Protein AF-A0AAC9K7U0-F1 (afdb_monomer_lite)

Structure (mmCIF, N/CA/C/O backbone):
data_AF-A0AAC9K7U0-F1
#
_entry.id   AF-A0AAC9K7U0-F1
#
loop_
_atom_site.group_PDB
_atom_site.id
_atom_site.type_symbol
_atom_site.label_atom_id
_atom_site.label_alt_id
_atom_site.label_comp_id
_atom_site.label_asym_id
_atom_site.label_entity_id
_atom_site.label_seq_id
_atom_site.pdbx_PDB_ins_code
_atom_site.Cartn_x
_atom_site.Cartn_y
_atom_site.Cartn_z
_atom_site.occupancy
_atom_site.B_iso_or_equiv
_atom_site.auth_seq_id
_atom_site.auth_comp_id
_atom_site.auth_asym_id
_atom_site.auth_atom_id
_atom_site.pdbx_PDB_model_num
ATOM 1 N N . MET A 1 1 ? -19.085 -3.786 73.026 1.00 33.22 1 MET A N 1
ATOM 2 C CA . MET A 1 1 ? -17.624 -3.689 72.835 1.00 33.22 1 MET A CA 1
ATOM 3 C C . MET A 1 1 ? -17.273 -4.403 71.539 1.00 33.22 1 MET A C 1
ATOM 5 O O . MET A 1 1 ? -17.618 -5.567 71.424 1.00 33.22 1 MET A O 1
ATOM 9 N N . SER A 1 2 ? -16.666 -3.655 70.609 1.00 29.92 2 SER A N 1
ATOM 10 C CA . SER A 1 2 ? -15.971 -4.060 69.366 1.00 29.92 2 SER A CA 1
ATOM 11 C C . SER A 1 2 ? -16.785 -4.863 68.333 1.00 29.92 2 SER A C 1
ATOM 13 O O . SER A 1 2 ? -17.073 -6.030 68.540 1.00 29.92 2 SER A O 1
ATOM 15 N N . SER A 1 3 ? -17.323 -4.262 67.263 1.00 26.23 3 SER A N 1
ATOM 16 C CA . SER A 1 3 ? -16.655 -3.610 66.114 1.00 26.23 3 SER A CA 1
ATOM 17 C C . SER A 1 3 ? -15.861 -4.600 65.257 1.00 26.23 3 SER A C 1
ATOM 19 O O . SER A 1 3 ? -14.802 -5.037 65.681 1.00 26.23 3 SER A O 1
ATOM 21 N N . HIS A 1 4 ? -16.376 -4.930 64.067 1.00 29.44 4 HIS A N 1
ATOM 22 C CA . HIS A 1 4 ? -15.619 -4.910 62.811 1.00 29.44 4 HIS A CA 1
ATOM 23 C C . HIS A 1 4 ? -16.588 -4.935 61.621 1.00 29.44 4 HIS A C 1
ATOM 25 O O . HIS A 1 4 ? -17.377 -5.859 61.439 1.00 29.44 4 HIS A O 1
ATOM 31 N N . ALA A 1 5 ? -16.532 -3.854 60.848 1.00 28.81 5 ALA A N 1
ATOM 32 C CA . ALA A 1 5 ? -17.256 -3.630 59.612 1.00 28.81 5 ALA A CA 1
ATOM 33 C C . ALA A 1 5 ? -16.715 -4.523 58.482 1.00 28.81 5 ALA A C 1
ATOM 35 O O . ALA A 1 5 ? -15.503 -4.599 58.281 1.00 28.81 5 ALA A O 1
ATOM 36 N N . LEU A 1 6 ? -17.614 -5.135 57.711 1.00 27.19 6 LEU A N 1
ATOM 37 C CA . LEU A 1 6 ? -17.321 -5.678 56.387 1.00 27.19 6 LEU A CA 1
ATOM 38 C C . LEU A 1 6 ? -18.051 -4.809 55.361 1.00 27.19 6 LEU A C 1
ATOM 40 O O . LEU A 1 6 ? -19.279 -4.773 55.311 1.00 27.19 6 LEU A O 1
ATOM 44 N N . PHE A 1 7 ? -17.260 -4.060 54.596 1.00 25.77 7 PHE A N 1
ATOM 45 C CA . PHE A 1 7 ? -17.689 -3.285 53.437 1.00 25.77 7 PHE A CA 1
ATOM 46 C C . PHE A 1 7 ? -18.339 -4.200 52.383 1.00 25.77 7 PHE A C 1
ATOM 48 O O . PHE A 1 7 ? -17.809 -5.285 52.124 1.00 25.77 7 PHE A O 1
ATOM 55 N N . PRO A 1 8 ? -19.428 -3.780 51.717 1.00 27.27 8 PRO A N 1
ATOM 56 C CA . PRO A 1 8 ? -19.894 -4.456 50.518 1.00 27.27 8 PRO A CA 1
ATOM 57 C C . PRO A 1 8 ? -18.935 -4.159 49.358 1.00 27.27 8 PRO A C 1
ATOM 59 O O . PRO A 1 8 ? -18.597 -3.010 49.080 1.00 27.27 8 PRO A O 1
ATOM 62 N N . ILE A 1 9 ? -18.493 -5.225 48.692 1.00 26.44 9 ILE A N 1
ATOM 63 C CA . ILE A 1 9 ? -17.696 -5.189 47.466 1.00 26.44 9 ILE A CA 1
ATOM 64 C C . ILE A 1 9 ? -18.550 -4.543 46.367 1.00 26.44 9 ILE A C 1
ATOM 66 O O . ILE A 1 9 ? -19.491 -5.148 45.853 1.00 26.44 9 ILE A O 1
ATOM 70 N N . GLU A 1 10 ? -18.221 -3.298 46.027 1.00 24.09 10 GLU A N 1
ATOM 71 C CA . GLU A 1 10 ? -18.661 -2.629 44.804 1.00 24.09 10 GLU A CA 1
ATOM 72 C C . GLU A 1 10 ? -18.349 -3.505 43.585 1.00 24.09 10 GLU A C 1
ATOM 74 O O . GLU A 1 10 ? -17.216 -3.957 43.388 1.00 24.09 10 GLU A O 1
ATOM 79 N N . ARG A 1 11 ? -19.357 -3.704 42.726 1.00 25.91 11 ARG A N 1
ATOM 80 C CA . ARG A 1 11 ? -19.152 -4.168 41.352 1.00 25.91 11 ARG A CA 1
ATOM 81 C C . ARG A 1 11 ? -18.286 -3.129 40.646 1.00 25.91 11 ARG A C 1
ATOM 83 O O . ARG A 1 11 ? -18.778 -2.077 40.251 1.00 25.91 11 ARG A O 1
ATOM 90 N N . ARG A 1 12 ? -16.994 -3.412 40.503 1.00 23.50 12 ARG A N 1
ATOM 91 C CA . ARG A 1 12 ? -16.106 -2.583 39.692 1.00 23.50 12 ARG A CA 1
ATOM 92 C C . ARG A 1 12 ? -16.508 -2.703 38.226 1.00 23.50 12 ARG A C 1
ATOM 94 O O . ARG A 1 12 ? -16.555 -3.797 37.671 1.00 23.50 12 ARG A O 1
ATOM 101 N N . HIS A 1 13 ? -16.808 -1.545 37.651 1.00 24.98 13 HIS A N 1
ATOM 102 C CA . HIS A 1 13 ? -16.994 -1.289 36.234 1.00 24.98 13 HIS A CA 1
ATOM 103 C C . HIS A 1 13 ? -15.913 -1.984 35.394 1.00 24.98 13 HIS A C 1
ATOM 105 O O . HIS A 1 13 ? -14.719 -1.773 35.609 1.00 24.98 13 HIS A O 1
ATOM 111 N N . GLY A 1 14 ? -16.346 -2.807 34.438 1.00 23.02 14 GLY A N 1
ATOM 112 C CA . GLY A 1 14 ? -15.494 -3.337 33.381 1.00 23.02 14 GLY A CA 1
ATOM 113 C C . GLY A 1 14 ? -15.160 -2.222 32.399 1.00 23.02 14 GLY A C 1
ATOM 114 O O . GLY A 1 14 ? -15.896 -1.995 31.449 1.00 23.02 14 GLY A O 1
ATOM 115 N N . PHE A 1 15 ? -14.074 -1.504 32.672 1.00 25.38 15 PHE A N 1
ATOM 116 C CA . PHE A 1 15 ? -13.408 -0.645 31.702 1.00 25.38 15 PHE A CA 1
ATOM 117 C C . PHE A 1 15 ? -12.390 -1.491 30.942 1.00 25.38 15 PHE A C 1
ATOM 119 O O . PHE A 1 15 ? -11.438 -2.001 31.529 1.00 25.38 15 PHE A O 1
ATOM 126 N N . GLY A 1 16 ? -12.608 -1.648 29.645 1.00 30.33 16 GLY A N 1
ATOM 127 C CA . GLY A 1 16 ? -11.689 -2.303 28.728 1.00 30.33 16 GLY A CA 1
ATOM 128 C C . GLY A 1 16 ? -12.268 -2.254 27.321 1.00 30.33 16 GLY A C 1
ATOM 129 O O . GLY A 1 16 ? -13.481 -2.341 27.158 1.00 30.33 16 GLY A O 1
ATOM 130 N N . LEU A 1 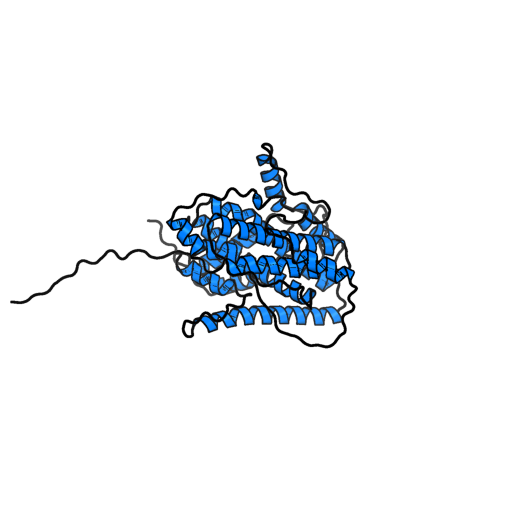17 ? -11.386 -2.153 26.331 1.00 35.19 17 LEU A N 1
ATOM 131 C CA . LEU A 1 17 ? -11.639 -2.090 24.889 1.00 35.19 17 LEU A CA 1
ATOM 132 C C . LEU A 1 17 ? -11.920 -0.681 24.300 1.00 35.19 17 LEU A C 1
ATOM 134 O O . LEU A 1 17 ? -13.065 -0.266 24.137 1.00 35.19 17 LEU A O 1
ATOM 138 N N . PRO A 1 18 ? -10.843 0.015 23.879 1.00 32.38 18 PRO A N 1
ATOM 139 C CA . PRO A 1 18 ? -10.821 1.030 22.804 1.00 32.38 18 PRO A CA 1
ATOM 140 C C . PRO A 1 18 ? -10.150 0.529 21.491 1.00 32.38 18 PRO A C 1
ATOM 142 O O . PRO A 1 18 ? -9.853 1.298 20.585 1.00 32.38 18 PRO A O 1
ATOM 145 N N . ALA A 1 19 ? -9.828 -0.761 21.375 1.00 32.47 19 ALA A N 1
ATOM 146 C CA . ALA A 1 19 ? -8.715 -1.247 20.553 1.00 32.47 19 ALA A CA 1
ATOM 147 C C . ALA A 1 19 ? -8.867 -1.252 19.020 1.00 32.47 19 ALA A C 1
ATOM 149 O O . ALA A 1 19 ? -7.905 -0.957 18.315 1.00 32.47 19 ALA A O 1
ATOM 150 N N . ALA A 1 20 ? -10.008 -1.699 18.481 1.00 31.70 20 ALA A N 1
ATOM 151 C CA . ALA A 1 20 ? -9.997 -2.382 17.179 1.00 31.70 20 ALA A CA 1
ATOM 152 C C . ALA A 1 20 ? -10.057 -1.462 15.934 1.00 31.70 20 ALA A C 1
ATOM 154 O O . ALA A 1 20 ? -9.483 -1.813 14.906 1.00 31.70 20 ALA A O 1
ATOM 155 N N . LEU A 1 21 ? -10.641 -0.255 16.023 1.00 35.34 21 LEU A N 1
ATOM 156 C CA . LEU A 1 21 ? -10.531 0.779 14.965 1.00 35.34 21 LEU A CA 1
ATOM 157 C C . LEU A 1 21 ? -9.219 1.532 15.051 1.00 35.34 21 LEU A C 1
ATOM 159 O O . LEU A 1 21 ? -8.786 2.070 14.034 1.00 35.34 21 LEU A O 1
ATOM 163 N N . LEU A 1 22 ? -8.563 1.527 16.222 1.00 34.84 22 LEU A N 1
ATOM 164 C CA . LEU A 1 22 ? -7.266 2.174 16.439 1.00 34.84 22 LEU A CA 1
ATOM 165 C C . LEU A 1 22 ? -6.175 1.612 15.511 1.00 34.84 22 LEU A C 1
ATOM 167 O O . LEU A 1 22 ? -5.019 1.975 15.648 1.00 34.84 22 LEU A O 1
ATOM 171 N N . LEU A 1 23 ? -6.505 0.651 14.651 1.00 35.81 23 LEU A N 1
ATOM 172 C CA . LEU A 1 23 ? -5.609 -0.277 13.984 1.00 35.81 23 LEU A CA 1
ATOM 173 C C . LEU A 1 23 ? -5.930 -0.433 12.503 1.00 35.81 23 LEU A C 1
ATOM 175 O O . LEU A 1 23 ? -5.016 -0.579 11.706 1.00 35.81 23 LEU A O 1
ATOM 179 N N . ILE A 1 24 ? -7.211 -0.358 12.140 1.00 33.88 24 ILE A N 1
ATOM 180 C CA . ILE A 1 24 ? -7.661 -0.337 10.744 1.00 33.88 24 ILE A CA 1
ATOM 181 C C . ILE A 1 24 ? -7.224 0.966 10.073 1.00 33.88 24 ILE A C 1
ATOM 183 O O . ILE A 1 24 ? -6.709 0.947 8.966 1.00 33.88 24 ILE A O 1
ATOM 187 N N . VAL A 1 25 ? -7.372 2.085 10.785 1.00 35.25 25 VAL A N 1
ATOM 188 C CA . VAL A 1 25 ? -7.035 3.432 10.296 1.00 35.25 25 VAL A CA 1
ATOM 189 C C . VAL A 1 25 ? -5.563 3.784 10.528 1.00 35.25 25 VAL A C 1
ATOM 191 O O . VAL A 1 25 ? -5.006 4.691 9.928 1.00 35.25 25 VAL A O 1
ATOM 194 N N . ARG A 1 26 ? -4.897 3.060 11.423 1.00 41.88 26 ARG A N 1
ATOM 195 C CA . ARG A 1 26 ? -3.534 3.377 11.850 1.00 41.88 26 ARG A CA 1
ATOM 196 C C . ARG A 1 26 ? -2.479 2.705 10.943 1.00 41.88 26 ARG A C 1
ATOM 198 O O . ARG A 1 26 ? -1.315 3.079 11.015 1.00 41.88 26 ARG A O 1
ATOM 205 N N . ALA A 1 27 ? -2.908 1.804 10.049 1.00 32.06 27 ALA A N 1
ATOM 206 C CA . ALA A 1 27 ? -2.120 1.161 8.991 1.00 32.06 27 ALA A CA 1
ATOM 207 C C . ALA A 1 27 ? -1.572 2.095 7.913 1.00 32.06 27 ALA A C 1
ATOM 209 O O . ALA A 1 27 ? -0.714 1.704 7.128 1.00 32.06 27 ALA A O 1
ATOM 210 N N . SER A 1 28 ? -2.015 3.336 7.934 1.00 31.00 28 SER A N 1
ATOM 211 C CA . SER A 1 28 ? -1.538 4.375 7.057 1.00 31.00 28 SER A CA 1
ATOM 212 C C . SER A 1 28 ? -0.663 5.309 7.894 1.00 31.00 28 SER A C 1
ATOM 214 O O . SER A 1 28 ? -1.153 6.293 8.430 1.00 31.00 28 SER A O 1
ATOM 216 N N . GLY A 1 29 ? 0.633 4.997 8.092 1.00 28.22 29 GLY A N 1
ATOM 217 C CA . GLY A 1 29 ? 1.593 5.737 8.951 1.00 28.22 29 GLY A CA 1
ATOM 218 C C . GLY A 1 29 ? 2.423 6.901 8.345 1.00 28.22 29 GLY A C 1
ATOM 219 O O . GLY A 1 29 ? 2.765 6.902 7.171 1.00 28.22 29 GLY A O 1
ATOM 220 N N . ALA A 1 30 ? 2.809 7.910 9.137 1.00 33.34 30 ALA A N 1
ATOM 221 C CA . ALA A 1 30 ? 3.430 9.152 8.634 1.00 33.34 30 ALA A CA 1
ATOM 222 C C . ALA A 1 30 ? 4.994 9.173 8.781 1.00 33.34 30 ALA A C 1
ATOM 224 O O . ALA A 1 30 ? 5.587 8.137 9.042 1.00 33.34 30 ALA A O 1
ATOM 225 N N . SER A 1 31 ? 5.723 10.308 8.573 1.00 29.30 31 SER A N 1
ATOM 226 C CA . SER A 1 31 ? 7.029 10.746 9.239 1.00 29.30 31 SER A CA 1
ATOM 227 C C . SER A 1 31 ? 7.825 11.816 8.525 1.00 29.30 31 SER A C 1
ATOM 229 O O . SER A 1 31 ? 8.031 11.739 7.311 1.00 29.30 31 SER A O 1
ATOM 231 N N . TYR A 1 32 ? 8.261 12.835 9.282 1.00 23.08 32 TYR A N 1
ATOM 232 C CA . TYR A 1 32 ? 8.867 14.105 8.860 1.00 23.08 32 TYR A CA 1
ATOM 233 C C . TYR A 1 32 ? 10.405 14.182 8.976 1.00 23.08 32 TYR A C 1
ATOM 235 O O . TYR A 1 32 ? 11.020 13.590 9.853 1.00 23.08 32 TYR A O 1
ATOM 243 N N . ALA A 1 33 ? 10.944 14.979 8.044 1.00 27.06 33 ALA A N 1
ATOM 244 C CA . ALA A 1 33 ? 12.295 15.475 7.748 1.00 27.06 33 ALA A CA 1
ATOM 245 C C . ALA A 1 33 ? 13.498 15.142 8.660 1.00 27.06 33 ALA A C 1
ATOM 247 O O . ALA A 1 33 ? 13.566 15.562 9.811 1.00 27.06 33 ALA A O 1
ATOM 248 N N . SER A 1 34 ? 14.559 14.619 8.034 1.00 24.89 34 SER A N 1
ATOM 249 C CA . SER A 1 34 ? 15.943 14.930 8.404 1.00 24.89 34 SER A CA 1
ATOM 250 C C . SER A 1 34 ? 16.730 15.371 7.164 1.00 24.89 34 SER A C 1
ATOM 252 O O . SER A 1 34 ? 16.615 14.806 6.075 1.00 24.89 34 SER A O 1
ATOM 254 N N . ASP A 1 35 ? 17.442 16.482 7.322 1.00 28.25 35 ASP A N 1
ATOM 255 C CA . ASP A 1 35 ? 18.221 17.170 6.301 1.00 28.25 35 ASP A CA 1
ATOM 256 C C . ASP A 1 35 ? 19.482 16.357 5.968 1.00 28.25 35 ASP A C 1
ATOM 258 O O . ASP A 1 35 ? 20.311 16.093 6.836 1.00 28.25 35 ASP A O 1
ATOM 262 N N . GLY A 1 36 ? 19.598 15.917 4.716 1.00 25.09 36 GLY A N 1
ATOM 263 C CA . GLY A 1 36 ? 20.748 15.187 4.187 1.00 25.09 36 GLY A CA 1
ATOM 264 C C . GLY A 1 36 ? 21.420 16.016 3.103 1.00 25.09 36 GLY A C 1
ATOM 265 O O . GLY A 1 36 ? 21.173 15.823 1.914 1.00 25.09 36 GLY A O 1
ATOM 266 N N . SER A 1 37 ? 22.232 16.983 3.510 1.00 24.42 37 SER A N 1
ATOM 267 C CA . SER A 1 37 ? 23.050 17.792 2.615 1.00 24.42 37 SER A CA 1
ATOM 268 C C . SER A 1 37 ? 24.175 16.949 2.007 1.00 24.42 37 SER A C 1
ATOM 270 O O . SER A 1 37 ? 25.256 16.818 2.570 1.00 24.42 37 SER A O 1
ATOM 272 N N . LEU A 1 38 ? 23.945 16.404 0.810 1.00 23.39 38 LEU A N 1
ATOM 273 C CA . LEU A 1 38 ? 25.021 15.978 -0.088 1.00 23.39 38 LEU A CA 1
ATOM 274 C C . LEU A 1 38 ? 24.800 16.559 -1.493 1.00 23.39 38 LEU A C 1
ATOM 276 O O . LEU A 1 38 ? 23.994 16.084 -2.286 1.00 23.39 38 LEU A O 1
ATOM 280 N N . LEU A 1 39 ? 25.526 17.661 -1.708 1.00 25.53 39 LEU A N 1
ATOM 281 C CA . LEU A 1 39 ? 25.985 18.303 -2.945 1.00 25.53 39 LEU A CA 1
ATOM 282 C C . LEU A 1 39 ? 25.578 17.632 -4.270 1.00 25.53 39 LEU A C 1
ATOM 284 O O . LEU A 1 39 ? 26.280 16.728 -4.688 1.00 25.53 39 LEU A O 1
ATOM 288 N N . PHE A 1 40 ? 24.560 18.150 -4.974 1.00 27.23 40 PHE A N 1
ATOM 289 C CA . PHE A 1 40 ? 24.500 18.290 -6.447 1.00 27.23 40 PHE A CA 1
ATOM 290 C C . PHE A 1 40 ? 23.376 19.286 -6.826 1.00 27.23 40 PHE A C 1
ATOM 292 O O . PHE A 1 40 ? 22.384 19.380 -6.101 1.00 27.23 40 PHE A O 1
ATOM 299 N N . PRO A 1 41 ? 23.516 20.071 -7.913 1.00 26.38 41 PRO A N 1
ATOM 300 C CA . PRO A 1 41 ? 22.627 21.200 -8.191 1.00 26.38 41 PRO A CA 1
ATOM 301 C C . PRO A 1 41 ? 21.274 20.751 -8.780 1.00 26.38 41 PRO A C 1
ATOM 303 O O . PRO A 1 41 ? 21.245 19.839 -9.609 1.00 26.38 41 PRO A O 1
ATOM 306 N N . PRO A 1 42 ? 20.150 21.398 -8.416 1.00 31.00 42 PRO A N 1
ATOM 307 C CA . PRO A 1 42 ? 18.853 21.113 -9.016 1.00 31.00 42 PRO A CA 1
ATOM 308 C C . PRO A 1 42 ? 18.704 21.830 -10.365 1.00 31.00 42 PRO A C 1
ATOM 310 O O . PRO A 1 42 ? 18.873 23.044 -10.460 1.00 31.00 42 PRO A O 1
ATOM 313 N N . SER A 1 43 ? 18.322 21.093 -11.410 1.00 34.06 43 SER A N 1
ATOM 314 C CA . SER A 1 43 ? 17.700 21.677 -12.603 1.00 34.06 43 SER A CA 1
ATOM 315 C C . SER A 1 43 ? 16.179 21.607 -12.445 1.00 34.06 43 SER A C 1
ATOM 317 O O . SER A 1 43 ? 15.616 20.511 -12.460 1.00 34.06 43 SER A O 1
ATOM 319 N N . SER A 1 44 ? 15.497 22.743 -12.315 1.00 39.56 44 SER A N 1
ATOM 320 C CA . SER A 1 44 ? 14.030 22.798 -12.328 1.00 39.56 44 SER A CA 1
ATOM 321 C C . SER A 1 44 ? 13.549 23.868 -13.303 1.00 39.56 44 SER A C 1
ATOM 323 O O . SER A 1 44 ? 13.896 25.039 -13.157 1.00 39.56 44 SER A O 1
ATOM 325 N N . SER A 1 45 ? 12.729 23.479 -14.278 1.00 43.34 45 SER A N 1
ATOM 326 C CA . SER A 1 45 ? 11.941 24.414 -15.081 1.00 43.34 45 SER A CA 1
ATOM 327 C C . SER A 1 45 ? 10.678 24.828 -14.311 1.00 43.34 45 SER A C 1
ATOM 329 O O . SER A 1 45 ? 10.118 24.044 -13.542 1.00 43.34 45 SER A O 1
ATOM 331 N N . ALA A 1 46 ? 10.220 26.065 -14.516 1.00 37.75 46 ALA A N 1
ATOM 332 C CA . ALA A 1 46 ? 9.093 26.671 -13.798 1.00 37.75 46 ALA A CA 1
ATOM 333 C C . ALA A 1 46 ? 7.751 25.915 -13.948 1.00 37.75 46 ALA A C 1
ATOM 335 O O . ALA A 1 46 ? 6.891 26.009 -13.072 1.00 37.75 46 ALA A O 1
ATOM 336 N N . ASP A 1 47 ? 7.584 25.127 -15.014 1.00 36.88 47 ASP A N 1
ATOM 337 C CA . ASP A 1 47 ? 6.383 24.309 -15.240 1.00 36.88 47 ASP A CA 1
ATOM 338 C C . ASP A 1 47 ? 6.267 23.134 -14.264 1.00 36.88 47 ASP A C 1
ATOM 340 O O . ASP A 1 47 ? 5.158 22.741 -13.893 1.00 36.88 47 ASP A O 1
ATOM 344 N N . ASN A 1 48 ? 7.402 22.598 -13.806 1.00 39.97 48 ASN A N 1
ATOM 345 C CA . ASN A 1 48 ? 7.413 21.489 -12.855 1.00 39.97 48 ASN A CA 1
ATOM 346 C C . ASN A 1 48 ? 6.955 21.963 -11.470 1.00 39.97 48 ASN A C 1
ATOM 348 O O . ASN A 1 48 ? 6.138 21.319 -10.823 1.00 39.97 48 ASN A O 1
ATOM 352 N N . VAL A 1 49 ? 7.395 23.161 -11.073 1.00 39.34 49 VAL A N 1
ATOM 353 C CA . VAL A 1 49 ? 7.012 23.799 -9.805 1.00 39.34 49 VAL A CA 1
ATOM 354 C C . VAL A 1 49 ? 5.504 24.070 -9.760 1.00 39.34 49 VAL A C 1
ATOM 356 O O . VAL A 1 49 ? 4.845 23.758 -8.772 1.00 39.34 49 VAL A O 1
ATOM 359 N N . ARG A 1 50 ? 4.922 24.571 -10.858 1.00 37.50 50 ARG A N 1
ATOM 360 C CA . ARG A 1 50 ? 3.493 24.922 -10.916 1.00 37.50 50 ARG A CA 1
ATOM 361 C C . ARG A 1 50 ? 2.568 23.694 -10.898 1.00 37.50 50 ARG A C 1
ATOM 363 O O . ARG A 1 50 ? 1.498 23.745 -10.294 1.00 37.50 50 ARG A O 1
ATOM 370 N N . ARG A 1 51 ? 2.976 22.571 -11.510 1.00 45.06 51 ARG A N 1
ATOM 371 C CA . ARG A 1 51 ? 2.258 21.283 -11.385 1.00 45.06 51 ARG A CA 1
ATOM 372 C C . ARG A 1 51 ? 2.362 20.701 -9.977 1.00 45.06 51 ARG A C 1
ATOM 374 O O . ARG A 1 51 ? 1.358 20.237 -9.442 1.00 45.06 51 ARG A O 1
ATOM 381 N N . GLN A 1 52 ? 3.535 20.789 -9.358 1.00 39.22 52 GLN A N 1
ATOM 382 C CA . GLN A 1 52 ? 3.778 20.272 -8.010 1.00 39.22 52 GLN A CA 1
ATOM 383 C C . GLN A 1 52 ? 2.991 21.036 -6.935 1.00 39.22 52 GLN A C 1
ATOM 385 O O . GLN A 1 52 ? 2.432 20.421 -6.026 1.00 39.22 52 GLN A O 1
ATOM 390 N N . GLU A 1 53 ? 2.845 22.356 -7.072 1.00 39.06 53 GLU A N 1
ATOM 391 C CA . GLU A 1 53 ? 1.977 23.160 -6.198 1.00 39.06 53 GLU A CA 1
ATOM 392 C C . GLU A 1 53 ? 0.484 22.829 -6.368 1.00 39.06 53 GLU A C 1
ATOM 394 O O . GLU A 1 53 ? -0.263 22.827 -5.387 1.00 39.06 53 GLU A O 1
ATOM 399 N N . SER A 1 54 ? 0.042 22.498 -7.588 1.00 41.88 54 SER A N 1
ATOM 400 C CA . SER A 1 54 ? -1.339 22.075 -7.860 1.00 41.88 54 SER A CA 1
ATOM 401 C C . SER A 1 54 ? -1.672 20.727 -7.217 1.00 41.88 54 SER A C 1
ATOM 403 O O . SER A 1 54 ? -2.781 20.552 -6.718 1.00 41.88 54 SER A O 1
ATOM 405 N N . LEU A 1 55 ? -0.726 19.782 -7.198 1.00 42.97 55 LEU A N 1
ATOM 406 C CA . LEU A 1 55 ? -0.914 18.489 -6.539 1.00 42.97 55 LEU A CA 1
ATOM 407 C C . LEU A 1 55 ? -1.051 18.657 -5.021 1.00 42.97 55 LEU A C 1
ATOM 409 O O . LEU A 1 55 ? -1.874 17.987 -4.404 1.00 42.97 55 LEU A O 1
ATOM 413 N N . ALA A 1 56 ? -0.322 19.589 -4.406 1.00 42.19 56 ALA A N 1
ATOM 414 C CA . ALA A 1 56 ? -0.393 19.831 -2.965 1.00 42.19 56 ALA A CA 1
ATOM 415 C C . ALA A 1 56 ? -1.717 20.471 -2.487 1.00 42.19 56 ALA A C 1
ATOM 417 O O . ALA A 1 56 ? -2.085 20.266 -1.334 1.00 42.19 56 ALA A O 1
ATOM 418 N N . ARG A 1 57 ? -2.445 21.208 -3.344 1.00 40.84 57 ARG A N 1
ATOM 419 C CA . ARG A 1 57 ? -3.568 22.093 -2.948 1.00 40.84 57 ARG A CA 1
ATOM 420 C C . ARG A 1 57 ? -4.994 21.577 -3.210 1.00 40.84 57 ARG A C 1
ATOM 422 O O . ARG A 1 57 ? -5.934 22.361 -3.118 1.00 40.84 57 ARG A O 1
ATOM 429 N N . MET A 1 58 ? -5.201 20.302 -3.537 1.00 45.75 58 MET A N 1
ATOM 430 C CA . MET A 1 58 ? -6.565 19.803 -3.780 1.00 45.75 58 MET A CA 1
ATOM 431 C C . MET A 1 58 ? -7.370 19.672 -2.474 1.00 45.75 58 MET A C 1
ATOM 433 O O . MET A 1 58 ? -6.956 18.980 -1.546 1.00 45.75 58 MET A O 1
ATOM 437 N N . SER A 1 59 ? -8.504 20.381 -2.429 1.00 38.38 59 SER A N 1
ATOM 438 C CA . SER A 1 59 ? -9.515 20.378 -1.361 1.00 38.38 59 SER A CA 1
ATOM 439 C C . SER A 1 59 ? -10.106 18.982 -1.132 1.00 38.38 59 SER A C 1
ATOM 441 O O . SER A 1 59 ? -10.283 18.222 -2.083 1.00 38.38 59 SER A O 1
ATOM 443 N N . LEU A 1 60 ? -10.499 18.698 0.116 1.00 40.91 60 LEU A N 1
ATOM 444 C CA . LEU A 1 60 ? -11.219 17.492 0.557 1.00 40.91 60 LEU A CA 1
ATOM 445 C C . LEU A 1 60 ? -12.498 17.196 -0.253 1.00 40.91 60 LEU A C 1
ATOM 447 O O . LEU A 1 60 ? -12.967 16.062 -0.269 1.00 40.91 60 LEU A O 1
ATOM 451 N N . SER A 1 61 ? -13.059 18.202 -0.930 1.00 40.78 61 SER A N 1
ATOM 452 C CA . SER A 1 61 ? -14.353 18.116 -1.612 1.00 40.78 61 SER A CA 1
ATOM 453 C C . SER A 1 61 ? -14.310 17.578 -3.045 1.00 40.78 61 SER A C 1
ATOM 455 O O . SER A 1 61 ? -15.343 17.136 -3.537 1.00 40.78 61 SER A O 1
ATOM 457 N N . GLU A 1 62 ? -13.165 17.588 -3.734 1.00 53.78 62 GLU A N 1
ATOM 458 C CA . GLU A 1 62 ? -13.089 17.127 -5.129 1.00 53.78 62 GLU A CA 1
ATOM 459 C C . GLU A 1 62 ? -11.748 16.445 -5.391 1.00 53.78 62 GLU A C 1
ATOM 461 O O . GLU A 1 62 ? -10.787 17.058 -5.854 1.00 53.78 62 GLU A O 1
ATOM 466 N N . LEU A 1 63 ? -11.678 15.147 -5.089 1.00 63.50 63 LEU A N 1
ATOM 467 C CA . LEU A 1 63 ? -10.624 14.282 -5.609 1.00 63.50 63 LEU A CA 1
ATOM 468 C C . LEU A 1 63 ? -10.592 14.441 -7.143 1.00 63.50 63 LEU A C 1
ATOM 470 O O . LEU A 1 63 ? -11.631 14.321 -7.796 1.00 63.50 63 LEU A O 1
ATOM 474 N N . SER A 1 64 ? -9.423 14.728 -7.724 1.00 68.12 64 SER A N 1
ATOM 475 C CA . SER A 1 64 ? -9.270 14.800 -9.186 1.00 68.12 64 SER A CA 1
ATOM 476 C C . SER A 1 64 ? -9.731 13.489 -9.827 1.00 68.12 64 SER A C 1
ATOM 478 O O . SER A 1 64 ? -9.716 12.452 -9.164 1.00 68.12 64 SER A O 1
ATOM 480 N N . PRO A 1 65 ? -10.122 13.473 -11.112 1.00 74.38 65 PRO A N 1
ATOM 481 C CA . PRO A 1 65 ? -10.323 12.203 -11.797 1.00 74.38 65 PRO A CA 1
ATOM 482 C C . PRO A 1 65 ? -9.028 11.371 -11.746 1.00 74.38 65 PRO A C 1
ATOM 484 O O . PRO A 1 65 ? -7.935 11.949 -11.819 1.00 74.38 65 PRO A O 1
ATOM 487 N N . PRO A 1 66 ? -9.127 10.035 -11.619 1.00 77.44 66 PRO A N 1
ATOM 488 C CA . PRO A 1 66 ? -7.949 9.179 -11.620 1.00 77.44 66 PRO A CA 1
ATOM 489 C C . PRO A 1 66 ? -7.192 9.299 -12.959 1.00 77.44 66 PRO A C 1
ATOM 491 O O . PRO A 1 66 ? -7.787 9.668 -13.982 1.00 77.44 66 PRO A O 1
ATOM 494 N N . PRO A 1 67 ? -5.879 8.999 -12.985 1.00 73.00 67 PRO A N 1
ATOM 495 C CA . PRO A 1 67 ? -5.081 9.058 -14.206 1.00 73.00 67 PRO A CA 1
ATOM 496 C C . PRO A 1 67 ? -5.681 8.244 -15.370 1.00 73.00 67 PRO A C 1
ATOM 498 O O . PRO A 1 67 ? -6.342 7.225 -15.174 1.00 73.00 67 PRO A O 1
ATOM 501 N N . SER A 1 68 ? -5.413 8.695 -16.600 1.00 57.81 68 SER A N 1
ATOM 502 C CA . SER A 1 68 ? -5.603 7.923 -17.844 1.00 57.81 68 SER A CA 1
ATOM 503 C C . SER A 1 68 ? -7.027 7.519 -18.242 1.00 57.81 68 SER A C 1
ATOM 505 O O . SER A 1 68 ? -7.218 6.604 -19.040 1.00 57.81 68 SER A O 1
ATOM 507 N N . GLY A 1 69 ? -8.042 8.238 -17.763 1.00 61.34 69 GLY A N 1
ATOM 508 C CA . GLY A 1 69 ? -9.421 8.051 -18.228 1.00 61.34 69 GLY A CA 1
ATOM 509 C C . GLY A 1 69 ? -10.187 6.934 -17.518 1.00 61.34 69 GLY A C 1
ATOM 510 O O . GLY A 1 69 ? -11.304 6.617 -17.936 1.00 61.34 69 GLY A O 1
ATOM 511 N N . LEU A 1 70 ? -9.631 6.384 -16.429 1.00 73.81 70 LEU A N 1
ATOM 512 C CA . LEU A 1 70 ? -10.409 5.636 -15.443 1.00 73.81 70 LEU A CA 1
ATOM 513 C C . LEU A 1 70 ? -11.538 6.531 -14.906 1.00 73.81 70 LEU A C 1
ATOM 515 O O . LEU A 1 70 ? -11.399 7.751 -14.791 1.00 73.81 70 LEU A O 1
ATOM 519 N N . LYS A 1 71 ? -12.692 5.931 -14.619 1.00 70.38 71 LYS A N 1
ATOM 520 C CA . LYS A 1 71 ? -13.886 6.662 -14.185 1.00 70.38 71 LYS A CA 1
ATOM 521 C C . LYS A 1 71 ? -14.327 6.164 -12.823 1.00 70.38 71 LYS A C 1
ATOM 523 O O . LYS A 1 71 ? -14.388 4.963 -12.594 1.00 70.38 71 LYS A O 1
ATOM 528 N N . LEU A 1 72 ? -14.673 7.102 -11.950 1.00 67.88 72 LEU A N 1
ATOM 529 C CA . LEU A 1 72 ? -15.425 6.816 -10.734 1.00 67.88 72 LEU A CA 1
ATOM 530 C C . LEU A 1 72 ? -16.880 6.466 -11.090 1.00 67.88 72 LEU A C 1
ATOM 532 O O . LEU A 1 72 ? -17.415 7.001 -12.065 1.00 67.88 72 LEU A O 1
ATOM 536 N N . ALA A 1 73 ? -17.535 5.624 -10.289 1.00 63.12 73 ALA A N 1
ATOM 537 C CA . ALA A 1 73 ? -18.928 5.225 -10.516 1.00 63.12 73 ALA A CA 1
ATOM 538 C C . ALA A 1 73 ? -19.898 6.432 -10.501 1.00 63.12 73 ALA A C 1
ATOM 540 O O . ALA A 1 73 ? -19.745 7.356 -9.698 1.00 63.12 73 ALA A O 1
ATOM 541 N N . SER A 1 74 ? -20.898 6.467 -11.388 1.00 57.75 74 SER A N 1
ATOM 542 C CA . SER A 1 74 ? -22.030 7.414 -11.312 1.00 57.75 74 SER A CA 1
ATOM 543 C C . SER A 1 74 ? -23.057 6.930 -10.285 1.00 57.75 74 SER A C 1
ATOM 545 O O . SER A 1 74 ? -23.196 5.731 -10.127 1.00 57.75 74 SER A O 1
ATOM 547 N N . SER A 1 75 ? -23.795 7.817 -9.614 1.00 53.59 75 SER A N 1
ATOM 548 C CA . SER A 1 75 ? -24.870 7.413 -8.687 1.00 53.59 75 SER A CA 1
ATOM 549 C C . SER A 1 75 ? -26.120 6.913 -9.441 1.00 53.59 75 SER A C 1
ATOM 551 O O . SER A 1 75 ? -26.668 7.706 -10.214 1.00 53.59 75 SER A O 1
ATOM 553 N N . GLY A 1 76 ? -26.611 5.678 -9.215 1.00 53.25 76 GLY A N 1
ATOM 554 C CA . GLY A 1 76 ? -27.903 5.205 -9.764 1.00 53.25 76 GLY A CA 1
ATOM 555 C C . GLY A 1 76 ? -28.271 3.719 -9.528 1.00 53.25 76 GLY A C 1
ATOM 556 O O . GLY A 1 76 ? -27.441 2.840 -9.546 1.00 53.25 76 GLY A O 1
ATOM 557 N N . ALA A 1 77 ? -29.556 3.376 -9.392 1.00 44.56 77 ALA A N 1
ATOM 558 C CA . ALA A 1 77 ? -30.053 2.074 -8.891 1.00 44.56 77 ALA A CA 1
ATOM 559 C C . ALA A 1 77 ? -29.644 0.745 -9.609 1.00 44.56 77 ALA A C 1
ATOM 561 O O . ALA A 1 77 ? -29.959 -0.318 -9.076 1.00 44.56 77 ALA A O 1
ATOM 562 N N . ASP A 1 78 ? -28.913 0.760 -10.734 1.00 54.38 78 ASP A N 1
ATOM 563 C CA . ASP A 1 78 ? -28.252 -0.432 -11.334 1.00 54.38 78 ASP A CA 1
ATOM 564 C C . ASP A 1 78 ? -26.929 -0.815 -10.613 1.00 54.38 78 ASP A C 1
ATOM 566 O O . ASP A 1 78 ? -26.200 -1.728 -11.015 1.00 54.38 78 ASP A O 1
ATOM 570 N N . ASP A 1 79 ? -26.624 -0.120 -9.517 1.00 62.81 79 ASP A N 1
ATOM 571 C CA . ASP A 1 79 ? -25.333 -0.112 -8.835 1.00 62.81 79 ASP A CA 1
ATOM 572 C C . ASP A 1 79 ? -24.944 -1.442 -8.166 1.00 62.81 79 ASP A C 1
ATOM 574 O O . ASP A 1 79 ? -23.765 -1.773 -8.151 1.00 62.81 79 ASP A O 1
ATOM 578 N N . ALA A 1 80 ? -25.868 -2.257 -7.643 1.00 67.56 80 ALA A N 1
ATOM 579 C CA . ALA A 1 80 ? -25.483 -3.396 -6.791 1.00 67.56 80 ALA A CA 1
ATOM 580 C C . ALA A 1 80 ? -24.670 -4.481 -7.529 1.00 67.56 80 ALA A C 1
ATOM 582 O O . ALA A 1 80 ? -23.657 -4.960 -7.019 1.00 67.56 80 ALA A O 1
ATOM 583 N N . GLY A 1 81 ? -25.085 -4.853 -8.746 1.00 72.56 81 GLY A N 1
ATOM 584 C CA . GLY A 1 81 ? -24.365 -5.834 -9.566 1.00 72.56 81 GLY A CA 1
ATOM 585 C C . GLY A 1 81 ? -23.034 -5.296 -10.100 1.00 72.56 81 GLY A C 1
ATOM 586 O O . GLY A 1 81 ? -22.051 -6.032 -10.165 1.00 72.56 81 GLY A O 1
ATOM 587 N N . ILE A 1 82 ? -22.984 -4.001 -10.428 1.00 74.94 82 ILE A N 1
ATOM 588 C CA . ILE A 1 82 ? -21.769 -3.312 -10.885 1.00 74.94 82 ILE A CA 1
ATOM 589 C C . ILE A 1 82 ? -20.765 -3.181 -9.736 1.00 74.94 82 ILE A C 1
ATOM 591 O O . ILE A 1 82 ? -19.587 -3.480 -9.925 1.00 74.94 82 ILE A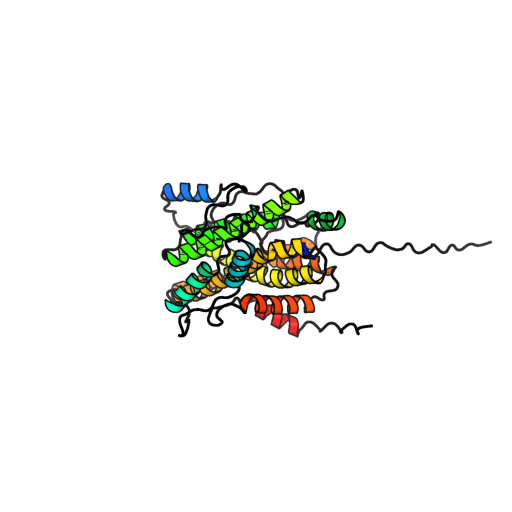 O 1
ATOM 595 N N . ILE A 1 83 ? -21.227 -2.794 -8.545 1.00 76.69 83 ILE A N 1
ATOM 596 C CA . ILE A 1 83 ? -20.424 -2.722 -7.322 1.00 76.69 83 ILE A CA 1
ATOM 597 C C . ILE A 1 83 ? -19.869 -4.104 -6.999 1.00 76.69 83 ILE A C 1
ATOM 599 O O . ILE A 1 83 ? -18.662 -4.231 -6.838 1.00 76.69 83 ILE A O 1
ATOM 603 N N . ALA A 1 84 ? -20.704 -5.148 -6.983 1.00 80.12 84 ALA A N 1
ATOM 604 C CA . ALA A 1 84 ? -20.251 -6.511 -6.711 1.00 80.12 84 ALA A CA 1
ATOM 605 C C . ALA A 1 84 ? -19.227 -7.009 -7.747 1.00 80.12 84 ALA A C 1
ATOM 607 O O . ALA A 1 84 ? -18.245 -7.653 -7.386 1.00 80.12 84 ALA A O 1
ATOM 608 N N . ALA A 1 85 ? -19.411 -6.688 -9.032 1.00 83.25 85 ALA A N 1
ATOM 609 C CA . ALA A 1 85 ? -18.455 -7.042 -10.079 1.00 83.25 85 ALA A CA 1
ATOM 610 C C . ALA A 1 85 ? -17.128 -6.277 -9.941 1.00 83.25 85 ALA A C 1
ATOM 612 O O . ALA A 1 85 ? -16.060 -6.874 -10.086 1.00 83.25 85 ALA A O 1
ATOM 613 N N . ALA A 1 86 ? -17.176 -4.978 -9.634 1.00 84.38 86 ALA A N 1
ATOM 614 C CA . ALA A 1 86 ? -15.988 -4.161 -9.391 1.00 84.38 86 ALA A CA 1
ATOM 615 C C . ALA A 1 86 ? -15.226 -4.629 -8.143 1.00 84.38 86 ALA A C 1
ATOM 617 O O . ALA A 1 86 ? -14.004 -4.753 -8.158 1.00 84.38 86 ALA A O 1
ATOM 618 N N . ASP A 1 87 ? -15.959 -4.962 -7.090 1.00 86.31 87 ASP A N 1
ATOM 619 C CA . ASP A 1 87 ? -15.461 -5.513 -5.838 1.00 86.31 87 ASP A CA 1
ATOM 620 C C . ASP A 1 87 ? -14.845 -6.915 -6.031 1.00 86.31 87 ASP A C 1
ATOM 622 O O . ASP A 1 87 ? -13.773 -7.222 -5.500 1.00 86.31 87 ASP A O 1
ATOM 626 N N . GLN A 1 88 ? -15.447 -7.759 -6.876 1.00 90.19 88 GLN A N 1
ATOM 627 C CA . GLN A 1 88 ? -14.868 -9.042 -7.277 1.00 90.19 88 GLN A CA 1
ATOM 628 C C . GLN A 1 88 ? -13.580 -8.852 -8.090 1.00 90.19 88 GLN A C 1
ATOM 630 O O . GLN A 1 88 ? -12.581 -9.522 -7.804 1.00 90.19 88 GLN A O 1
ATOM 635 N N . ALA A 1 89 ? -13.595 -7.954 -9.080 1.00 90.56 89 ALA A N 1
ATOM 636 C CA . ALA A 1 89 ? -12.449 -7.648 -9.934 1.00 90.56 89 ALA A CA 1
ATOM 637 C C . ALA A 1 89 ? -11.283 -7.062 -9.126 1.00 90.56 89 ALA A C 1
ATOM 639 O O . ALA A 1 89 ? -10.139 -7.450 -9.336 1.00 90.56 89 ALA A O 1
ATOM 640 N N . ALA A 1 90 ? -11.567 -6.220 -8.130 1.00 92.12 90 ALA A N 1
ATOM 641 C CA . ALA A 1 90 ? -10.568 -5.670 -7.217 1.00 92.12 90 ALA A CA 1
ATOM 642 C C . ALA A 1 90 ? -9.846 -6.736 -6.373 1.00 92.12 90 ALA A C 1
ATOM 644 O O . ALA A 1 90 ? -8.761 -6.485 -5.847 1.00 92.12 90 ALA A O 1
ATOM 645 N N . ARG A 1 91 ? -10.428 -7.937 -6.231 1.00 94.81 91 ARG A N 1
ATOM 646 C CA . ARG A 1 91 ? -9.852 -9.047 -5.453 1.00 94.81 91 ARG A CA 1
ATOM 647 C C . ARG A 1 91 ? -9.241 -10.157 -6.290 1.00 94.81 91 ARG A C 1
ATOM 649 O O . ARG A 1 91 ? -8.434 -10.919 -5.763 1.00 94.81 91 ARG A O 1
ATOM 656 N N . HIS A 1 92 ? -9.616 -10.273 -7.561 1.00 96.62 92 HIS A N 1
ATOM 657 C CA . HIS A 1 92 ? -9.251 -11.420 -8.384 1.00 96.62 92 HIS A CA 1
ATOM 658 C C . HIS A 1 92 ? -8.649 -10.992 -9.708 1.00 96.62 92 HIS A C 1
ATOM 660 O O . HIS A 1 92 ? -9.306 -10.369 -10.538 1.00 96.62 92 HIS A O 1
ATOM 666 N N . TRP A 1 93 ? -7.409 -11.411 -9.942 1.00 97.81 93 TRP A N 1
ATOM 667 C CA . TRP A 1 93 ? -6.740 -11.148 -11.203 1.00 97.81 93 TRP A CA 1
ATOM 668 C C . TRP A 1 93 ? -5.682 -12.192 -11.523 1.00 97.81 93 TRP A C 1
ATOM 670 O O . TRP A 1 93 ? -4.820 -12.511 -10.703 1.00 97.81 93 TRP A O 1
ATOM 680 N N . VAL A 1 94 ? -5.703 -12.690 -12.758 1.00 97.56 94 VAL A N 1
ATOM 681 C CA . VAL A 1 94 ? -4.721 -13.648 -13.271 1.00 97.56 94 VAL A CA 1
ATOM 682 C C . VAL A 1 94 ? -4.215 -13.172 -14.622 1.00 97.56 94 VAL A C 1
ATOM 684 O O . VAL A 1 94 ? -5.001 -12.808 -15.497 1.00 97.56 94 VAL A O 1
ATOM 687 N N . SER A 1 95 ? -2.897 -13.220 -14.828 1.00 97.19 95 SER A N 1
ATOM 688 C CA . SER A 1 95 ? -2.316 -12.773 -16.088 1.00 97.19 95 SER A CA 1
ATOM 689 C C . SER A 1 95 ? -2.745 -13.695 -17.235 1.00 97.19 95 SER A C 1
ATOM 691 O O . SER A 1 95 ? -2.583 -14.920 -17.134 1.00 97.19 95 SER A O 1
ATOM 693 N N . PRO A 1 96 ? -3.203 -13.145 -18.376 1.00 95.19 96 PRO A N 1
ATOM 694 C CA . PRO A 1 96 ? -3.504 -13.959 -19.550 1.00 95.19 96 PRO A CA 1
ATOM 695 C C . PRO A 1 96 ? -2.240 -14.587 -20.156 1.00 95.19 96 PRO A C 1
ATOM 697 O O . PRO A 1 96 ? -2.323 -15.617 -20.827 1.00 95.19 96 PRO A O 1
ATOM 700 N N . PHE A 1 97 ? -1.057 -14.020 -19.888 1.00 96.19 97 PHE A N 1
ATOM 701 C CA . PHE A 1 97 ? 0.215 -14.604 -20.295 1.00 96.19 97 PHE A CA 1
ATOM 702 C C . PHE A 1 97 ? 0.449 -15.932 -19.564 1.00 96.19 97 PHE A C 1
ATOM 704 O O . PHE A 1 97 ? 0.411 -15.988 -18.336 1.00 96.19 97 PHE A O 1
ATOM 711 N N . LYS A 1 98 ? 0.724 -17.018 -20.297 1.00 94.75 98 LYS A N 1
ATOM 712 C CA . LYS A 1 98 ? 0.872 -18.375 -19.728 1.00 94.75 98 LYS A CA 1
ATOM 713 C C . LYS A 1 98 ? 2.305 -18.748 -19.324 1.00 94.75 98 LYS A C 1
ATOM 715 O O . LYS A 1 98 ? 2.499 -19.729 -18.616 1.00 94.75 98 LYS A O 1
ATOM 720 N N . GLY A 1 99 ? 3.307 -17.970 -19.737 1.00 95.31 99 GLY A N 1
ATOM 721 C CA . GLY A 1 99 ? 4.715 -18.246 -19.441 1.00 95.31 99 GLY A CA 1
ATOM 722 C C . GLY A 1 99 ? 5.165 -17.830 -18.034 1.00 95.31 99 GLY A C 1
ATOM 723 O O . GLY A 1 99 ? 4.377 -17.419 -17.180 1.00 95.31 99 GLY A O 1
ATOM 724 N N . LYS A 1 100 ? 6.476 -17.909 -17.787 1.00 96.62 100 LYS A N 1
ATOM 725 C CA . LYS A 1 100 ? 7.081 -17.451 -16.526 1.00 96.62 100 LYS A CA 1
ATOM 726 C C . LYS A 1 100 ? 7.109 -15.922 -16.461 1.00 96.62 100 LYS A C 1
ATOM 728 O O . LYS A 1 100 ? 7.586 -15.276 -17.390 1.00 96.62 100 LYS A O 1
ATOM 733 N N . LEU A 1 101 ? 6.679 -15.355 -15.335 1.00 97.69 101 LEU A N 1
ATOM 734 C CA . LEU A 1 101 ? 6.809 -13.925 -15.043 1.00 97.69 101 LEU A CA 1
ATOM 735 C C . LEU A 1 101 ? 8.146 -13.654 -14.341 1.00 97.69 101 LEU A C 1
ATOM 737 O O . LEU A 1 101 ? 8.215 -13.446 -13.131 1.00 97.69 101 LEU A O 1
ATOM 741 N N . THR A 1 102 ? 9.242 -13.713 -15.096 1.00 97.88 102 THR A N 1
ATOM 742 C CA . THR A 1 102 ? 10.580 -13.429 -14.556 1.00 97.88 102 THR A CA 1
ATOM 743 C C . THR A 1 102 ? 10.698 -11.938 -14.225 1.00 97.88 102 THR A C 1
ATOM 745 O O . THR A 1 102 ? 10.478 -11.129 -15.129 1.00 97.88 102 THR A O 1
ATOM 748 N N . PRO A 1 103 ? 11.070 -11.539 -12.990 1.00 97.44 103 PRO A N 1
ATOM 749 C CA . PRO A 1 103 ? 11.238 -10.131 -12.639 1.00 97.44 103 PRO A CA 1
ATOM 750 C C . PRO A 1 103 ? 12.105 -9.373 -13.640 1.00 97.44 103 PRO A C 1
ATOM 752 O O . PRO A 1 103 ? 13.116 -9.906 -14.090 1.00 97.44 103 PRO A O 1
ATOM 755 N N . GLY A 1 104 ? 11.696 -8.158 -13.998 1.00 94.88 104 GLY A N 1
ATOM 756 C CA . GLY A 1 104 ? 12.407 -7.307 -14.960 1.00 94.88 104 GLY A CA 1
ATOM 757 C C . GLY A 1 104 ? 12.149 -7.637 -16.435 1.00 94.88 104 GLY A C 1
ATOM 758 O O . GLY A 1 104 ? 12.480 -6.826 -17.294 1.00 94.88 104 GLY A O 1
ATOM 759 N N . SER A 1 105 ? 11.524 -8.779 -16.751 1.00 97.69 105 SER A N 1
ATOM 760 C CA . SER A 1 105 ? 11.062 -9.064 -18.117 1.00 97.69 105 SER A CA 1
ATOM 761 C C . SER A 1 105 ? 9.837 -8.226 -18.488 1.00 97.69 105 SER A C 1
ATOM 763 O O . SER A 1 105 ? 9.048 -7.851 -17.618 1.00 97.69 105 SER A O 1
ATOM 765 N N . GLU A 1 106 ? 9.625 -8.009 -19.788 1.00 97.62 106 GLU A N 1
ATOM 766 C CA . GLU A 1 106 ? 8.449 -7.279 -20.275 1.00 97.62 106 GLU A CA 1
ATOM 767 C C . GLU A 1 106 ? 7.140 -7.980 -19.884 1.00 97.62 106 GLU A C 1
ATOM 769 O O . GLU A 1 106 ? 6.198 -7.329 -19.450 1.00 97.62 106 GLU A O 1
ATOM 774 N N . ALA A 1 107 ? 7.094 -9.316 -19.924 1.00 97.94 107 ALA A N 1
ATOM 775 C CA . ALA A 1 107 ? 5.916 -10.072 -19.497 1.00 97.94 107 ALA A CA 1
ATOM 776 C C . ALA A 1 107 ? 5.575 -9.840 -18.013 1.00 97.94 107 ALA A C 1
ATOM 778 O O . ALA A 1 107 ? 4.407 -9.683 -17.664 1.00 97.94 107 ALA A O 1
ATOM 779 N N . HIS A 1 108 ? 6.585 -9.789 -17.134 1.00 98.56 108 HIS A N 1
ATOM 780 C CA . HIS A 1 108 ? 6.394 -9.488 -15.710 1.00 98.56 108 HIS A CA 1
ATOM 781 C C . HIS A 1 108 ? 5.944 -8.043 -15.481 1.00 98.56 108 HIS A C 1
ATOM 783 O O . HIS A 1 108 ? 5.008 -7.818 -14.710 1.00 98.56 108 HIS A O 1
ATOM 789 N N . LYS A 1 109 ? 6.555 -7.084 -16.187 1.00 98.25 109 LYS A N 1
ATOM 790 C CA . LYS A 1 109 ? 6.143 -5.677 -16.162 1.00 98.25 109 LYS A CA 1
ATOM 791 C C . LYS A 1 109 ? 4.680 -5.535 -16.589 1.00 98.25 109 LYS A C 1
ATOM 793 O O . LYS A 1 109 ? 3.878 -5.028 -15.815 1.00 98.25 109 LYS A O 1
ATOM 798 N N . GLN A 1 110 ? 4.318 -6.039 -17.767 1.00 98.19 110 GLN A N 1
ATOM 799 C CA . GLN A 1 110 ? 2.955 -5.949 -18.298 1.00 98.19 110 GLN A CA 1
ATOM 800 C C . GLN A 1 110 ? 1.936 -6.623 -17.381 1.00 98.19 110 GLN A C 1
ATOM 802 O O . GLN A 1 110 ? 0.876 -6.060 -17.133 1.00 98.19 110 GLN A O 1
ATOM 807 N N . ALA A 1 111 ? 2.260 -7.793 -16.821 1.00 98.38 111 ALA A N 1
ATOM 808 C CA . ALA A 1 111 ? 1.384 -8.447 -15.857 1.00 98.38 111 ALA A CA 1
ATOM 809 C C . ALA A 1 111 ? 1.177 -7.597 -14.593 1.00 98.38 111 ALA A C 1
ATOM 811 O O . ALA A 1 111 ? 0.053 -7.478 -14.125 1.00 98.38 111 ALA A O 1
ATOM 812 N N . THR A 1 112 ? 2.234 -6.977 -14.067 1.00 98.50 112 THR A N 1
ATOM 813 C CA . THR A 1 112 ? 2.140 -6.115 -12.879 1.00 98.50 112 THR A CA 1
ATOM 814 C C . THR A 1 112 ? 1.287 -4.876 -13.148 1.00 98.50 112 THR A C 1
ATOM 816 O O . THR A 1 112 ? 0.395 -4.563 -12.367 1.00 98.50 112 THR A O 1
ATOM 819 N N . LEU A 1 113 ? 1.544 -4.186 -14.261 1.00 97.94 113 LEU A N 1
ATOM 820 C CA . LEU A 1 113 ? 0.839 -2.954 -14.614 1.00 97.94 113 LEU A CA 1
ATOM 821 C C . LEU A 1 113 ? -0.637 -3.218 -14.910 1.00 97.94 113 LEU A C 1
ATOM 823 O O . LEU A 1 113 ? -1.499 -2.515 -14.395 1.00 97.94 113 LEU A O 1
ATOM 827 N N . ARG A 1 114 ? -0.937 -4.272 -15.677 1.00 97.06 114 ARG A N 1
ATOM 828 C CA . ARG A 1 114 ? -2.320 -4.669 -15.958 1.00 97.06 114 ARG A CA 1
ATOM 829 C C . ARG A 1 114 ? -3.054 -5.114 -14.706 1.00 97.06 114 ARG A C 1
ATOM 831 O O . ARG A 1 114 ? -4.186 -4.700 -14.533 1.00 97.06 114 ARG A O 1
ATOM 838 N N . MET A 1 115 ? -2.414 -5.884 -13.823 1.00 97.50 115 MET A N 1
ATOM 839 C CA . MET A 1 115 ? -3.001 -6.231 -12.527 1.00 97.50 115 MET A CA 1
ATOM 840 C C . MET A 1 115 ? -3.436 -4.972 -11.786 1.00 97.50 115 MET A C 1
ATOM 842 O O . MET A 1 115 ? -4.586 -4.871 -11.375 1.00 97.50 115 MET A O 1
ATOM 846 N N . PHE A 1 116 ? -2.546 -3.988 -11.675 1.00 97.50 116 PHE A N 1
ATOM 847 C CA . PHE A 1 116 ? -2.838 -2.780 -10.918 1.00 97.50 116 PHE A CA 1
ATOM 848 C C . PHE A 1 116 ? -3.936 -1.919 -11.563 1.00 97.50 116 PHE A C 1
ATOM 850 O O . PHE A 1 116 ? -4.814 -1.413 -10.869 1.00 97.50 116 PHE A O 1
ATOM 857 N N . LEU A 1 117 ? -3.939 -1.788 -12.890 1.00 94.25 117 LEU A N 1
ATOM 858 C CA . LEU A 1 117 ? -4.940 -0.989 -13.604 1.00 94.25 117 LEU A CA 1
ATOM 859 C C . LEU A 1 117 ? -6.309 -1.684 -13.689 1.00 94.25 117 LEU A C 1
ATOM 861 O O . LEU A 1 117 ? -7.334 -1.050 -13.469 1.00 94.25 117 LEU A O 1
ATOM 865 N N . GLU A 1 118 ? -6.344 -2.982 -13.993 1.00 93.81 118 GLU A N 1
ATOM 866 C CA . GLU A 1 118 ? -7.590 -3.733 -14.220 1.00 93.81 118 GLU A CA 1
ATOM 867 C C . GLU A 1 118 ? -8.329 -4.067 -12.922 1.00 93.81 118 GLU A C 1
ATOM 869 O O . GLU A 1 118 ? -9.531 -4.309 -12.958 1.00 93.81 118 GLU A O 1
ATOM 874 N N . THR A 1 119 ? -7.636 -4.068 -11.780 1.00 94.56 119 THR A N 1
ATOM 875 C CA . THR A 1 119 ? -8.264 -4.300 -10.468 1.00 94.56 119 THR A CA 1
ATOM 876 C C . THR A 1 119 ? -8.661 -2.999 -9.755 1.00 94.56 119 THR A C 1
ATOM 878 O O . THR A 1 119 ? -8.951 -3.020 -8.562 1.00 94.56 119 THR A O 1
ATOM 881 N N . PHE A 1 120 ? -8.635 -1.857 -10.457 1.00 91.44 120 PHE A N 1
ATOM 882 C CA . PHE A 1 120 ? -9.045 -0.561 -9.911 1.00 91.44 120 PHE A CA 1
ATOM 883 C C . PHE A 1 120 ? -10.521 -0.591 -9.500 1.00 91.44 120 PHE A C 1
ATOM 885 O O . PHE A 1 120 ? -11.387 -0.904 -10.319 1.00 91.44 120 PHE A O 1
ATOM 892 N N . ASN A 1 121 ? -10.811 -0.234 -8.246 1.00 87.31 121 ASN A N 1
ATOM 893 C CA . ASN A 1 121 ? -12.178 -0.159 -7.743 1.00 87.31 121 ASN A CA 1
ATOM 894 C C . ASN A 1 121 ? -12.696 1.293 -7.825 1.00 87.31 121 ASN A C 1
ATOM 896 O O . ASN A 1 121 ? -12.187 2.160 -7.112 1.00 87.31 121 ASN A O 1
ATOM 900 N N . PRO A 1 122 ? -13.722 1.589 -8.648 1.00 82.06 122 PRO A N 1
ATOM 901 C CA . PRO A 1 122 ? -14.192 2.948 -8.905 1.00 82.06 122 PRO A CA 1
ATOM 902 C C . PRO A 1 122 ? -15.115 3.515 -7.807 1.00 82.06 122 PRO A C 1
ATOM 904 O O . PRO A 1 122 ? -15.910 4.421 -8.093 1.00 82.06 122 PRO A O 1
ATOM 907 N N . TYR A 1 123 ? -15.052 2.999 -6.572 1.00 79.50 123 TYR A N 1
ATOM 908 C CA . TYR A 1 123 ? -15.883 3.484 -5.468 1.00 79.50 123 TYR A CA 1
ATOM 909 C C . TYR A 1 123 ? -15.570 4.943 -5.107 1.00 79.50 123 TYR A C 1
ATOM 911 O O . TYR A 1 123 ? -14.426 5.408 -5.186 1.00 79.50 123 TYR A O 1
ATOM 919 N N . LYS A 1 124 ? -16.607 5.673 -4.678 1.00 70.62 124 LYS A N 1
ATOM 920 C CA . LYS A 1 124 ? -16.528 7.093 -4.313 1.00 70.62 124 LYS A CA 1
ATOM 921 C C . LYS A 1 124 ? -16.582 7.282 -2.792 1.00 70.62 124 LYS A C 1
ATOM 923 O O . LYS A 1 124 ? -17.612 6.972 -2.200 1.00 70.62 124 LYS A O 1
ATOM 928 N N . PRO A 1 125 ? -15.553 7.885 -2.168 1.00 65.38 125 PRO A N 1
ATOM 929 C CA . PRO A 1 125 ? -15.552 8.180 -0.730 1.00 65.38 125 PRO A CA 1
ATOM 930 C C . PRO A 1 125 ? -16.701 9.067 -0.254 1.00 65.38 125 PRO A C 1
ATOM 932 O O . PRO A 1 125 ? -17.086 9.017 0.907 1.00 65.38 125 PRO A O 1
ATOM 935 N N . THR A 1 126 ? -17.212 9.934 -1.129 1.00 59.53 126 THR A N 1
ATOM 936 C CA . THR A 1 126 ? -18.243 10.927 -0.798 1.00 59.53 126 THR A CA 1
ATOM 937 C C . THR A 1 126 ? -19.657 10.353 -0.762 1.00 59.53 126 THR A C 1
ATOM 939 O O . THR A 1 126 ? -20.576 11.060 -0.366 1.00 59.53 126 THR A O 1
ATOM 942 N N . ILE A 1 127 ? -19.840 9.095 -1.175 1.00 66.06 127 ILE A N 1
ATOM 943 C CA . ILE A 1 127 ? -21.144 8.407 -1.211 1.00 66.06 127 ILE A CA 1
ATOM 944 C C . ILE A 1 127 ? -21.219 7.334 -0.107 1.00 66.06 127 ILE A C 1
ATOM 946 O O . ILE A 1 127 ? -22.174 6.571 -0.040 1.00 66.06 127 ILE A O 1
ATOM 950 N N . ILE A 1 128 ? -20.217 7.258 0.774 1.00 73.00 128 ILE A N 1
ATOM 951 C CA . ILE A 1 128 ? -20.254 6.347 1.919 1.00 73.00 128 ILE A CA 1
ATOM 952 C C . ILE A 1 128 ? -21.399 6.774 2.848 1.00 73.00 128 ILE A C 1
ATOM 954 O O . ILE A 1 128 ? -21.390 7.887 3.378 1.00 73.00 128 ILE A O 1
ATOM 958 N N . ASP A 1 129 ? -22.371 5.882 3.039 1.00 79.19 129 ASP A N 1
ATOM 959 C CA . ASP A 1 129 ? -23.440 6.047 4.022 1.00 79.19 129 ASP A CA 1
ATOM 960 C C . ASP A 1 129 ? -22.903 5.660 5.403 1.00 79.19 129 ASP A C 1
ATOM 962 O O . ASP A 1 129 ? -22.845 4.485 5.768 1.00 79.19 129 ASP A O 1
ATOM 966 N N . TRP A 1 130 ? -22.407 6.654 6.141 1.00 86.00 130 TRP A N 1
ATOM 967 C CA . TRP A 1 130 ? -21.806 6.437 7.453 1.00 86.00 130 TRP A CA 1
ATOM 968 C C . TRP A 1 130 ? -22.862 5.932 8.449 1.00 86.00 130 TRP A C 1
ATOM 970 O O . TRP A 1 130 ? -23.843 6.640 8.705 1.00 86.00 130 TRP A O 1
ATOM 980 N N . PRO A 1 131 ? -22.678 4.747 9.061 1.00 86.31 131 PRO A N 1
ATOM 981 C CA . PRO A 1 131 ? -23.670 4.196 9.972 1.00 86.31 131 PRO A CA 1
ATOM 982 C C . PRO A 1 131 ? -23.811 5.068 11.220 1.00 86.31 131 PRO A C 1
ATOM 984 O O . PRO A 1 131 ? -22.839 5.636 11.731 1.00 86.31 131 PRO A O 1
ATOM 987 N N . LYS A 1 132 ? -25.034 5.139 11.747 1.00 87.44 132 LYS A N 1
ATOM 988 C CA . LYS A 1 132 ? -25.292 5.761 13.048 1.00 87.44 132 LYS A CA 1
ATOM 989 C C . LYS A 1 132 ? -24.701 4.881 14.143 1.00 87.44 132 LYS A C 1
ATOM 991 O O . LYS A 1 132 ? -25.042 3.707 14.228 1.00 87.44 132 LYS A O 1
ATOM 996 N N . LEU A 1 133 ? -23.854 5.472 14.976 1.00 87.31 133 LEU A N 1
ATOM 997 C CA . LEU A 1 133 ? -23.217 4.797 16.104 1.00 87.31 133 LEU A CA 1
ATOM 998 C C . LEU A 1 133 ? -23.998 5.057 17.393 1.00 87.31 133 LEU A C 1
ATOM 1000 O O . LEU A 1 133 ? -24.564 6.143 17.558 1.00 87.31 133 LEU A O 1
ATOM 1004 N N . SER A 1 134 ? -24.000 4.087 18.312 1.00 87.31 134 SER A N 1
ATOM 1005 C CA . SER A 1 134 ? -24.392 4.337 19.704 1.00 87.31 134 SER A CA 1
ATOM 1006 C C . SER A 1 134 ? -23.444 5.355 20.350 1.00 87.31 134 SER A C 1
ATOM 1008 O O . SER A 1 134 ? -22.337 5.589 19.854 1.00 87.31 134 SER A O 1
ATOM 1010 N N . ASP A 1 135 ? -23.844 5.958 21.472 1.00 87.38 135 ASP A N 1
ATOM 1011 C CA . ASP A 1 135 ? -22.959 6.877 22.195 1.00 87.38 135 ASP A CA 1
ATOM 1012 C C . ASP A 1 135 ? -21.665 6.166 22.631 1.00 87.38 135 ASP A C 1
ATOM 1014 O O . ASP A 1 135 ? -20.579 6.707 22.446 1.00 87.38 135 ASP A O 1
ATOM 1018 N N . GLU A 1 136 ? -21.742 4.910 23.081 1.00 83.94 136 GLU A N 1
ATOM 1019 C CA . GLU A 1 136 ? -20.569 4.113 23.459 1.00 83.94 136 GLU A CA 1
ATOM 1020 C C . GLU A 1 136 ? -19.676 3.751 22.261 1.00 83.94 136 GLU A C 1
ATOM 1022 O O . GLU A 1 136 ? -18.454 3.690 22.382 1.00 83.94 136 GLU A O 1
ATOM 1027 N N . GLU A 1 137 ? -20.251 3.459 21.095 1.00 81.94 137 GLU A N 1
ATOM 1028 C CA . GLU A 1 137 ? -19.495 3.222 19.856 1.00 81.94 137 GLU A CA 1
ATOM 1029 C C . GLU A 1 137 ? -18.803 4.492 19.368 1.00 81.94 137 GLU A C 1
ATOM 1031 O O . GLU A 1 137 ? -17.623 4.452 19.007 1.00 81.94 137 GLU A O 1
ATOM 1036 N N . ARG A 1 138 ? -19.508 5.627 19.406 1.00 84.62 138 ARG A N 1
ATOM 1037 C CA . ARG A 1 138 ? -18.949 6.930 19.049 1.00 84.62 138 ARG A CA 1
ATOM 1038 C C . ARG A 1 138 ? -17.837 7.326 20.013 1.00 84.62 138 ARG A C 1
ATOM 1040 O O . ARG A 1 138 ? -16.783 7.738 19.553 1.00 84.62 138 ARG A O 1
ATOM 1047 N N . ASP A 1 139 ? -18.019 7.170 21.319 1.00 81.88 139 ASP A N 1
ATOM 1048 C CA . ASP A 1 139 ? -16.995 7.515 22.311 1.00 81.88 139 ASP A CA 1
ATOM 1049 C C . ASP A 1 139 ? -15.750 6.629 22.160 1.00 81.88 139 ASP A C 1
ATOM 1051 O O . ASP A 1 139 ? -14.612 7.104 22.244 1.00 81.88 139 ASP A O 1
ATOM 1055 N N . ARG A 1 140 ? -15.941 5.342 21.841 1.00 76.62 140 ARG A N 1
ATOM 1056 C CA . ARG A 1 140 ? -14.836 4.448 21.472 1.00 76.62 140 ARG A CA 1
ATOM 1057 C C . ARG A 1 140 ? -14.121 4.912 20.210 1.00 76.62 140 ARG A C 1
ATOM 1059 O O . ARG A 1 140 ? -12.904 4.838 20.182 1.00 76.62 140 ARG A O 1
ATOM 1066 N N . LEU A 1 141 ? -14.841 5.387 19.195 1.00 79.56 141 LEU A N 1
ATOM 1067 C CA . LEU A 1 141 ? -14.282 5.896 17.941 1.00 79.56 141 LEU A CA 1
ATOM 1068 C C . LEU A 1 141 ? -13.534 7.233 18.117 1.00 79.56 141 LEU A C 1
ATOM 1070 O O . LEU A 1 141 ? -12.445 7.416 17.572 1.00 79.56 141 LEU A O 1
ATOM 1074 N N . THR A 1 142 ? -14.102 8.185 18.853 1.00 80.62 142 THR A N 1
ATOM 1075 C CA . THR A 1 142 ? -13.558 9.546 18.983 1.00 80.62 142 THR A CA 1
ATOM 1076 C C . THR A 1 142 ? -12.375 9.619 19.944 1.00 80.62 142 THR A C 1
ATOM 1078 O O . THR A 1 142 ? -11.487 10.445 19.756 1.00 80.62 142 THR A O 1
ATOM 1081 N N . SER A 1 143 ? -12.307 8.722 20.934 1.00 73.50 143 SER A N 1
ATOM 1082 C CA . SER A 1 143 ? -11.207 8.654 21.911 1.00 73.50 143 SER A CA 1
ATOM 1083 C C . SER A 1 143 ? -9.893 8.094 21.355 1.00 73.50 143 SER A C 1
ATOM 1085 O O . SER A 1 143 ? -8.887 8.046 22.062 1.00 73.50 143 SER A O 1
ATOM 1087 N N . LEU A 1 144 ? -9.883 7.672 20.093 1.00 70.88 144 LEU A N 1
ATOM 1088 C CA . LEU A 1 144 ? -8.745 7.068 19.417 1.00 70.88 144 LEU A CA 1
ATOM 1089 C C . LEU A 1 144 ? -7.667 8.115 19.052 1.00 70.88 144 LEU A C 1
ATOM 1091 O O . LEU A 1 144 ? -7.890 8.915 18.144 1.00 70.88 144 LEU A O 1
ATOM 1095 N N . PRO A 1 145 ? -6.461 8.108 19.669 1.00 66.06 145 PRO A N 1
ATOM 1096 C CA . PRO A 1 145 ? -5.421 9.114 19.408 1.00 66.06 145 PRO A CA 1
ATOM 1097 C C . PRO A 1 145 ? -4.625 8.811 18.125 1.00 66.06 145 PRO A C 1
ATOM 1099 O O . PRO A 1 145 ? -3.420 8.550 18.173 1.00 66.06 145 PRO A O 1
ATOM 1102 N N . ILE A 1 146 ? -5.307 8.735 16.980 1.00 68.31 146 ILE A N 1
ATOM 1103 C CA . ILE A 1 146 ? -4.696 8.350 15.693 1.00 68.31 146 ILE A CA 1
ATOM 1104 C C . ILE A 1 146 ? -5.145 9.178 14.500 1.00 68.31 146 ILE A C 1
ATOM 1106 O O . ILE A 1 146 ? -4.478 9.125 13.473 1.00 68.31 146 ILE A O 1
ATOM 1110 N N . TRP A 1 147 ? -6.263 9.894 14.607 1.00 73.44 147 TRP A N 1
ATOM 1111 C CA . TRP A 1 147 ? -6.934 10.464 13.442 1.00 73.44 147 TRP A CA 1
ATOM 1112 C C . TRP A 1 147 ? -6.073 11.486 12.706 1.00 73.44 147 TRP A C 1
ATOM 1114 O O . TRP A 1 147 ? -5.993 11.438 11.480 1.00 73.44 147 TRP A O 1
ATOM 1124 N N . ASP A 1 148 ? -5.347 12.320 13.453 1.00 70.00 148 ASP A N 1
ATOM 1125 C CA . ASP A 1 148 ? -4.385 13.266 12.887 1.00 70.00 148 ASP A CA 1
ATOM 1126 C C . ASP A 1 148 ? -3.292 12.546 12.108 1.00 70.00 148 ASP A C 1
ATOM 1128 O O . ASP A 1 148 ? -3.030 12.860 10.952 1.00 70.00 148 ASP A O 1
ATOM 1132 N N . ILE A 1 149 ? -2.679 11.542 12.735 1.00 67.62 149 ILE A N 1
ATOM 1133 C CA . ILE A 1 149 ? -1.566 10.790 12.155 1.00 67.62 149 ILE A CA 1
ATOM 1134 C C . ILE A 1 149 ? -2.031 10.084 10.881 1.00 67.62 149 ILE A C 1
ATOM 1136 O O . ILE A 1 149 ? -1.369 10.197 9.857 1.00 67.62 149 ILE A O 1
ATOM 1140 N N . ALA A 1 150 ? -3.190 9.426 10.921 1.00 70.81 150 ALA A N 1
ATOM 1141 C CA . ALA A 1 150 ? -3.732 8.684 9.791 1.00 70.81 150 ALA A CA 1
ATOM 1142 C C . ALA A 1 150 ? -4.008 9.593 8.585 1.00 70.81 150 ALA A C 1
ATOM 1144 O O . ALA A 1 150 ? -3.468 9.364 7.508 1.00 70.81 150 ALA A O 1
ATOM 1145 N N . VAL A 1 151 ? -4.759 10.687 8.765 1.00 75.62 151 VAL A N 1
ATOM 1146 C CA . VAL A 1 151 ? -5.042 11.639 7.672 1.00 75.62 151 VAL A CA 1
ATOM 1147 C C . VAL A 1 151 ? -3.752 12.250 7.118 1.00 75.62 151 VAL A C 1
ATOM 1149 O O . VAL A 1 151 ? -3.602 12.414 5.901 1.00 75.62 151 VAL A O 1
ATOM 1152 N N . GLN A 1 152 ? -2.799 12.574 7.996 1.00 78.38 152 GLN A N 1
ATOM 1153 C CA . GLN A 1 152 ? -1.539 13.178 7.578 1.00 78.38 152 GLN A CA 1
ATOM 1154 C C . GLN A 1 152 ? -0.640 12.216 6.804 1.00 78.38 152 GLN A C 1
ATOM 1156 O O . GLN A 1 152 ? 0.077 12.652 5.894 1.00 78.38 152 GLN A O 1
ATOM 1161 N N . THR A 1 153 ? -0.686 10.925 7.120 1.00 73.62 153 THR A N 1
ATOM 1162 C CA . THR A 1 153 ? -0.012 9.907 6.323 1.00 73.62 153 THR A CA 1
ATOM 1163 C C . THR A 1 153 ? -0.511 9.888 4.908 1.00 73.62 153 THR A C 1
ATOM 1165 O O . THR A 1 153 ? 0.314 9.993 4.005 1.00 73.62 153 THR A O 1
ATOM 1168 N N . GLU A 1 154 ? -1.819 9.744 4.712 1.00 81.00 154 GLU A N 1
ATOM 1169 C CA . GLU A 1 154 ? -2.371 9.534 3.375 1.00 81.00 154 GLU A CA 1
ATOM 1170 C C . GLU A 1 154 ? -2.026 10.729 2.484 1.00 81.00 154 GLU A C 1
ATOM 1172 O O . GLU A 1 154 ? -1.585 10.603 1.337 1.00 81.00 154 GLU A O 1
ATOM 1177 N N . GLY A 1 155 ? -2.093 11.935 3.066 1.00 81.50 155 GLY A N 1
ATOM 1178 C CA . GLY A 1 155 ? -1.620 13.158 2.428 1.00 81.50 155 GLY A CA 1
ATOM 1179 C C . GLY A 1 155 ? -0.153 13.085 1.990 1.00 81.50 155 GLY A C 1
ATOM 1180 O O . GLY A 1 155 ? 0.193 13.548 0.897 1.00 81.50 155 GLY A O 1
ATOM 1181 N N . LYS A 1 156 ? 0.712 12.477 2.803 1.00 82.19 156 LYS A N 1
ATOM 1182 C CA . LYS A 1 156 ? 2.140 12.308 2.527 1.00 82.19 156 LYS A CA 1
ATOM 1183 C C . LYS A 1 156 ? 2.442 11.179 1.544 1.00 82.19 156 LYS A C 1
ATOM 1185 O O . LYS A 1 156 ? 3.278 11.390 0.661 1.00 82.19 156 LYS A O 1
ATOM 1190 N N . ALA A 1 157 ? 1.822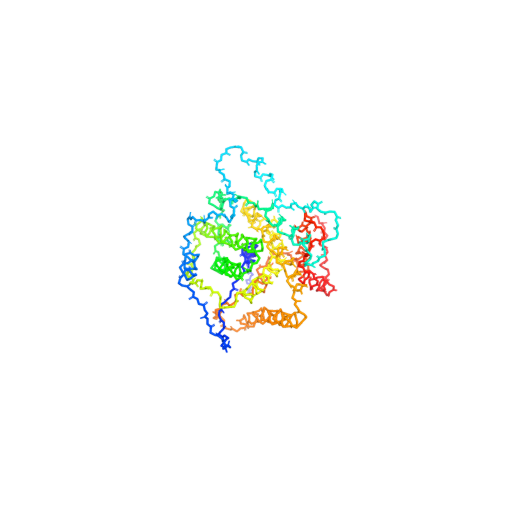 10.012 1.700 1.00 85.62 157 ALA A N 1
ATOM 1191 C CA . ALA A 1 157 ? 1.977 8.856 0.823 1.00 85.62 157 ALA A CA 1
ATOM 1192 C C . ALA A 1 157 ? 1.639 9.260 -0.614 1.00 85.62 157 ALA A C 1
ATOM 1194 O O . ALA A 1 157 ? 2.504 9.185 -1.494 1.00 85.62 157 ALA A O 1
ATOM 1195 N N . ARG A 1 158 ? 0.483 9.913 -0.796 1.00 88.75 158 ARG A N 1
ATOM 1196 C CA . ARG A 1 158 ? 0.071 10.565 -2.045 1.00 88.75 158 ARG A CA 1
ATOM 1197 C C . ARG A 1 158 ? 1.172 11.417 -2.670 1.00 88.75 158 ARG A C 1
ATOM 1199 O O . ARG A 1 158 ? 1.531 11.216 -3.830 1.00 88.75 158 ARG A O 1
ATOM 1206 N N . ILE A 1 159 ? 1.731 12.375 -1.922 1.00 90.19 159 ILE A N 1
ATOM 1207 C CA . ILE A 1 159 ? 2.760 13.286 -2.452 1.00 90.19 159 ILE A CA 1
ATOM 1208 C C . ILE A 1 159 ? 4.053 12.542 -2.791 1.00 90.19 159 ILE A C 1
ATOM 1210 O O . ILE A 1 159 ? 4.669 12.832 -3.819 1.00 90.19 159 ILE A O 1
ATOM 1214 N N . ARG A 1 160 ? 4.476 11.578 -1.968 1.00 91.88 160 ARG A N 1
ATOM 1215 C CA . ARG A 1 160 ? 5.693 10.793 -2.216 1.00 91.88 160 ARG A CA 1
ATOM 1216 C C . ARG A 1 160 ? 5.560 9.923 -3.462 1.00 91.88 160 ARG A C 1
ATOM 1218 O O . ARG A 1 160 ? 6.470 9.930 -4.291 1.00 91.88 160 ARG A O 1
ATOM 1225 N N . MET A 1 161 ? 4.433 9.235 -3.623 1.00 92.50 161 MET A N 1
ATOM 1226 C CA . MET A 1 161 ? 4.156 8.413 -4.799 1.00 92.50 161 MET A CA 1
ATOM 1227 C C . MET A 1 161 ? 4.021 9.255 -6.063 1.00 92.50 161 MET A C 1
ATOM 1229 O O . MET A 1 161 ? 4.673 8.950 -7.059 1.00 92.50 161 MET A O 1
ATOM 1233 N N . ALA A 1 162 ? 3.265 10.357 -6.013 1.00 92.38 162 ALA A N 1
ATOM 1234 C CA . ALA A 1 162 ? 3.129 11.269 -7.146 1.00 92.38 162 ALA A CA 1
ATOM 1235 C C . ALA A 1 162 ? 4.492 11.841 -7.573 1.00 92.38 162 ALA A C 1
ATOM 1237 O O . ALA A 1 162 ? 4.852 11.791 -8.749 1.00 92.38 162 ALA A O 1
ATOM 1238 N N . SER A 1 163 ? 5.304 12.289 -6.610 1.00 94.06 163 SER A N 1
ATOM 1239 C CA . SER A 1 163 ? 6.642 12.828 -6.890 1.00 94.06 163 SER A CA 1
ATOM 1240 C C . SER A 1 163 ? 7.586 11.764 -7.461 1.00 94.06 163 SER A C 1
ATOM 1242 O O . SER A 1 163 ? 8.407 12.052 -8.335 1.00 94.06 163 SER A O 1
ATOM 1244 N N . TYR A 1 164 ? 7.484 10.513 -7.000 1.00 97.12 164 TYR A N 1
ATOM 1245 C CA . TYR A 1 164 ? 8.254 9.420 -7.587 1.00 97.12 164 TYR A CA 1
ATOM 1246 C C . TYR A 1 164 ? 7.784 9.076 -8.999 1.00 97.12 164 TYR A C 1
ATOM 1248 O O . TYR A 1 164 ? 8.627 8.958 -9.890 1.00 97.12 164 TYR A O 1
ATOM 1256 N N . ALA A 1 165 ? 6.473 9.012 -9.235 1.00 96.06 165 ALA A N 1
ATOM 1257 C CA . ALA A 1 165 ? 5.900 8.796 -10.557 1.00 96.06 165 ALA A CA 1
ATOM 1258 C C . ALA A 1 165 ? 6.421 9.825 -11.573 1.00 96.06 165 ALA A C 1
ATOM 1260 O O . ALA A 1 165 ? 6.904 9.445 -12.641 1.00 96.06 165 ALA A O 1
ATOM 1261 N N . GLU A 1 166 ? 6.415 11.114 -11.222 1.00 95.25 166 GLU A N 1
ATOM 1262 C CA . GLU A 1 166 ? 6.950 12.193 -12.068 1.00 95.25 166 GLU A CA 1
ATOM 1263 C C . GLU A 1 166 ? 8.421 11.977 -12.458 1.00 95.25 166 GLU A C 1
ATOM 1265 O O . GLU A 1 166 ? 8.819 12.296 -13.580 1.00 95.25 166 GLU A O 1
ATOM 1270 N N . SER A 1 167 ? 9.225 11.390 -11.566 1.00 95.19 167 SER A N 1
ATOM 1271 C CA . SER A 1 167 ? 10.646 11.115 -11.815 1.00 95.19 167 SER A CA 1
ATOM 1272 C C . SER A 1 167 ? 10.906 9.914 -12.737 1.00 95.19 167 SER A C 1
ATOM 1274 O O . SER A 1 167 ? 12.006 9.767 -13.282 1.00 95.19 167 SER A O 1
ATOM 1276 N N . LEU A 1 168 ? 9.911 9.045 -12.944 1.00 95.44 168 LEU A N 1
ATOM 1277 C CA . LEU A 1 168 ? 10.057 7.855 -13.779 1.00 95.44 168 LEU A CA 1
ATOM 1278 C C . LEU A 1 168 ? 10.102 8.231 -15.253 1.00 95.44 168 LEU A C 1
ATOM 1280 O O . LEU A 1 168 ? 9.366 9.099 -15.707 1.00 95.44 168 LEU A O 1
ATOM 1284 N N . ARG A 1 169 ? 10.941 7.539 -16.030 1.00 94.19 169 ARG A N 1
ATOM 1285 C CA . ARG A 1 169 ? 11.021 7.708 -17.494 1.00 94.19 169 ARG A CA 1
ATOM 1286 C C . ARG A 1 169 ? 9.989 6.866 -18.236 1.00 94.19 169 ARG A C 1
ATOM 1288 O O . ARG A 1 169 ? 9.427 7.325 -19.225 1.00 94.19 169 ARG A O 1
ATOM 1295 N N . ASP A 1 170 ? 9.759 5.651 -17.749 1.00 95.75 170 ASP A N 1
ATOM 1296 C CA . ASP A 1 170 ? 8.828 4.692 -18.332 1.00 95.75 170 ASP A CA 1
ATOM 1297 C C . ASP A 1 170 ? 7.382 5.150 -18.082 1.00 95.75 170 ASP A C 1
ATOM 1299 O O . ASP A 1 170 ? 6.964 5.207 -16.920 1.00 95.75 170 ASP A O 1
ATOM 1303 N N . PRO A 1 171 ? 6.619 5.503 -19.132 1.00 95.12 171 PRO A N 1
ATOM 1304 C CA . PRO A 1 171 ? 5.287 6.072 -18.965 1.00 95.12 171 PRO A CA 1
ATOM 1305 C C . PRO A 1 171 ? 4.311 5.102 -18.300 1.00 95.12 171 PRO A C 1
ATOM 1307 O O . PRO A 1 171 ? 3.450 5.548 -17.552 1.00 95.12 171 PRO A O 1
ATOM 1310 N N . ALA A 1 172 ? 4.482 3.794 -18.501 1.00 95.25 172 ALA A N 1
ATOM 1311 C CA . ALA A 1 172 ? 3.559 2.801 -17.971 1.00 95.25 172 ALA A CA 1
ATOM 1312 C C . ALA A 1 172 ? 3.761 2.599 -16.455 1.00 95.25 172 ALA A C 1
ATOM 1314 O O . ALA A 1 172 ? 2.800 2.488 -15.700 1.00 95.25 172 ALA A O 1
ATOM 1315 N N . TRP A 1 173 ? 5.014 2.638 -15.977 1.00 97.12 173 TRP A N 1
ATOM 1316 C CA . TRP A 1 173 ? 5.288 2.674 -14.533 1.00 97.12 173 TRP A CA 1
ATOM 1317 C C . TRP A 1 173 ? 4.869 3.997 -13.892 1.00 97.12 173 TRP A C 1
ATOM 1319 O O . TRP A 1 173 ? 4.343 3.985 -12.781 1.00 97.12 173 TRP A O 1
ATOM 1329 N N . ARG A 1 174 ? 5.088 5.123 -14.586 1.00 96.69 174 ARG A N 1
ATOM 1330 C CA . ARG A 1 174 ? 4.627 6.443 -14.138 1.00 96.69 174 ARG A CA 1
ATOM 1331 C C . ARG A 1 174 ? 3.124 6.440 -13.898 1.00 96.69 174 ARG A C 1
ATOM 1333 O O . ARG A 1 174 ? 2.685 6.893 -12.854 1.00 96.69 174 ARG A O 1
ATOM 1340 N N . GLU A 1 175 ? 2.358 5.917 -14.844 1.00 95.12 175 GLU A N 1
ATOM 1341 C CA . GLU A 1 175 ? 0.904 5.833 -14.757 1.00 95.12 175 GLU A CA 1
ATOM 1342 C C . GLU A 1 175 ? 0.433 4.988 -13.568 1.00 95.12 175 GLU A C 1
ATOM 1344 O O . GLU A 1 175 ? -0.349 5.475 -12.756 1.00 95.12 175 GLU A O 1
ATOM 1349 N N . ALA A 1 176 ? 0.949 3.765 -13.411 1.00 96.44 176 ALA A N 1
ATOM 1350 C CA . ALA A 1 176 ? 0.544 2.895 -12.307 1.00 96.44 176 ALA A CA 1
ATOM 1351 C C . ALA A 1 176 ? 0.901 3.482 -10.930 1.00 96.44 176 ALA A C 1
ATOM 1353 O O . ALA A 1 176 ? 0.091 3.434 -10.013 1.00 96.44 176 ALA A O 1
ATOM 1354 N N . ILE A 1 177 ? 2.087 4.078 -10.777 1.00 97.38 177 ILE A N 1
ATOM 1355 C CA . ILE A 1 177 ? 2.506 4.672 -9.496 1.00 97.38 177 ILE A CA 1
ATOM 1356 C C . ILE A 1 177 ? 1.782 6.002 -9.232 1.00 97.38 177 ILE A C 1
ATOM 1358 O O . ILE A 1 177 ? 1.494 6.321 -8.081 1.00 97.38 177 ILE A O 1
ATOM 1362 N N . ALA A 1 178 ? 1.431 6.761 -10.273 1.00 95.44 178 ALA A N 1
ATOM 1363 C CA . ALA A 1 178 ? 0.573 7.934 -10.127 1.00 95.44 178 ALA A CA 1
ATOM 1364 C C . ALA A 1 178 ? -0.851 7.545 -9.708 1.00 95.44 178 ALA A C 1
ATOM 1366 O O . ALA A 1 178 ? -1.436 8.235 -8.879 1.00 95.44 178 ALA A O 1
ATOM 1367 N N . LEU A 1 179 ? -1.392 6.442 -10.245 1.00 95.00 179 LEU A N 1
ATOM 1368 C CA . LEU A 1 179 ? -2.669 5.894 -9.792 1.00 95.00 179 LEU A CA 1
ATOM 1369 C C . LEU A 1 179 ? -2.577 5.450 -8.331 1.00 95.00 179 LEU A C 1
ATOM 1371 O O . LEU A 1 179 ? -3.473 5.781 -7.569 1.00 95.00 179 LEU A O 1
ATOM 1375 N N . ASN A 1 180 ? -1.481 4.800 -7.930 1.00 95.56 180 ASN A N 1
ATOM 1376 C CA . ASN A 1 180 ? -1.254 4.443 -6.531 1.00 95.56 180 ASN A CA 1
ATOM 1377 C C . ASN A 1 180 ? -1.334 5.687 -5.626 1.00 95.56 180 ASN A C 1
ATOM 1379 O O . ASN A 1 180 ? -2.196 5.779 -4.764 1.00 95.56 180 ASN A O 1
ATOM 1383 N N . GLY A 1 181 ? -0.563 6.735 -5.941 1.00 93.19 181 GLY A N 1
ATOM 1384 C CA . GLY A 1 181 ? -0.628 7.991 -5.188 1.00 93.19 181 GLY A CA 1
ATOM 1385 C C . GLY A 1 181 ? -2.004 8.667 -5.217 1.00 93.19 181 GLY A C 1
ATOM 1386 O O . GLY A 1 181 ? -2.363 9.380 -4.286 1.00 93.19 181 GLY A O 1
ATOM 1387 N N . TRP A 1 182 ? -2.795 8.464 -6.269 1.00 93.25 182 TRP A N 1
ATOM 1388 C CA . TRP A 1 182 ? -4.173 8.943 -6.315 1.00 93.25 182 TRP A CA 1
ATOM 1389 C C . TRP A 1 182 ? -5.090 8.157 -5.364 1.00 93.25 182 TRP A C 1
ATOM 1391 O O . TRP A 1 182 ? -5.915 8.773 -4.689 1.00 93.25 182 TRP A O 1
ATOM 1401 N N . GLU A 1 183 ? -4.927 6.834 -5.274 1.00 92.06 183 GLU A N 1
ATOM 1402 C CA . GLU A 1 183 ? -5.658 5.974 -4.334 1.00 92.06 183 GLU A CA 1
ATOM 1403 C C . GLU A 1 183 ? -5.324 6.341 -2.878 1.00 92.06 183 GLU A C 1
ATOM 1405 O O . GLU A 1 183 ? -6.250 6.545 -2.101 1.00 92.06 183 GLU A O 1
ATOM 1410 N N . GLU A 1 184 ? -4.057 6.618 -2.554 1.00 89.00 184 GLU A N 1
ATOM 1411 C CA . GLU A 1 184 ? -3.649 7.195 -1.255 1.00 89.00 184 GLU A CA 1
ATOM 1412 C C . GLU A 1 184 ? -4.386 8.510 -0.950 1.00 89.00 184 GLU A C 1
ATOM 1414 O O . GLU A 1 184 ? -4.943 8.747 0.122 1.00 89.00 184 GLU A O 1
ATOM 1419 N N . GLY A 1 185 ? -4.466 9.402 -1.945 1.00 87.50 185 GLY A N 1
ATOM 1420 C CA . GLY A 1 185 ? -5.222 10.645 -1.804 1.00 87.50 185 GLY A CA 1
ATOM 1421 C C . GLY A 1 185 ? -6.708 10.416 -1.558 1.00 87.50 185 GLY A C 1
ATOM 1422 O O . GLY A 1 185 ? -7.353 11.215 -0.879 1.00 87.50 185 GLY A O 1
ATOM 1423 N N . ARG A 1 186 ? -7.250 9.318 -2.076 1.00 87.62 186 ARG A N 1
ATOM 1424 C CA . ARG A 1 186 ? -8.626 8.915 -1.832 1.00 87.62 186 ARG A CA 1
ATOM 1425 C C . ARG A 1 186 ? -8.816 8.368 -0.422 1.00 87.62 186 ARG A C 1
ATOM 1427 O O . ARG A 1 186 ? -9.836 8.688 0.185 1.00 87.62 186 ARG A O 1
ATOM 1434 N N . HIS A 1 187 ? -7.861 7.610 0.111 1.00 88.56 187 HIS A N 1
ATOM 1435 C CA . HIS A 1 187 ? -7.892 7.139 1.500 1.00 88.56 187 HIS A CA 1
ATOM 1436 C C . HIS A 1 187 ? -7.926 8.314 2.469 1.00 88.56 187 HIS A C 1
ATOM 1438 O O . HIS A 1 187 ? -8.772 8.345 3.362 1.00 88.56 187 HIS A O 1
ATOM 1444 N N . LYS A 1 188 ? -7.144 9.366 2.187 1.00 85.94 188 LYS A N 1
ATOM 1445 C CA . LYS A 1 188 ? -7.230 10.631 2.925 1.00 85.94 188 LYS A CA 1
ATOM 1446 C C . LYS A 1 188 ? -8.661 11.167 2.970 1.00 85.94 188 LYS A C 1
ATOM 1448 O O . LYS A 1 188 ? -9.156 11.495 4.041 1.00 85.94 188 LYS A O 1
ATOM 1453 N N . VAL A 1 189 ? -9.330 11.251 1.817 1.00 84.75 189 VAL A N 1
ATOM 1454 C CA . VAL A 1 189 ? -10.710 11.759 1.731 1.00 84.75 189 VAL A CA 1
ATOM 1455 C C . VAL A 1 189 ? -11.679 10.862 2.505 1.00 84.75 189 VAL A C 1
ATOM 1457 O O . VAL A 1 189 ? -12.539 11.384 3.207 1.00 84.75 189 VAL A O 1
ATOM 1460 N N . VAL A 1 190 ? -11.534 9.532 2.431 1.00 85.00 190 VAL A N 1
ATOM 1461 C CA . VAL A 1 190 ? -12.342 8.593 3.234 1.00 85.00 190 VAL A CA 1
ATOM 1462 C C . VAL A 1 190 ? -12.180 8.889 4.727 1.00 85.00 190 VAL A C 1
ATOM 1464 O O . VAL A 1 190 ? -13.179 9.040 5.430 1.00 85.00 190 VAL A O 1
ATOM 1467 N N . LEU A 1 191 ? -10.942 9.031 5.206 1.00 84.25 191 LEU A N 1
ATOM 1468 C CA . LEU A 1 191 ? -10.657 9.321 6.611 1.00 84.25 191 LEU A CA 1
ATOM 1469 C C . LEU A 1 191 ? -11.158 10.703 7.035 1.00 84.25 191 LEU A C 1
ATOM 1471 O O . LEU A 1 191 ? -11.768 10.829 8.093 1.00 84.25 191 LEU A O 1
ATOM 1475 N N . SER A 1 192 ? -10.963 11.729 6.205 1.00 82.69 192 SER A N 1
ATOM 1476 C CA . SER A 1 192 ? -11.480 13.078 6.453 1.00 82.69 192 SER A CA 1
ATOM 1477 C C . SER A 1 192 ? -13.013 13.110 6.526 1.00 82.69 192 SER A C 1
ATOM 1479 O O . SER A 1 192 ? -13.575 13.805 7.371 1.00 82.69 192 SER A O 1
ATOM 1481 N N . ASN A 1 193 ? -13.698 12.322 5.694 1.00 84.62 193 ASN A N 1
ATOM 1482 C CA . ASN A 1 193 ? -15.152 12.189 5.752 1.00 84.62 193 ASN A CA 1
ATOM 1483 C C . ASN A 1 193 ? -15.603 11.462 7.026 1.00 84.62 193 ASN A C 1
ATOM 1485 O O . ASN A 1 193 ? -16.584 11.885 7.633 1.00 84.62 193 ASN A O 1
ATOM 1489 N N . LEU A 1 194 ? -14.880 10.424 7.464 1.00 86.12 194 LEU A N 1
ATOM 1490 C CA . LEU A 1 194 ? -15.169 9.729 8.722 1.00 86.12 194 LEU A CA 1
ATOM 1491 C C . LEU A 1 194 ? -15.087 10.690 9.910 1.00 86.12 194 LEU A C 1
ATOM 1493 O O . LEU A 1 194 ? -16.017 10.776 10.713 1.00 86.12 194 LEU A O 1
ATOM 1497 N N . VAL A 1 195 ? -13.976 11.422 10.034 1.00 85.50 195 VAL A N 1
ATOM 1498 C CA . VAL A 1 195 ? -13.764 12.316 11.184 1.00 85.50 195 VAL A CA 1
ATOM 1499 C C . VAL A 1 195 ? -14.799 13.434 11.206 1.00 85.50 195 VAL A C 1
ATOM 1501 O O . VAL A 1 195 ? -15.307 13.775 12.272 1.00 85.50 195 VAL A O 1
ATOM 1504 N N . GLN A 1 196 ? -15.199 13.933 10.033 1.00 86.12 196 GLN A N 1
ATOM 1505 C CA . GLN A 1 196 ? -16.279 14.902 9.910 1.00 86.12 196 GLN A CA 1
ATOM 1506 C C . GLN A 1 196 ? -17.633 14.300 10.309 1.00 86.12 196 GLN A C 1
ATOM 1508 O O . GLN A 1 196 ? -18.372 14.929 11.066 1.00 86.12 196 GLN A O 1
ATOM 1513 N N . ALA A 1 197 ? -17.954 13.093 9.832 1.00 86.19 197 ALA A N 1
ATOM 1514 C CA . ALA A 1 197 ? -19.224 12.420 10.105 1.00 86.19 197 ALA A CA 1
ATOM 1515 C C . ALA A 1 197 ? -19.443 12.167 11.604 1.00 86.19 197 ALA A C 1
ATOM 1517 O O . ALA A 1 197 ? -20.570 12.271 12.089 1.00 86.19 197 ALA A O 1
ATOM 1518 N N . TYR A 1 198 ? -18.369 11.890 12.346 1.00 87.00 198 TYR A N 1
ATOM 1519 C CA . TYR A 1 198 ? -18.435 11.564 13.772 1.00 87.00 198 TYR A CA 1
ATOM 1520 C C . TYR A 1 198 ? -17.955 12.679 14.710 1.00 87.00 198 TYR A C 1
ATOM 1522 O O . TYR A 1 198 ? -17.889 12.466 15.921 1.00 87.00 198 TYR A O 1
ATOM 1530 N N . GLY A 1 199 ? -17.668 13.874 14.184 1.00 84.12 199 GLY A N 1
ATOM 1531 C CA . GLY A 1 199 ? -17.315 15.050 14.988 1.00 84.12 199 GLY A CA 1
ATOM 1532 C C . GLY A 1 199 ? -15.948 14.962 15.671 1.00 84.12 199 GLY A C 1
ATOM 1533 O O . GLY A 1 199 ? -15.753 15.544 16.738 1.00 84.12 199 GLY A O 1
ATOM 1534 N N . ILE A 1 200 ? -15.006 14.230 15.077 1.00 81.81 200 ILE A N 1
ATOM 1535 C CA . ILE A 1 200 ? -13.626 14.134 15.555 1.00 81.81 200 ILE A CA 1
ATOM 1536 C C . ILE A 1 200 ? -12.881 15.403 15.141 1.00 81.81 200 ILE A C 1
ATOM 1538 O O . ILE A 1 200 ? -12.795 15.735 13.958 1.00 81.81 200 ILE A O 1
ATOM 1542 N N . VAL A 1 201 ? -12.327 16.109 16.124 1.00 81.25 201 VAL A N 1
ATOM 1543 C CA . VAL A 1 201 ? -11.529 17.314 15.887 1.00 81.25 201 VAL A CA 1
ATOM 1544 C C . VAL A 1 201 ? -10.103 16.904 15.545 1.00 81.25 201 VAL A C 1
ATOM 1546 O O . VAL A 1 201 ? -9.453 16.237 16.347 1.00 81.25 201 VAL A O 1
ATOM 1549 N N . LEU A 1 202 ? -9.637 17.318 14.366 1.00 77.62 202 LEU A N 1
ATOM 1550 C CA . LEU A 1 202 ? -8.253 17.139 13.944 1.00 77.62 202 LEU A CA 1
ATOM 1551 C C . LEU A 1 202 ? -7.395 18.358 14.287 1.00 77.62 202 LEU A C 1
ATOM 1553 O O . LEU A 1 202 ? -7.847 19.503 14.200 1.00 77.62 202 LEU A O 1
ATOM 1557 N N . GLU A 1 203 ? -6.130 18.103 14.588 1.00 76.69 203 GLU A N 1
ATOM 1558 C CA . GLU A 1 203 ? -5.070 19.098 14.565 1.00 76.69 203 GLU A CA 1
ATOM 1559 C C . GLU A 1 203 ? -4.871 19.646 13.139 1.00 76.69 203 GLU A C 1
ATOM 1561 O O . GLU A 1 203 ? -5.051 18.921 12.151 1.00 76.69 203 GLU A O 1
ATOM 1566 N N . PRO A 1 204 ? -4.462 20.921 12.992 1.00 78.00 204 PRO A N 1
ATOM 1567 C CA . PRO A 1 204 ? -4.183 21.497 11.685 1.00 78.00 204 PRO A CA 1
ATOM 1568 C C . PRO A 1 204 ? -3.156 20.672 10.906 1.00 78.00 204 PRO A C 1
ATOM 1570 O O . PRO A 1 204 ? -2.049 20.408 11.383 1.00 78.00 204 PRO A O 1
ATOM 1573 N N . GLU A 1 205 ? -3.507 20.308 9.674 1.00 76.50 205 GLU A N 1
ATOM 1574 C CA . GLU A 1 205 ? -2.617 19.526 8.825 1.00 76.50 205 GLU A CA 1
ATOM 1575 C C . GLU A 1 205 ? -1.341 20.316 8.471 1.00 76.50 205 GLU A C 1
ATOM 1577 O O . GLU A 1 205 ? -1.422 21.463 8.008 1.00 76.50 205 GLU A O 1
ATOM 1582 N N . PRO A 1 206 ? -0.145 19.721 8.631 1.00 78.31 206 PRO A N 1
ATOM 1583 C CA . PRO A 1 206 ? 1.082 20.321 8.140 1.00 78.31 206 PRO A CA 1
ATOM 1584 C C . PRO A 1 206 ? 1.102 20.324 6.601 1.00 78.31 206 PRO A C 1
ATOM 1586 O O . PRO A 1 206 ? 0.489 19.470 5.958 1.00 78.31 206 PRO A O 1
ATOM 1589 N N . PRO A 1 207 ? 1.853 21.243 5.970 1.00 79.06 207 PRO A N 1
ATOM 1590 C CA . PRO A 1 207 ? 2.054 21.196 4.526 1.00 79.06 207 PRO A CA 1
ATOM 1591 C C . PRO A 1 207 ? 2.782 19.907 4.116 1.00 79.06 207 PRO A C 1
ATOM 1593 O O . PRO A 1 207 ? 3.665 19.438 4.823 1.00 79.06 207 PRO A O 1
ATOM 1596 N N . TYR A 1 208 ? 2.491 19.372 2.928 1.00 81.25 208 TYR A N 1
ATOM 1597 C CA . TYR A 1 208 ? 3.174 18.189 2.383 1.00 81.25 208 TYR A CA 1
ATOM 1598 C C . TYR A 1 208 ? 4.102 18.579 1.225 1.00 81.25 208 TYR A C 1
ATOM 1600 O O . TYR A 1 208 ? 3.719 18.437 0.061 1.00 81.25 208 TYR A O 1
ATOM 1608 N N . PRO A 1 209 ? 5.311 19.116 1.490 1.00 85.31 209 PRO A N 1
ATOM 1609 C CA . PRO A 1 209 ? 6.226 19.470 0.415 1.00 85.31 209 PRO A CA 1
ATOM 1610 C C . PRO A 1 209 ? 6.705 18.210 -0.326 1.00 85.31 209 PRO A C 1
ATOM 1612 O O . PRO A 1 209 ? 6.927 17.171 0.311 1.00 85.31 209 PRO A O 1
ATOM 1615 N N . PRO A 1 210 ? 6.929 18.291 -1.650 1.00 86.69 210 PRO A N 1
ATOM 1616 C CA . PRO A 1 210 ? 7.541 17.206 -2.406 1.00 86.69 210 PRO A CA 1
ATOM 1617 C C . PRO A 1 210 ? 8.883 16.764 -1.792 1.00 86.69 210 PRO A C 1
ATOM 1619 O O . PRO A 1 210 ? 9.678 17.607 -1.358 1.00 86.69 210 PRO A O 1
ATOM 1622 N N . PRO A 1 211 ? 9.176 15.452 -1.741 1.00 89.44 211 PRO A N 1
ATOM 1623 C CA . PRO A 1 211 ? 10.442 14.964 -1.219 1.00 89.44 211 PRO A CA 1
ATOM 1624 C C . PRO A 1 211 ? 11.608 15.352 -2.137 1.00 89.44 211 PRO A C 1
ATOM 1626 O O . PRO A 1 211 ? 11.542 15.175 -3.350 1.00 89.44 211 PRO A O 1
ATOM 1629 N N . LYS A 1 212 ? 12.731 15.780 -1.542 1.00 88.94 212 LYS A N 1
ATOM 1630 C CA . LYS A 1 212 ? 13.987 16.041 -2.276 1.00 88.94 212 LYS A CA 1
ATOM 1631 C C . LYS A 1 212 ? 14.520 14.785 -2.985 1.00 88.94 212 LYS A C 1
ATOM 1633 O O . LYS A 1 212 ? 15.052 14.870 -4.087 1.00 88.94 212 LYS A O 1
ATOM 1638 N N . HIS A 1 213 ? 14.373 13.620 -2.349 1.00 93.56 213 HIS A N 1
ATOM 1639 C CA . HIS A 1 213 ? 14.829 12.324 -2.859 1.00 93.56 213 HIS A CA 1
ATOM 1640 C C . HIS A 1 213 ? 13.625 11.408 -3.089 1.00 93.56 213 HIS A C 1
ATOM 1642 O O . HIS A 1 213 ? 13.182 10.704 -2.181 1.00 93.56 213 HIS A O 1
ATOM 1648 N N . THR A 1 214 ? 13.078 11.440 -4.303 1.00 95.94 214 THR A N 1
ATOM 1649 C CA . THR A 1 214 ? 11.813 10.770 -4.633 1.00 95.94 214 THR A CA 1
ATOM 1650 C C . THR A 1 214 ? 11.898 9.247 -4.513 1.00 95.94 214 THR A C 1
ATOM 1652 O O . THR A 1 214 ? 11.010 8.643 -3.923 1.00 95.94 214 THR A O 1
ATOM 1655 N N . GLU A 1 215 ? 12.983 8.618 -4.984 1.00 96.25 215 GLU A N 1
ATOM 1656 C CA . GLU A 1 215 ? 13.165 7.159 -4.887 1.00 96.25 215 GLU A CA 1
ATOM 1657 C C . GLU A 1 215 ? 13.341 6.687 -3.440 1.00 96.25 215 GLU A C 1
ATOM 1659 O O . GLU A 1 215 ? 12.754 5.688 -3.037 1.00 96.25 215 GLU A O 1
ATOM 1664 N N . TRP A 1 216 ? 14.101 7.429 -2.627 1.00 96.44 216 TRP A N 1
ATOM 1665 C CA . TRP A 1 216 ? 14.202 7.161 -1.191 1.00 96.44 216 TRP A CA 1
ATOM 1666 C C . TRP A 1 216 ? 12.833 7.245 -0.520 1.00 96.44 216 TRP A C 1
ATOM 1668 O O . TRP A 1 216 ? 12.442 6.332 0.202 1.00 96.44 216 TRP A O 1
ATOM 1678 N N . ALA A 1 217 ? 12.089 8.319 -0.786 1.00 94.00 217 ALA A N 1
ATOM 1679 C CA . ALA A 1 217 ? 10.772 8.524 -0.204 1.00 94.00 217 ALA A CA 1
ATOM 1680 C C . ALA A 1 217 ? 9.781 7.426 -0.616 1.00 94.00 217 ALA A C 1
ATOM 1682 O O . ALA A 1 217 ? 9.024 6.960 0.230 1.00 94.00 217 ALA A O 1
ATOM 1683 N N . TYR A 1 218 ? 9.828 6.978 -1.873 1.00 96.44 218 TYR A N 1
ATOM 1684 C CA . TYR A 1 218 ? 9.009 5.870 -2.357 1.00 96.44 218 TYR A CA 1
ATOM 1685 C C . TYR A 1 218 ? 9.385 4.531 -1.715 1.00 96.44 218 TYR A C 1
ATOM 1687 O O . TYR A 1 218 ? 8.498 3.770 -1.347 1.00 96.44 218 TYR A O 1
ATOM 1695 N N . LEU A 1 219 ? 10.678 4.251 -1.509 1.00 97.12 219 LEU A N 1
ATOM 1696 C CA . LEU A 1 219 ? 11.110 3.055 -0.777 1.00 97.12 219 LEU A CA 1
ATOM 1697 C C . LEU A 1 219 ? 10.651 3.080 0.683 1.00 97.12 219 LEU A C 1
ATOM 1699 O O . LEU A 1 219 ? 10.153 2.070 1.167 1.00 97.12 219 LEU A O 1
ATOM 1703 N N . VAL A 1 220 ? 10.812 4.212 1.378 1.00 93.88 220 VAL A N 1
ATOM 1704 C CA . VAL A 1 220 ? 10.341 4.374 2.764 1.00 93.88 220 VAL A CA 1
ATOM 1705 C C . VAL A 1 220 ? 8.840 4.123 2.843 1.00 93.88 220 VAL A C 1
ATOM 1707 O O . VAL A 1 220 ? 8.415 3.322 3.665 1.00 93.88 220 VAL A O 1
ATOM 1710 N N . THR A 1 221 ? 8.059 4.758 1.969 1.00 91.75 221 THR A N 1
ATOM 1711 C CA . THR A 1 221 ? 6.601 4.600 1.920 1.00 91.75 221 THR A CA 1
ATOM 1712 C C . THR A 1 221 ? 6.195 3.159 1.596 1.00 91.75 221 THR A C 1
ATOM 1714 O O . THR A 1 221 ? 5.547 2.533 2.424 1.00 91.75 221 THR A O 1
ATOM 1717 N N . GLY A 1 222 ? 6.690 2.562 0.507 1.00 93.94 222 GLY A N 1
ATOM 1718 C CA . GLY A 1 222 ? 6.287 1.203 0.128 1.00 93.94 222 GLY A CA 1
ATOM 1719 C C . GLY A 1 222 ? 6.729 0.109 1.111 1.00 93.94 222 GLY A C 1
ATOM 1720 O O . GLY A 1 222 ? 6.024 -0.884 1.294 1.00 93.94 222 GLY A O 1
ATOM 1721 N N . PHE A 1 223 ? 7.878 0.259 1.789 1.00 95.06 223 PHE A N 1
ATOM 1722 C CA . PHE A 1 223 ? 8.246 -0.660 2.875 1.00 95.06 223 PHE A CA 1
ATOM 1723 C C . PHE A 1 223 ? 7.418 -0.429 4.144 1.00 95.06 223 PHE A C 1
ATOM 1725 O O . PHE A 1 223 ? 7.103 -1.417 4.809 1.00 95.06 223 PHE A O 1
ATOM 1732 N N . SER A 1 224 ? 7.060 0.817 4.474 1.00 87.31 224 SER A N 1
ATOM 1733 C CA . SER A 1 224 ? 6.125 1.106 5.567 1.00 87.31 224 SER A CA 1
ATOM 1734 C C . SER A 1 224 ? 4.755 0.492 5.293 1.00 87.31 224 SER A C 1
ATOM 1736 O O . SER A 1 224 ? 4.322 -0.305 6.114 1.00 87.31 224 SER A O 1
ATOM 1738 N N . GLU A 1 225 ? 4.158 0.704 4.118 1.00 87.12 225 GLU A N 1
ATOM 1739 C CA . GLU A 1 225 ? 2.889 0.070 3.714 1.00 87.12 225 GLU A CA 1
ATOM 1740 C C . GLU A 1 225 ? 2.963 -1.457 3.812 1.00 87.12 225 GLU A C 1
ATOM 1742 O O . GLU A 1 225 ? 2.074 -2.091 4.365 1.00 87.12 225 GLU A O 1
ATOM 1747 N N . CYS A 1 226 ? 4.068 -2.084 3.381 1.00 92.81 226 CYS A N 1
ATOM 1748 C CA . CYS A 1 226 ? 4.246 -3.534 3.541 1.00 92.81 226 CYS A CA 1
ATOM 1749 C C . CYS A 1 226 ? 4.207 -3.994 5.008 1.00 92.81 226 CYS A C 1
ATOM 1751 O O . CYS A 1 226 ? 3.755 -5.108 5.290 1.00 92.81 226 CYS A O 1
ATOM 1753 N N . ILE A 1 227 ? 4.757 -3.199 5.929 1.00 86.31 227 ILE A N 1
ATOM 1754 C CA . ILE A 1 227 ? 4.712 -3.498 7.363 1.00 86.31 227 ILE A CA 1
ATOM 1755 C C 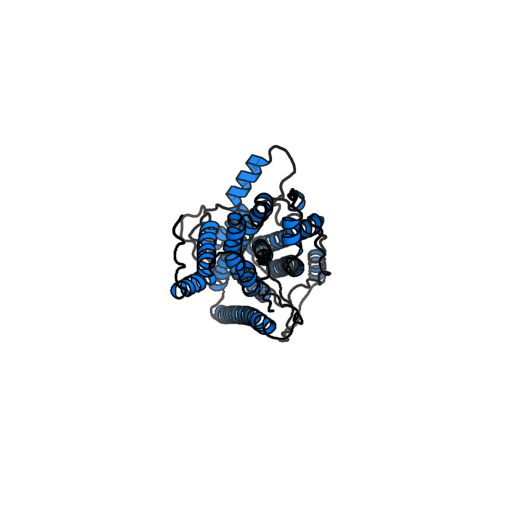. ILE A 1 227 ? 3.302 -3.259 7.883 1.00 86.31 227 ILE A C 1
ATOM 1757 O O . ILE A 1 227 ? 2.749 -4.101 8.591 1.00 86.31 227 ILE A O 1
ATOM 1761 N N . ASP A 1 228 ? 2.738 -2.121 7.517 1.00 82.88 228 ASP A N 1
ATOM 1762 C CA . ASP A 1 228 ? 1.550 -1.592 8.135 1.00 82.88 228 ASP A CA 1
ATOM 1763 C C . ASP A 1 228 ? 0.309 -2.350 7.656 1.00 82.88 228 ASP A C 1
ATOM 1765 O O . ASP A 1 228 ? -0.401 -2.898 8.497 1.00 82.88 228 ASP A O 1
ATOM 1769 N N . SER A 1 229 ? 0.162 -2.581 6.346 1.00 86.44 229 SER A N 1
ATOM 1770 C CA . SER A 1 229 ? -0.837 -3.486 5.758 1.00 86.44 229 SER A CA 1
ATOM 1771 C C . SER A 1 229 ? -0.834 -4.875 6.409 1.00 86.44 229 SER A C 1
ATOM 1773 O O . SER A 1 229 ? -1.888 -5.408 6.752 1.00 86.44 229 SER A O 1
ATOM 1775 N N . PHE A 1 230 ? 0.343 -5.483 6.626 1.00 91.31 230 PHE A N 1
ATOM 1776 C CA . PHE A 1 230 ? 0.430 -6.832 7.204 1.00 91.31 230 PHE A CA 1
ATOM 1777 C C . PHE A 1 230 ? -0.234 -6.911 8.586 1.00 91.31 230 PHE A C 1
ATOM 1779 O O . PHE A 1 230 ? -0.934 -7.881 8.888 1.00 91.31 230 PHE A O 1
ATOM 1786 N N . PHE A 1 231 ? -0.017 -5.899 9.429 1.00 84.56 231 PHE A N 1
ATOM 1787 C CA . PHE A 1 231 ? -0.675 -5.825 10.728 1.00 84.56 231 PHE A CA 1
ATOM 1788 C C . PHE A 1 231 ? -2.131 -5.379 10.596 1.00 84.56 231 PHE A C 1
ATOM 1790 O O . PHE A 1 231 ? -2.990 -5.994 11.226 1.00 84.56 231 PHE A O 1
ATOM 1797 N N . ALA A 1 232 ? -2.422 -4.396 9.741 1.00 82.38 232 ALA A N 1
ATOM 1798 C CA . ALA A 1 232 ? -3.770 -3.910 9.447 1.00 82.38 232 ALA A CA 1
ATOM 1799 C C . ALA A 1 232 ? -4.730 -5.054 9.151 1.00 82.38 232 ALA A C 1
ATOM 1801 O O . ALA A 1 232 ? -5.781 -5.154 9.765 1.00 82.38 232 ALA A O 1
ATOM 1802 N N . PHE A 1 233 ? -4.326 -5.973 8.276 1.00 88.56 233 PHE A N 1
ATOM 1803 C CA . PHE A 1 233 ? -5.139 -7.104 7.848 1.00 88.56 233 PHE A CA 1
ATOM 1804 C C . PHE A 1 233 ? -5.586 -7.989 9.012 1.00 88.56 233 PHE A C 1
ATOM 1806 O O . PHE A 1 233 ? -6.754 -8.374 9.081 1.00 88.56 233 PHE A O 1
ATOM 1813 N N . GLY A 1 234 ? -4.678 -8.297 9.942 1.00 86.31 234 GLY A N 1
ATOM 1814 C CA . GLY A 1 234 ? -5.021 -9.088 11.120 1.00 86.31 234 GLY A CA 1
ATOM 1815 C C . GLY A 1 234 ? -5.891 -8.313 12.103 1.00 86.31 234 GLY A C 1
ATOM 1816 O O . GLY A 1 234 ? -6.869 -8.846 12.618 1.00 86.31 234 GLY A O 1
ATOM 1817 N N . LEU A 1 235 ? -5.574 -7.040 12.330 1.00 80.19 235 LEU A N 1
ATOM 1818 C CA . LEU A 1 235 ? -6.297 -6.186 13.273 1.00 80.19 235 LEU A CA 1
ATOM 1819 C C . LEU A 1 235 ? -7.716 -5.876 12.775 1.00 80.19 235 LEU A C 1
ATOM 1821 O O . LEU A 1 235 ? -8.665 -5.896 13.556 1.00 80.19 235 LEU A O 1
ATOM 1825 N N . PHE A 1 236 ? -7.871 -5.697 11.466 1.00 82.44 236 PHE A N 1
ATOM 1826 C CA . PHE A 1 236 ? -9.150 -5.562 10.785 1.00 82.44 236 PHE A CA 1
ATOM 1827 C C . PHE A 1 236 ? -10.033 -6.789 11.009 1.00 82.44 236 PHE A C 1
ATOM 1829 O O . PHE A 1 236 ? -11.195 -6.669 11.395 1.00 82.44 236 PHE A O 1
ATOM 1836 N N . ALA A 1 237 ? -9.461 -7.987 10.882 1.00 85.25 237 ALA A N 1
ATOM 1837 C CA . ALA A 1 237 ? -10.185 -9.214 11.183 1.00 85.25 237 ALA A CA 1
ATOM 1838 C C . ALA A 1 237 ? -10.529 -9.361 12.678 1.00 85.25 237 ALA A C 1
ATOM 1840 O O . ALA A 1 237 ? -11.569 -9.934 12.997 1.00 85.25 237 ALA A O 1
ATOM 1841 N N . VAL A 1 238 ? -9.718 -8.832 13.606 1.00 82.56 238 VAL A N 1
ATOM 1842 C CA . VAL A 1 238 ? -10.113 -8.750 15.028 1.00 82.56 238 VAL A CA 1
ATOM 1843 C C . VAL A 1 238 ? -11.325 -7.836 15.193 1.00 82.56 238 VAL A C 1
ATOM 1845 O O . VAL A 1 238 ? -12.274 -8.215 15.880 1.00 82.56 238 VAL A O 1
ATOM 1848 N N . ALA A 1 239 ? -11.326 -6.658 14.566 1.00 76.88 239 ALA A N 1
ATOM 1849 C CA . ALA A 1 239 ? -12.437 -5.711 14.658 1.00 76.88 239 ALA A CA 1
ATOM 1850 C C . ALA A 1 239 ? -13.754 -6.325 14.161 1.00 76.88 239 ALA A C 1
ATOM 1852 O O . ALA A 1 239 ? -14.747 -6.279 14.883 1.00 76.88 239 ALA A O 1
ATOM 1853 N N . GLN A 1 240 ? -13.731 -6.993 13.002 1.00 78.88 240 GLN A N 1
ATOM 1854 C CA . GLN A 1 240 ? -14.900 -7.699 12.465 1.00 78.88 240 GLN A CA 1
ATOM 1855 C C . GLN A 1 240 ? -15.411 -8.800 13.406 1.00 78.88 240 GLN A C 1
ATOM 1857 O O . GLN A 1 240 ? -16.614 -8.971 13.576 1.00 78.88 240 GLN A O 1
ATOM 1862 N N . ARG A 1 241 ? -14.507 -9.563 14.034 1.00 81.62 241 ARG A N 1
ATOM 1863 C CA . ARG A 1 241 ? -14.876 -10.727 14.863 1.00 81.62 241 ARG A CA 1
ATOM 1864 C C . ARG A 1 241 ? -15.292 -10.370 16.286 1.00 81.62 241 ARG A C 1
ATOM 1866 O O . ARG A 1 241 ? -15.978 -11.158 16.926 1.00 81.62 241 ARG A O 1
ATOM 1873 N N . SER A 1 242 ? -14.835 -9.234 16.801 1.00 76.56 242 SER A N 1
ATOM 1874 C CA . SER A 1 242 ? -15.054 -8.836 18.197 1.00 76.56 242 SER A CA 1
ATOM 1875 C C . SER A 1 242 ? -16.376 -8.103 18.428 1.00 76.56 242 SER A C 1
ATOM 1877 O O . SER A 1 242 ? -16.744 -7.910 19.583 1.00 76.56 242 SER A O 1
ATOM 1879 N N . GLY A 1 243 ? -17.076 -7.674 17.368 1.00 72.50 243 GLY A N 1
ATOM 1880 C CA . GLY A 1 243 ? -18.255 -6.804 17.492 1.00 72.50 243 GLY A CA 1
ATOM 1881 C C . GLY A 1 243 ? -17.917 -5.446 18.114 1.00 72.50 243 GLY A C 1
ATOM 1882 O O . GLY A 1 243 ? -18.766 -4.792 18.713 1.00 72.50 243 GLY A O 1
ATOM 1883 N N . PHE A 1 244 ? -16.642 -5.051 18.042 1.00 70.31 244 PHE A N 1
ATOM 1884 C CA . PHE A 1 244 ? -16.154 -3.847 18.695 1.00 70.31 244 PHE A CA 1
ATOM 1885 C C . PHE A 1 244 ? -16.709 -2.574 18.040 1.00 70.31 244 PHE A C 1
ATOM 1887 O O . PHE A 1 244 ? -16.967 -1.595 18.734 1.00 70.31 244 PHE A O 1
ATOM 1894 N N . PHE A 1 245 ? -16.946 -2.637 16.731 1.00 75.31 245 PHE A N 1
ATOM 1895 C CA . PHE A 1 245 ? -17.694 -1.656 15.954 1.00 75.31 245 PHE A CA 1
ATOM 1896 C C . PHE A 1 245 ? -18.812 -2.348 15.185 1.00 75.31 245 PHE A C 1
ATOM 1898 O O . PHE A 1 245 ? -18.702 -3.555 14.932 1.00 75.31 245 PHE A O 1
ATOM 1905 N N . PRO A 1 246 ? -19.853 -1.600 14.786 1.00 80.56 246 PRO A N 1
ATOM 1906 C CA . PRO A 1 246 ? -20.887 -2.140 13.924 1.00 80.56 246 PRO A CA 1
ATOM 1907 C C . PRO A 1 246 ? -20.257 -2.650 12.618 1.00 80.56 246 PRO A C 1
ATOM 1909 O O . PRO A 1 246 ? -19.378 -1.970 12.069 1.00 80.56 246 PRO A O 1
ATOM 1912 N N . PRO A 1 247 ? -20.661 -3.834 12.121 1.00 82.50 247 PRO A N 1
ATOM 1913 C CA . PRO A 1 247 ? -20.150 -4.395 10.873 1.00 82.50 247 PRO A CA 1
ATOM 1914 C C . PRO A 1 247 ? -20.196 -3.400 9.713 1.00 82.50 247 PRO A C 1
ATOM 1916 O O . PRO A 1 247 ? -19.236 -3.298 8.961 1.00 82.50 247 PRO A O 1
ATOM 1919 N N . GLU A 1 248 ? -21.241 -2.578 9.646 1.00 83.00 248 GLU A N 1
ATOM 1920 C CA . GLU A 1 248 ? -21.443 -1.555 8.621 1.00 83.00 248 GLU A CA 1
ATOM 1921 C C . GLU A 1 248 ? -20.300 -0.521 8.592 1.00 83.00 248 GLU A C 1
ATOM 1923 O O . GLU A 1 248 ? -19.876 -0.072 7.523 1.00 83.00 248 GLU A O 1
ATOM 1928 N N . LEU A 1 249 ? -19.751 -0.167 9.762 1.00 83.00 249 LEU A N 1
ATOM 1929 C CA . LEU A 1 249 ? -18.621 0.761 9.852 1.00 83.00 249 LEU A CA 1
ATOM 1930 C C . LEU A 1 249 ? -17.330 0.090 9.391 1.00 83.00 249 LEU A C 1
ATOM 1932 O O . LEU A 1 249 ? -16.506 0.716 8.732 1.00 83.00 249 LEU A O 1
ATOM 1936 N N . VAL A 1 250 ? -17.138 -1.180 9.742 1.00 82.12 250 VAL A N 1
ATOM 1937 C CA . VAL A 1 250 ? -15.928 -1.921 9.372 1.00 82.12 250 VAL A CA 1
ATOM 1938 C C . VAL A 1 250 ? -15.923 -2.238 7.874 1.00 82.12 250 VAL A C 1
ATOM 1940 O O . VAL A 1 250 ? -14.904 -2.053 7.213 1.00 82.12 250 VAL A O 1
ATOM 1943 N N . ASP A 1 251 ? -17.067 -2.628 7.317 1.00 82.69 251 ASP A N 1
ATOM 1944 C CA . ASP A 1 251 ? -17.236 -2.973 5.902 1.00 82.69 251 ASP A CA 1
ATOM 1945 C C . ASP A 1 251 ? -16.990 -1.777 4.975 1.00 82.69 251 ASP A C 1
ATOM 1947 O O . ASP A 1 251 ? -16.480 -1.942 3.866 1.00 82.69 251 ASP A O 1
ATOM 1951 N N . THR A 1 252 ? -17.232 -0.557 5.463 1.00 82.25 252 THR A N 1
ATOM 1952 C CA . THR A 1 252 ? -16.878 0.691 4.768 1.00 82.25 252 THR A CA 1
ATOM 1953 C C . THR A 1 252 ? -15.378 0.783 4.435 1.00 82.25 252 THR A C 1
ATOM 1955 O O . THR A 1 252 ? -14.998 1.389 3.432 1.00 82.25 252 THR A O 1
ATOM 1958 N N . PHE A 1 253 ? -14.515 0.158 5.242 1.00 84.50 253 PHE A N 1
ATOM 1959 C CA . PHE A 1 253 ? -13.060 0.156 5.059 1.00 84.50 253 PHE A CA 1
ATOM 1960 C C . PHE A 1 253 ? -12.527 -1.051 4.282 1.00 84.50 253 PHE A C 1
ATOM 1962 O O . PHE A 1 253 ? -11.352 -1.058 3.918 1.00 84.50 253 PHE A O 1
ATOM 1969 N N . GLU A 1 254 ? -13.344 -2.064 3.987 1.00 85.38 254 GLU A N 1
ATOM 1970 C CA . GLU A 1 254 ? -12.878 -3.240 3.240 1.00 85.38 254 GLU A CA 1
ATOM 1971 C C . GLU A 1 254 ? -12.314 -2.877 1.847 1.00 85.38 254 GLU A C 1
ATOM 1973 O O . GLU A 1 254 ? -11.263 -3.418 1.487 1.00 85.38 254 GLU A O 1
ATOM 1978 N N . PRO A 1 255 ? -12.901 -1.936 1.075 1.00 85.56 255 PRO A N 1
ATOM 1979 C CA . PRO A 1 255 ? -12.294 -1.478 -0.173 1.00 85.56 255 PRO A CA 1
ATOM 1980 C C . PRO A 1 255 ? -10.917 -0.825 0.022 1.00 85.56 255 PRO A C 1
ATOM 1982 O O . PRO A 1 255 ? -10.015 -1.084 -0.772 1.00 85.56 255 PRO A O 1
ATOM 1985 N N . VAL A 1 256 ? -10.725 -0.060 1.106 1.00 88.62 256 VAL A N 1
ATOM 1986 C CA . VAL A 1 256 ? -9.424 0.539 1.468 1.00 88.62 256 VAL A CA 1
ATOM 1987 C C . VAL A 1 256 ? -8.409 -0.566 1.765 1.00 88.62 256 VAL A C 1
ATOM 1989 O O . VAL A 1 256 ? -7.342 -0.602 1.163 1.00 88.62 256 VAL A O 1
ATOM 1992 N N . MET A 1 257 ? -8.770 -1.552 2.596 1.00 87.81 257 MET A N 1
ATOM 1993 C CA . MET A 1 257 ? -7.896 -2.695 2.909 1.00 87.81 257 MET A CA 1
ATOM 1994 C C . MET A 1 257 ? -7.503 -3.504 1.664 1.00 87.81 257 MET A C 1
ATOM 1996 O O . MET A 1 257 ? -6.419 -4.090 1.606 1.00 87.81 257 MET A O 1
ATOM 2000 N N . GLN A 1 258 ? -8.390 -3.584 0.672 1.00 91.62 258 GLN A N 1
ATOM 2001 C CA . GLN A 1 258 ? -8.089 -4.264 -0.580 1.00 91.62 258 GLN A CA 1
ATOM 2002 C C . GLN A 1 258 ? -7.161 -3.439 -1.486 1.00 91.62 258 GLN A C 1
ATOM 2004 O O . GLN A 1 258 ? -6.336 -4.019 -2.197 1.00 91.62 258 GLN A O 1
ATOM 2009 N N . GLU A 1 259 ? -7.257 -2.113 -1.451 1.00 92.44 259 GLU A N 1
ATOM 2010 C CA . GLU A 1 259 ? -6.341 -1.214 -2.159 1.00 92.44 259 GLU A CA 1
ATOM 2011 C C . GLU A 1 259 ? -4.940 -1.254 -1.580 1.00 92.44 259 GLU A C 1
ATOM 2013 O O . GLU A 1 259 ? -4.003 -1.499 -2.332 1.00 92.44 259 GLU A O 1
ATOM 2018 N N . GLU A 1 260 ? -4.815 -1.215 -0.259 1.00 92.69 260 GLU A N 1
ATOM 2019 C CA . GLU A 1 260 ? -3.550 -1.447 0.443 1.00 92.69 260 GLU A CA 1
ATOM 2020 C C . GLU A 1 260 ? -2.866 -2.743 -0.027 1.00 92.69 260 GLU A C 1
ATOM 2022 O O . GLU A 1 260 ? -1.677 -2.782 -0.355 1.00 92.69 260 GLU A O 1
ATOM 2027 N N . CYS A 1 261 ? -3.641 -3.827 -0.186 1.00 95.81 261 CYS A N 1
ATOM 2028 C CA . CYS A 1 261 ? -3.132 -5.081 -0.741 1.00 95.81 261 CYS A CA 1
ATOM 2029 C C . CYS A 1 261 ? -2.609 -4.930 -2.185 1.00 95.81 261 CYS A C 1
ATOM 2031 O O . CYS A 1 261 ? -1.603 -5.557 -2.541 1.00 95.81 261 CYS A O 1
ATOM 2033 N N . ARG A 1 262 ? -3.273 -4.133 -3.032 1.00 96.75 262 ARG A N 1
ATOM 2034 C CA . ARG A 1 262 ? -2.830 -3.833 -4.407 1.00 96.75 262 ARG A CA 1
ATOM 2035 C C . ARG A 1 262 ? -1.557 -2.994 -4.403 1.00 96.75 262 ARG A C 1
ATOM 2037 O O . ARG A 1 262 ? -0.660 -3.275 -5.201 1.00 96.75 262 ARG A O 1
ATOM 2044 N N . HIS A 1 263 ? -1.454 -2.011 -3.514 1.00 97.06 263 HIS A N 1
ATOM 2045 C CA . HIS A 1 263 ? -0.317 -1.093 -3.392 1.00 97.06 263 HIS A CA 1
ATOM 2046 C C . HIS A 1 263 ? 0.963 -1.849 -3.058 1.00 97.06 263 HIS A C 1
ATOM 2048 O O . HIS A 1 263 ? 1.941 -1.803 -3.812 1.00 97.06 263 HIS A O 1
ATOM 2054 N N . ILE A 1 264 ? 0.927 -2.685 -2.019 1.00 97.62 264 ILE A N 1
ATOM 2055 C CA . ILE A 1 264 ? 2.084 -3.499 -1.625 1.00 97.62 264 ILE A CA 1
ATOM 2056 C C . ILE A 1 264 ? 2.405 -4.593 -2.659 1.00 97.62 264 ILE A C 1
ATOM 2058 O O . ILE A 1 264 ? 3.565 -5.003 -2.796 1.00 97.62 264 ILE A O 1
ATOM 2062 N N . LEU A 1 265 ? 1.413 -5.052 -3.438 1.00 98.38 265 LEU A N 1
ATOM 2063 C CA . LEU A 1 265 ? 1.634 -5.961 -4.566 1.00 98.38 265 LEU A CA 1
ATOM 2064 C C . LEU A 1 265 ? 2.349 -5.248 -5.722 1.00 98.38 265 LEU A C 1
ATOM 2066 O O . LEU A 1 265 ? 3.318 -5.787 -6.270 1.00 98.38 265 LEU A O 1
ATOM 2070 N N . LEU A 1 266 ? 1.915 -4.034 -6.073 1.00 98.69 266 LEU A N 1
ATOM 2071 C CA . LEU A 1 266 ? 2.573 -3.173 -7.054 1.00 98.69 266 LEU A CA 1
ATOM 2072 C C . LEU A 1 266 ? 4.011 -2.882 -6.621 1.00 98.69 266 LEU A C 1
ATOM 2074 O O . LEU A 1 266 ? 4.936 -3.124 -7.399 1.00 98.69 266 LEU A O 1
ATOM 2078 N N . PHE A 1 267 ? 4.213 -2.444 -5.377 1.00 98.69 267 PHE A N 1
ATOM 2079 C CA . PHE A 1 267 ? 5.527 -2.122 -4.831 1.00 98.69 267 PHE A CA 1
ATOM 2080 C C . PHE A 1 267 ? 6.473 -3.327 -4.862 1.00 98.69 267 PHE A C 1
ATOM 2082 O O . PHE A 1 267 ? 7.588 -3.217 -5.373 1.00 98.69 267 PHE A O 1
ATOM 2089 N N . ALA A 1 268 ? 6.034 -4.506 -4.403 1.00 98.69 268 ALA A N 1
ATOM 2090 C CA . ALA A 1 268 ? 6.866 -5.712 -4.403 1.00 98.69 268 ALA A CA 1
ATOM 2091 C C . ALA A 1 268 ? 7.323 -6.118 -5.816 1.00 98.69 268 ALA A C 1
ATOM 2093 O O . ALA A 1 268 ? 8.463 -6.558 -6.014 1.00 98.69 268 ALA A O 1
ATOM 2094 N N . ASN A 1 269 ? 6.448 -5.969 -6.815 1.00 98.75 269 ASN A N 1
ATOM 2095 C CA . ASN A 1 269 ? 6.770 -6.293 -8.202 1.00 98.75 269 ASN A CA 1
ATOM 2096 C C . ASN A 1 269 ? 7.615 -5.206 -8.875 1.00 98.75 269 ASN A C 1
ATOM 2098 O O . ASN A 1 269 ? 8.590 -5.548 -9.550 1.00 98.75 269 ASN A O 1
ATOM 2102 N N . TRP A 1 270 ? 7.317 -3.926 -8.640 1.00 98.62 270 TRP A N 1
ATOM 2103 C CA . TRP A 1 270 ? 8.169 -2.813 -9.056 1.00 98.62 270 TRP A CA 1
ATOM 2104 C C . TRP A 1 270 ? 9.584 -2.982 -8.492 1.00 98.62 270 TRP A C 1
ATOM 2106 O O . TRP A 1 270 ? 10.545 -2.960 -9.255 1.00 98.62 270 TRP A O 1
ATOM 2116 N N . LEU A 1 271 ? 9.723 -3.265 -7.194 1.00 98.56 271 LEU A N 1
ATOM 2117 C CA . LEU A 1 271 ? 11.010 -3.436 -6.521 1.00 98.56 271 LEU A CA 1
ATOM 2118 C C . LEU A 1 271 ? 11.815 -4.585 -7.142 1.00 98.56 271 LEU A C 1
ATOM 2120 O O . LEU A 1 271 ? 13.018 -4.464 -7.379 1.00 98.56 271 LEU A O 1
ATOM 2124 N N . ALA A 1 272 ? 11.155 -5.705 -7.444 1.00 98.44 272 ALA A N 1
ATOM 2125 C CA . ALA A 1 272 ? 11.791 -6.846 -8.095 1.00 98.44 272 ALA A CA 1
ATOM 2126 C C . ALA A 1 272 ? 12.243 -6.529 -9.533 1.00 98.44 272 ALA A C 1
ATOM 2128 O O . ALA A 1 272 ? 13.336 -6.939 -9.934 1.00 98.44 272 ALA A O 1
ATOM 2129 N N . ALA A 1 273 ? 11.429 -5.798 -10.300 1.00 98.06 273 ALA A N 1
ATOM 2130 C CA . ALA A 1 273 ? 11.775 -5.364 -11.651 1.00 98.06 273 ALA A CA 1
ATOM 2131 C C . ALA A 1 273 ? 12.908 -4.327 -11.642 1.00 98.06 273 ALA A C 1
ATOM 2133 O O . ALA A 1 273 ? 13.881 -4.475 -12.381 1.00 98.06 273 ALA A O 1
ATOM 2134 N N . HIS A 1 274 ? 12.828 -3.334 -10.755 1.00 97.31 274 HIS A N 1
ATOM 2135 C CA . HIS A 1 274 ? 13.818 -2.277 -10.593 1.00 97.31 274 HIS A CA 1
ATOM 2136 C C . HIS A 1 274 ? 15.195 -2.867 -10.270 1.00 97.31 274 HIS A C 1
ATOM 2138 O O . HIS A 1 274 ? 16.145 -2.670 -11.026 1.00 97.31 274 HIS A O 1
ATOM 2144 N N . ARG A 1 275 ? 15.284 -3.727 -9.244 1.00 97.25 275 ARG A N 1
ATOM 2145 C CA . ARG A 1 275 ? 16.517 -4.460 -8.900 1.00 97.25 275 ARG A CA 1
ATOM 2146 C C . ARG A 1 275 ? 17.121 -5.209 -10.079 1.00 97.25 275 ARG A C 1
ATOM 2148 O O . ARG A 1 275 ? 18.342 -5.269 -10.210 1.00 97.25 275 ARG A O 1
ATOM 2155 N N . ARG A 1 276 ? 16.281 -5.838 -10.907 1.00 96.69 276 ARG A N 1
ATOM 2156 C CA . ARG A 1 276 ? 16.752 -6.686 -12.005 1.00 96.69 276 ARG A CA 1
ATOM 2157 C C . ARG A 1 276 ? 17.235 -5.891 -13.216 1.00 96.69 276 ARG A C 1
ATOM 2159 O O . ARG A 1 276 ? 18.109 -6.394 -13.927 1.00 96.69 276 ARG A O 1
ATOM 2166 N N . ASN A 1 277 ? 16.685 -4.695 -13.413 1.00 95.00 277 ASN A N 1
ATOM 2167 C CA . ASN A 1 277 ? 16.963 -3.822 -14.550 1.00 95.00 277 ASN A CA 1
ATOM 2168 C C . ASN A 1 277 ? 18.099 -2.820 -14.279 1.00 95.00 277 ASN A C 1
ATOM 2170 O O . ASN A 1 277 ? 18.573 -2.166 -15.207 1.00 95.00 277 ASN A O 1
ATOM 2174 N N . LEU A 1 278 ? 18.576 -2.717 -13.035 1.00 95.19 278 LEU A N 1
ATOM 2175 C CA . LEU A 1 278 ? 19.760 -1.929 -12.704 1.00 95.19 278 LEU A CA 1
ATOM 2176 C C . LEU A 1 278 ? 21.065 -2.622 -13.152 1.00 95.19 278 LEU A C 1
ATOM 2178 O O . LEU A 1 278 ? 21.233 -3.827 -12.940 1.00 95.19 278 LEU A O 1
ATOM 2182 N N . PRO A 1 279 ? 22.048 -1.862 -13.679 1.00 95.81 279 PRO A N 1
ATOM 2183 C CA . PRO A 1 279 ? 23.433 -2.316 -13.777 1.00 95.81 279 PRO A CA 1
ATOM 2184 C C . PRO A 1 279 ? 23.969 -2.753 -12.408 1.00 95.81 279 PRO A C 1
ATOM 2186 O O . PRO A 1 279 ? 23.618 -2.155 -11.392 1.00 95.81 279 PRO A O 1
ATOM 2189 N N . ILE A 1 280 ? 24.868 -3.742 -12.372 1.00 95.56 280 ILE A N 1
ATOM 2190 C CA . ILE A 1 280 ? 25.342 -4.378 -11.125 1.00 95.56 280 ILE A CA 1
ATOM 2191 C C . ILE A 1 280 ? 25.842 -3.354 -10.092 1.00 95.56 280 ILE A C 1
ATOM 2193 O O . ILE A 1 280 ? 25.469 -3.431 -8.926 1.00 95.56 280 ILE A O 1
ATOM 2197 N N . TRP A 1 281 ? 26.626 -2.358 -10.510 1.00 94.94 281 TRP A N 1
ATOM 2198 C CA . TRP A 1 281 ? 27.153 -1.330 -9.605 1.00 94.94 281 TRP A CA 1
ATOM 2199 C C . TRP A 1 281 ? 26.052 -0.432 -9.012 1.00 94.94 281 TRP A C 1
ATOM 2201 O O . TRP A 1 281 ? 26.072 -0.148 -7.816 1.00 94.94 281 TRP A O 1
ATOM 2211 N N . ARG A 1 282 ? 25.041 -0.046 -9.809 1.00 95.44 282 ARG A N 1
ATOM 2212 C CA . ARG A 1 282 ? 23.865 0.693 -9.310 1.00 95.44 282 ARG A CA 1
ATOM 2213 C C . ARG A 1 282 ? 23.017 -0.174 -8.403 1.00 95.44 282 ARG A C 1
ATOM 2215 O O . ARG A 1 282 ? 22.457 0.326 -7.442 1.00 95.44 282 ARG A O 1
ATOM 2222 N N . ARG A 1 283 ? 22.936 -1.471 -8.696 1.00 96.12 283 ARG A N 1
ATOM 2223 C CA . ARG A 1 283 ? 22.210 -2.424 -7.866 1.00 96.12 283 ARG A CA 1
ATOM 2224 C C . ARG A 1 283 ? 22.838 -2.547 -6.481 1.00 96.12 283 ARG A C 1
ATOM 2226 O O . ARG A 1 283 ? 22.099 -2.561 -5.512 1.00 96.12 283 ARG A O 1
ATOM 2233 N N . ILE A 1 284 ? 24.168 -2.584 -6.372 1.00 97.12 284 ILE A N 1
ATOM 2234 C CA . ILE A 1 284 ? 24.850 -2.580 -5.066 1.00 97.12 284 ILE A CA 1
ATOM 2235 C C . ILE A 1 284 ? 24.467 -1.323 -4.274 1.00 97.12 284 ILE A C 1
ATOM 2237 O O . ILE A 1 284 ? 24.052 -1.435 -3.124 1.00 97.12 284 ILE A O 1
ATOM 2241 N N . TRP A 1 285 ? 24.535 -0.145 -4.904 1.00 96.69 285 TRP A N 1
ATOM 2242 C CA . TRP A 1 285 ? 24.100 1.108 -4.276 1.00 96.69 285 TRP A CA 1
ATOM 2243 C C . TRP A 1 285 ? 22.630 1.070 -3.843 1.00 96.69 285 TRP A C 1
ATOM 2245 O O . TRP A 1 285 ? 22.300 1.413 -2.712 1.00 96.69 285 TRP A O 1
ATOM 2255 N N . PHE A 1 286 ? 21.758 0.576 -4.716 1.00 97.38 286 PHE A N 1
ATOM 2256 C CA . PHE A 1 286 ? 20.336 0.441 -4.439 1.00 97.38 286 PHE A CA 1
ATOM 2257 C C . PHE A 1 286 ? 20.049 -0.510 -3.268 1.00 97.38 286 PHE A C 1
ATOM 2259 O O . PHE A 1 286 ? 19.218 -0.199 -2.423 1.00 97.38 286 PHE A O 1
ATOM 2266 N N . GLU A 1 287 ? 20.746 -1.644 -3.147 1.00 97.88 287 GLU A N 1
ATOM 2267 C CA . GLU A 1 287 ? 20.559 -2.530 -1.988 1.00 97.88 287 GLU A CA 1
ATOM 2268 C C . GLU A 1 287 ? 21.078 -1.896 -0.686 1.00 97.88 287 GLU A C 1
ATOM 2270 O O . GLU A 1 287 ? 20.478 -2.113 0.365 1.00 97.88 287 GLU A O 1
ATOM 2275 N N . MET A 1 288 ? 22.130 -1.065 -0.732 1.00 97.50 288 MET A N 1
ATOM 2276 C CA . MET A 1 288 ? 22.536 -0.264 0.434 1.00 97.50 288 MET A CA 1
ATOM 2277 C C . MET A 1 288 ? 21.458 0.754 0.816 1.00 97.50 288 MET A C 1
ATOM 2279 O O . MET A 1 288 ? 21.165 0.917 1.997 1.00 97.50 288 MET A O 1
ATOM 2283 N N . GLN A 1 289 ? 20.823 1.391 -0.170 1.00 96.38 289 GLN A N 1
ATOM 2284 C CA . GLN A 1 289 ? 19.691 2.289 0.053 1.00 96.38 289 GLN A CA 1
ATOM 2285 C C . GLN A 1 289 ? 18.507 1.549 0.688 1.00 96.38 289 GLN A C 1
ATOM 2287 O O . GLN A 1 289 ? 17.949 2.023 1.673 1.00 96.38 289 GLN A O 1
ATOM 2292 N N . VAL A 1 290 ? 18.167 0.355 0.193 1.00 97.62 290 VAL A N 1
ATOM 2293 C CA . VAL A 1 290 ? 17.140 -0.511 0.795 1.00 97.62 290 VAL A CA 1
ATOM 2294 C C . VAL A 1 290 ? 17.501 -0.875 2.238 1.00 97.62 290 VAL A C 1
ATOM 2296 O O . VAL A 1 290 ? 16.646 -0.788 3.118 1.00 97.62 290 VAL A O 1
ATOM 2299 N N . ALA A 1 291 ? 18.751 -1.255 2.509 1.00 97.50 291 ALA A N 1
ATOM 2300 C CA . ALA A 1 291 ? 19.206 -1.562 3.864 1.00 97.50 291 ALA A CA 1
ATOM 2301 C C . ALA A 1 291 ? 19.098 -0.339 4.789 1.00 97.50 291 ALA A C 1
ATOM 2303 O O . ALA A 1 291 ? 18.605 -0.460 5.909 1.00 97.50 291 ALA A O 1
ATOM 2304 N N . ALA A 1 292 ? 19.489 0.842 4.308 1.00 96.12 292 ALA A N 1
ATOM 2305 C CA . ALA A 1 292 ? 19.361 2.092 5.045 1.00 96.12 292 ALA A CA 1
ATOM 2306 C C . ALA A 1 292 ? 17.893 2.442 5.336 1.00 96.12 292 ALA A C 1
ATOM 2308 O O . ALA A 1 292 ? 17.596 2.884 6.442 1.00 96.12 292 ALA A O 1
ATOM 2309 N N . VAL A 1 293 ? 16.966 2.178 4.407 1.00 93.38 293 VAL A N 1
ATOM 2310 C CA . VAL A 1 293 ? 15.522 2.318 4.660 1.00 93.38 293 VAL A CA 1
ATOM 2311 C C . VAL A 1 293 ? 15.066 1.368 5.767 1.00 93.38 293 VAL A C 1
ATOM 2313 O O . VAL A 1 293 ? 14.386 1.806 6.686 1.00 93.38 293 VAL A O 1
ATOM 2316 N N . TRP A 1 294 ? 15.473 0.096 5.755 1.00 92.44 294 TRP A N 1
ATOM 2317 C CA . TRP A 1 294 ? 15.125 -0.838 6.836 1.00 92.44 294 TRP A CA 1
ATOM 2318 C C . TRP A 1 294 ? 15.691 -0.419 8.195 1.00 92.44 294 TRP A C 1
ATOM 2320 O O . TRP A 1 294 ? 14.989 -0.518 9.200 1.00 92.44 294 TRP A O 1
ATOM 2330 N N . VAL A 1 295 ? 16.933 0.074 8.238 1.00 91.50 295 VAL A N 1
ATOM 2331 C CA . VAL A 1 295 ? 17.533 0.622 9.465 1.00 91.50 295 VAL A CA 1
ATOM 2332 C C . VAL A 1 295 ? 16.754 1.844 9.941 1.00 91.50 295 VAL A C 1
ATOM 2334 O O . VAL A 1 295 ? 16.423 1.919 11.119 1.00 91.50 295 VAL A O 1
ATOM 2337 N N . PHE A 1 296 ? 16.416 2.763 9.034 1.00 86.00 296 PHE A N 1
ATOM 2338 C CA . PHE A 1 296 ? 15.605 3.940 9.332 1.00 86.00 296 PHE A CA 1
ATOM 2339 C C . PHE A 1 296 ? 14.237 3.547 9.909 1.00 86.00 296 PHE A C 1
ATOM 2341 O O . PHE A 1 296 ? 13.885 3.984 11.000 1.00 86.00 296 PHE A O 1
ATOM 2348 N N . LEU A 1 297 ? 13.511 2.644 9.245 1.00 82.69 297 LEU A N 1
ATOM 2349 C CA . LEU A 1 297 ? 12.211 2.154 9.709 1.00 82.69 297 LEU A CA 1
ATOM 2350 C C . LEU A 1 297 ? 12.306 1.422 11.054 1.00 82.69 297 LEU A C 1
ATOM 2352 O O . LEU A 1 297 ? 11.422 1.574 11.893 1.00 82.69 297 LEU A O 1
ATOM 2356 N N . GLY A 1 298 ? 13.365 0.640 11.279 1.00 77.25 298 GLY A N 1
ATOM 2357 C CA . GLY A 1 298 ? 13.605 -0.033 12.554 1.00 77.25 298 GLY A CA 1
ATOM 2358 C C . GLY A 1 298 ? 13.929 0.945 13.686 1.00 77.25 298 GLY A C 1
ATOM 2359 O O . GLY A 1 298 ? 13.390 0.814 14.783 1.00 77.25 298 GLY A O 1
ATOM 2360 N N . TRP A 1 299 ? 14.769 1.948 13.420 1.00 77.56 299 TRP A N 1
ATOM 2361 C CA . TRP A 1 299 ? 15.142 2.981 14.387 1.00 77.56 299 TRP A CA 1
ATOM 2362 C C . TRP A 1 299 ? 13.935 3.805 14.832 1.00 77.56 299 TRP A C 1
ATOM 2364 O O . TRP A 1 299 ? 13.693 3.943 16.031 1.00 77.56 299 TRP A O 1
ATOM 2374 N N . GLU A 1 300 ? 13.138 4.278 13.874 1.00 70.44 300 GLU A N 1
ATOM 2375 C CA . GLU A 1 300 ? 11.892 5.006 14.134 1.00 70.44 300 GLU A CA 1
ATOM 2376 C C . GLU A 1 300 ? 10.935 4.168 14.994 1.00 70.44 300 GLU A C 1
ATOM 2378 O O . GLU A 1 300 ? 10.310 4.671 15.931 1.00 70.44 300 GLU A O 1
ATOM 2383 N N . ARG A 1 301 ? 10.883 2.853 14.737 1.00 69.75 301 ARG A N 1
ATOM 2384 C CA . ARG A 1 301 ? 10.038 1.936 15.502 1.00 69.75 301 ARG A CA 1
ATOM 2385 C C . ARG A 1 301 ? 10.537 1.675 16.937 1.00 69.75 301 ARG A C 1
ATOM 2387 O O . ARG A 1 301 ? 9.732 1.474 17.845 1.00 69.75 301 ARG A O 1
ATOM 2394 N N . ILE A 1 302 ? 11.846 1.737 17.184 1.00 64.75 302 ILE A N 1
ATOM 2395 C CA . ILE A 1 302 ? 12.440 1.590 18.529 1.00 64.75 302 ILE A CA 1
ATOM 2396 C C . ILE A 1 302 ? 12.362 2.894 19.338 1.00 64.75 302 ILE A C 1
ATOM 2398 O O . ILE A 1 302 ? 12.119 2.851 20.545 1.00 64.75 302 ILE A O 1
ATOM 2402 N N . GLY A 1 303 ? 12.570 4.051 18.701 1.00 53.44 303 GLY A N 1
ATOM 2403 C CA . GLY A 1 303 ? 12.595 5.357 19.371 1.00 53.44 303 GLY A CA 1
ATOM 2404 C C . GLY A 1 303 ? 11.307 5.664 20.137 1.00 53.44 303 GLY A C 1
ATOM 2405 O O . GLY A 1 303 ? 11.357 6.132 21.273 1.00 53.44 303 GLY A O 1
ATOM 2406 N N . LEU A 1 304 ? 10.157 5.299 19.572 1.00 51.00 304 LEU A N 1
ATOM 2407 C CA . LEU A 1 304 ? 8.861 5.481 20.227 1.00 51.00 304 LEU A CA 1
ATOM 2408 C C . LEU A 1 304 ? 8.594 4.432 21.316 1.00 51.00 304 LEU A C 1
ATOM 2410 O O . LEU A 1 304 ? 8.044 4.795 22.346 1.00 51.00 304 LEU A O 1
ATOM 2414 N N . ALA A 1 305 ? 9.093 3.195 21.189 1.00 49.72 305 ALA A N 1
ATOM 2415 C CA . ALA A 1 305 ? 9.017 2.220 22.284 1.00 49.72 305 ALA A CA 1
ATOM 2416 C C . ALA A 1 305 ? 9.750 2.706 23.553 1.00 49.72 305 ALA A C 1
ATOM 2418 O O . ALA A 1 305 ? 9.300 2.431 24.657 1.00 49.72 305 ALA A O 1
ATOM 2419 N N . ARG A 1 306 ? 10.849 3.465 23.402 1.00 44.69 306 ARG A N 1
ATOM 2420 C CA . ARG A 1 306 ? 11.637 4.020 24.523 1.00 44.69 306 ARG A CA 1
ATOM 2421 C C . ARG A 1 306 ? 11.102 5.350 25.057 1.00 44.69 306 ARG A C 1
ATOM 2423 O O . ARG A 1 306 ? 11.212 5.606 26.250 1.00 44.69 306 ARG A O 1
ATOM 2430 N N . GLY A 1 307 ? 10.521 6.191 24.200 1.00 44.97 307 GLY A N 1
ATOM 2431 C CA . GLY A 1 307 ? 9.871 7.446 24.607 1.00 44.97 307 GLY A CA 1
ATOM 2432 C C . GLY A 1 307 ? 8.587 7.249 25.424 1.00 44.97 307 GLY A C 1
ATOM 2433 O O . GLY A 1 307 ? 8.061 8.211 25.971 1.00 44.97 307 GLY A O 1
ATOM 2434 N N . MET A 1 308 ? 8.091 6.013 25.516 1.00 40.72 308 MET A N 1
ATOM 2435 C CA . MET A 1 308 ? 6.894 5.631 26.269 1.00 40.72 308 MET A CA 1
ATOM 2436 C C . MET A 1 308 ? 7.175 5.233 27.733 1.00 40.72 308 MET A C 1
ATOM 2438 O O . MET A 1 308 ? 6.221 5.126 28.500 1.00 40.72 308 MET A O 1
ATOM 2442 N N . ASP A 1 309 ? 8.445 5.057 28.128 1.00 39.94 309 ASP A N 1
ATOM 2443 C CA . ASP A 1 309 ? 8.856 4.630 29.481 1.00 39.94 309 ASP A CA 1
ATOM 2444 C C . ASP A 1 309 ? 9.304 5.797 30.394 1.00 39.94 309 ASP A C 1
ATOM 2446 O O . ASP A 1 309 ? 9.639 5.580 31.558 1.00 39.94 309 ASP A O 1
ATOM 2450 N N . GLY A 1 310 ? 9.319 7.040 29.893 1.00 33.28 310 GLY A N 1
ATOM 2451 C CA . GLY A 1 310 ? 9.747 8.233 30.636 1.00 33.28 310 GLY A CA 1
ATOM 2452 C C . GLY A 1 310 ? 8.669 9.318 30.688 1.00 33.28 310 GLY A C 1
ATOM 2453 O O . GLY A 1 310 ? 8.194 9.755 29.646 1.00 33.28 310 GLY A O 1
ATOM 2454 N N . ASP A 1 311 ? 8.295 9.725 31.906 1.00 35.78 311 ASP A N 1
ATOM 2455 C CA . ASP A 1 311 ? 7.472 10.883 32.295 1.00 35.78 311 ASP A CA 1
ATOM 2456 C C . ASP A 1 311 ? 6.630 11.550 31.197 1.00 35.78 311 ASP A C 1
ATOM 2458 O O . ASP A 1 311 ? 7.040 12.568 30.644 1.00 35.78 311 ASP A O 1
ATOM 2462 N N . GLY A 1 312 ? 5.422 11.012 30.964 1.00 35.50 312 GLY A N 1
ATOM 2463 C CA . GLY A 1 312 ? 4.131 11.711 30.776 1.00 35.50 312 GLY A CA 1
ATOM 2464 C C . GLY A 1 312 ? 3.982 12.864 29.770 1.00 35.50 312 GLY A C 1
ATOM 2465 O O . GLY A 1 312 ? 2.870 13.344 29.560 1.00 35.50 312 GLY A O 1
ATOM 2466 N N . LYS A 1 313 ? 5.046 13.329 29.128 1.00 32.25 313 LYS A N 1
ATOM 2467 C CA . LYS A 1 313 ? 5.015 14.279 28.029 1.00 32.25 313 LYS A CA 1
ATOM 2468 C C . LYS A 1 313 ? 5.062 13.446 26.771 1.00 32.25 313 LYS A C 1
ATOM 2470 O O . LYS A 1 313 ? 6.068 12.794 26.511 1.00 32.25 313 LYS A O 1
ATOM 2475 N N . ALA A 1 314 ? 3.978 13.478 26.002 1.00 37.69 314 ALA A N 1
ATOM 2476 C CA . ALA A 1 314 ? 3.949 12.946 24.651 1.00 37.69 314 ALA A CA 1
ATOM 2477 C C . ALA A 1 314 ? 5.094 13.591 23.854 1.00 37.69 314 ALA A C 1
ATOM 2479 O O . ALA A 1 314 ? 4.975 14.704 23.337 1.00 37.69 314 ALA A O 1
ATOM 2480 N N . ALA A 1 315 ? 6.246 12.920 23.816 1.00 34.19 315 ALA A N 1
ATOM 2481 C CA . ALA A 1 315 ? 7.281 13.213 22.852 1.00 34.19 315 ALA A CA 1
ATOM 2482 C C . ALA A 1 315 ? 6.593 13.107 21.494 1.00 34.19 315 ALA A C 1
ATOM 2484 O O . ALA A 1 315 ? 5.971 12.081 21.224 1.00 34.19 315 ALA A O 1
ATOM 2485 N N . LYS A 1 316 ? 6.621 14.199 20.715 1.00 40.19 316 LYS A N 1
ATOM 2486 C CA . LYS A 1 316 ? 6.003 14.307 19.387 1.00 40.19 316 LYS A CA 1
ATOM 2487 C C . LYS A 1 316 ? 6.212 12.994 18.640 1.00 40.19 316 LYS A C 1
ATOM 2489 O O . LYS A 1 316 ? 7.336 12.707 18.230 1.00 40.19 316 LYS A O 1
ATOM 2494 N N . ALA A 1 317 ? 5.158 12.185 18.568 1.00 38.19 317 ALA A N 1
ATOM 2495 C CA . ALA A 1 317 ? 5.237 10.843 18.033 1.00 38.19 317 ALA A CA 1
ATOM 2496 C C . ALA A 1 317 ? 5.625 10.969 16.562 1.00 38.19 317 ALA A C 1
ATOM 2498 O O . ALA A 1 317 ? 4.869 11.500 15.758 1.00 38.19 317 ALA A O 1
ATOM 2499 N N . GLN A 1 318 ? 6.854 10.566 16.251 1.00 47.09 318 GLN A N 1
ATOM 2500 C CA . GLN A 1 318 ? 7.281 10.328 14.887 1.00 47.09 318 GLN A CA 1
ATOM 2501 C C . GLN A 1 318 ? 6.837 8.923 14.480 1.00 47.09 318 GLN A C 1
ATOM 2503 O O . GLN A 1 318 ? 6.544 8.037 15.278 1.00 47.09 318 GLN A O 1
ATOM 2508 N N . ASP A 1 319 ? 6.766 8.726 13.191 1.00 50.22 319 ASP A N 1
ATOM 2509 C CA . ASP A 1 319 ? 5.456 8.670 12.557 1.00 50.22 319 ASP A CA 1
ATOM 2510 C C . ASP A 1 319 ? 5.450 7.364 11.689 1.00 50.22 319 ASP A C 1
ATOM 2512 O O . ASP A 1 319 ? 4.410 6.816 11.338 1.00 50.22 319 ASP A O 1
ATOM 2516 N N . ASN A 1 320 ? 6.636 6.760 11.470 1.00 42.28 320 ASN A N 1
ATOM 2517 C CA . ASN A 1 320 ? 6.825 5.458 10.823 1.00 42.28 320 ASN A CA 1
ATOM 2518 C C . ASN A 1 320 ? 6.570 4.291 11.797 1.00 42.28 320 ASN A C 1
ATOM 2520 O O . ASN A 1 320 ? 7.087 3.199 11.580 1.00 42.28 320 ASN A O 1
ATOM 2524 N N . ASN A 1 321 ? 5.887 4.496 12.927 1.00 52.16 321 ASN A N 1
ATOM 2525 C CA . ASN A 1 321 ? 5.771 3.483 13.981 1.00 52.16 321 ASN A CA 1
ATOM 2526 C C . ASN A 1 321 ? 4.336 3.104 14.341 1.00 52.16 321 ASN A C 1
ATOM 2528 O O . ASN A 1 321 ? 3.908 3.146 15.497 1.00 52.16 321 ASN A O 1
ATOM 2532 N N . PHE A 1 322 ? 3.619 2.645 13.324 1.00 45.16 322 PHE A N 1
ATOM 2533 C CA . PHE A 1 322 ? 2.277 2.111 13.468 1.00 45.16 322 PHE A CA 1
ATOM 2534 C C . PHE A 1 322 ? 2.215 0.842 14.349 1.00 45.16 322 PHE A C 1
ATOM 2536 O O . PHE A 1 322 ? 1.342 0.695 15.211 1.00 45.16 322 PHE A O 1
ATOM 2543 N N . THR A 1 323 ? 3.176 -0.068 14.177 1.00 45.66 323 THR A N 1
ATOM 2544 C CA . THR A 1 323 ? 3.152 -1.416 14.766 1.00 45.66 323 THR A CA 1
ATOM 2545 C C . THR A 1 323 ? 3.184 -1.424 16.301 1.00 45.66 323 THR A C 1
ATOM 2547 O O . THR A 1 323 ? 2.422 -2.157 16.938 1.00 45.66 323 THR A O 1
ATOM 2550 N N . VAL A 1 324 ? 4.056 -0.618 16.921 1.00 42.88 324 VAL A N 1
ATOM 2551 C CA . VAL A 1 324 ? 4.276 -0.651 18.382 1.00 42.88 324 VAL A CA 1
ATOM 2552 C C . VAL A 1 324 ? 3.065 -0.106 19.131 1.00 42.88 324 VAL A C 1
ATOM 2554 O O . VAL A 1 324 ? 2.605 -0.711 20.100 1.00 42.88 324 VAL A O 1
ATOM 2557 N N . THR A 1 325 ? 2.484 0.986 18.644 1.00 42.84 325 THR A N 1
ATOM 2558 C CA . THR A 1 325 ? 1.319 1.599 19.284 1.00 42.84 325 THR A CA 1
ATOM 2559 C C . THR A 1 325 ? 0.057 0.765 19.054 1.00 42.84 325 THR A C 1
ATOM 2561 O O . THR A 1 325 ? -0.816 0.710 19.925 1.00 42.84 325 THR A O 1
ATOM 2564 N N . GLY A 1 326 ? -0.039 0.078 17.907 1.00 41.69 326 GLY A N 1
ATOM 2565 C CA . GLY A 1 326 ? -1.166 -0.786 17.572 1.00 41.69 326 GLY A CA 1
ATOM 2566 C C . GLY A 1 326 ? -1.322 -1.991 18.504 1.00 41.69 326 GLY A C 1
ATOM 2567 O O . GLY A 1 326 ? -2.404 -2.269 19.015 1.00 41.69 326 GLY A O 1
ATOM 2568 N N . THR A 1 327 ? -0.214 -2.654 18.826 1.00 43.16 327 THR A N 1
ATOM 2569 C CA . THR A 1 327 ? -0.223 -3.868 19.661 1.00 43.16 327 THR A CA 1
ATOM 2570 C C . THR A 1 327 ? -0.718 -3.605 21.096 1.00 43.16 327 THR A C 1
ATOM 2572 O O . THR A 1 327 ? -1.359 -4.466 21.691 1.00 43.16 327 THR A O 1
ATOM 2575 N N . LYS A 1 328 ? -0.483 -2.399 21.639 1.00 44.88 328 LYS A N 1
ATOM 2576 C CA . LYS A 1 328 ? -0.964 -1.978 22.971 1.00 44.88 328 LYS A CA 1
ATOM 2577 C C . LYS A 1 328 ? -2.450 -1.598 22.984 1.00 44.88 328 LYS A C 1
ATOM 2579 O O . LYS A 1 328 ? -3.072 -1.616 24.031 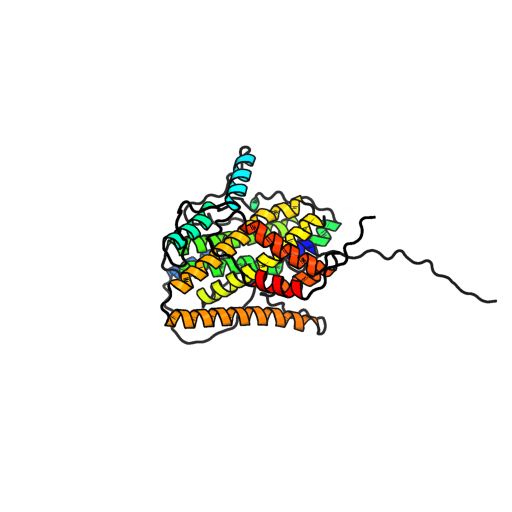1.00 44.88 328 LYS A O 1
ATOM 2584 N N . ALA A 1 329 ? -3.031 -1.267 21.834 1.00 42.53 329 ALA A N 1
ATOM 2585 C CA . ALA A 1 329 ? -4.470 -1.039 21.736 1.00 42.53 329 ALA A CA 1
ATOM 2586 C C . ALA A 1 329 ? -5.227 -2.357 21.908 1.00 42.53 329 ALA A C 1
ATOM 2588 O O . ALA A 1 329 ? -6.195 -2.422 22.648 1.00 42.53 329 ALA A O 1
ATOM 2589 N N . VAL A 1 330 ? -4.731 -3.419 21.260 1.00 38.59 330 VAL A N 1
ATOM 2590 C CA . VAL A 1 330 ? -5.317 -4.773 21.260 1.00 38.59 330 VAL A CA 1
ATOM 2591 C C . VAL A 1 330 ? -5.158 -5.499 22.589 1.00 38.59 330 VAL A C 1
ATOM 2593 O O . VAL A 1 330 ? -5.872 -6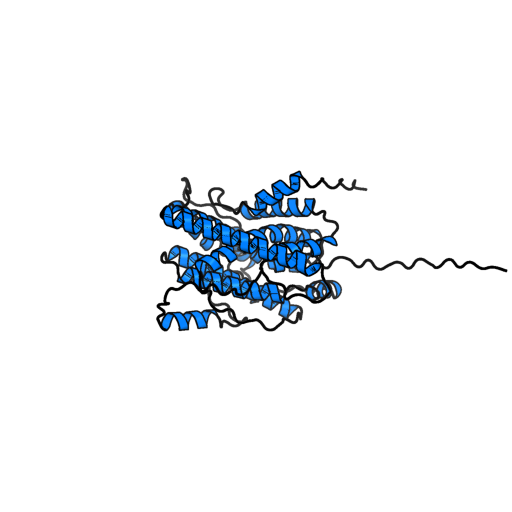.469 22.804 1.00 38.59 330 VAL A O 1
ATOM 2596 N N . SER A 1 331 ? -4.272 -5.061 23.492 1.00 41.06 331 SER A N 1
ATOM 2597 C CA . SER A 1 331 ? -4.026 -5.782 24.752 1.00 41.06 331 SER A CA 1
ATOM 2598 C C . SER A 1 331 ? -5.253 -5.902 25.661 1.00 41.06 331 SER A C 1
ATOM 2600 O O . SER A 1 331 ? -5.236 -6.733 26.564 1.00 41.06 331 SER A O 1
ATOM 2602 N N . ASP A 1 332 ? -6.297 -5.107 25.412 1.00 45.16 332 ASP A N 1
ATOM 2603 C CA . ASP A 1 332 ? -7.560 -5.138 26.157 1.00 45.16 332 ASP A CA 1
ATOM 2604 C C . ASP A 1 332 ? -8.629 -6.045 25.514 1.00 45.16 332 ASP A C 1
ATOM 2606 O O . ASP A 1 332 ? -9.661 -6.309 26.128 1.00 45.16 332 ASP A O 1
ATOM 2610 N N . VAL A 1 333 ? -8.405 -6.533 24.287 1.00 50.12 333 VAL A N 1
ATOM 2611 C CA . VAL A 1 333 ? -9.209 -7.601 23.674 1.00 50.12 333 VAL A CA 1
ATOM 2612 C C . VAL A 1 333 ? -8.591 -8.931 24.102 1.00 50.12 333 VAL A C 1
ATOM 2614 O O . VAL A 1 333 ? -7.371 -9.070 24.083 1.00 50.12 333 VAL A O 1
ATOM 2617 N N . ASP A 1 334 ? -9.409 -9.926 24.455 1.00 58.69 334 ASP A N 1
ATOM 2618 C CA . ASP A 1 334 ? -8.987 -11.265 24.921 1.00 58.69 334 ASP A CA 1
ATOM 2619 C C . ASP A 1 334 ? -8.364 -12.118 23.774 1.00 58.69 334 ASP A C 1
ATOM 2621 O O . ASP A 1 334 ? -8.656 -13.302 23.625 1.00 58.69 334 ASP A O 1
ATOM 2625 N N . VAL A 1 335 ? -7.545 -11.505 22.907 1.00 64.50 335 VAL A N 1
ATOM 2626 C CA . VAL A 1 335 ? -6.785 -12.120 21.812 1.00 64.50 335 VAL A CA 1
ATOM 2627 C C . VAL A 1 335 ? -5.319 -12.148 22.217 1.00 64.50 335 VAL A C 1
ATOM 2629 O O . VAL A 1 335 ? -4.673 -11.116 22.405 1.00 64.50 335 VAL A O 1
ATOM 2632 N N . SER A 1 336 ? -4.752 -13.344 22.326 1.00 80.19 336 SER A N 1
ATOM 2633 C CA . SER A 1 336 ? -3.330 -13.481 22.622 1.00 80.19 336 SER A CA 1
ATOM 2634 C C . SER A 1 336 ? -2.469 -12.907 21.489 1.00 80.19 336 SER A C 1
ATOM 2636 O O . SER A 1 336 ? -2.816 -12.981 20.310 1.00 80.19 336 SER A O 1
ATOM 2638 N N . VAL A 1 337 ? -1.269 -12.419 21.824 1.00 81.56 337 VAL A N 1
ATOM 2639 C CA . VAL A 1 337 ? -0.280 -11.939 20.833 1.00 81.56 337 VAL A CA 1
ATOM 2640 C C . VAL A 1 337 ? -0.044 -12.971 19.726 1.00 81.56 337 VAL A C 1
ATOM 2642 O O . VAL A 1 337 ? 0.128 -12.624 18.559 1.00 81.56 337 VAL A O 1
ATOM 2645 N N . ARG A 1 338 ? -0.065 -14.261 20.080 1.00 84.94 338 ARG A N 1
ATOM 2646 C CA . ARG A 1 338 ? 0.118 -15.344 19.118 1.00 84.94 338 ARG A CA 1
ATOM 2647 C C . ARG A 1 338 ? -1.069 -15.495 18.170 1.00 84.94 338 ARG A C 1
ATOM 2649 O O . ARG A 1 338 ? -0.839 -15.686 16.981 1.00 84.94 338 ARG A O 1
ATOM 2656 N N . GLU A 1 339 ? -2.295 -15.416 18.679 1.00 86.06 339 GLU A N 1
ATOM 2657 C CA . GLU A 1 339 ? -3.505 -15.466 17.849 1.00 86.06 339 GLU A CA 1
ATOM 2658 C C . GLU A 1 339 ? -3.562 -14.277 16.895 1.00 86.06 339 GLU A C 1
ATOM 2660 O O . GLU A 1 339 ? -3.855 -14.469 15.719 1.00 86.06 339 GLU A O 1
ATOM 2665 N N . LEU A 1 340 ? -3.190 -13.077 17.353 1.00 85.56 340 LEU A N 1
ATOM 2666 C CA . LEU A 1 340 ? -3.092 -11.909 16.481 1.00 85.56 340 LEU A CA 1
ATOM 2667 C C . LEU A 1 340 ? -2.070 -12.127 15.355 1.00 85.56 340 LEU A C 1
ATOM 2669 O O . LEU A 1 340 ? -2.370 -11.877 14.193 1.00 85.56 340 LEU A O 1
ATOM 2673 N N . MET A 1 341 ? -0.876 -12.636 15.673 1.00 88.06 341 MET A N 1
ATOM 2674 C CA . MET A 1 341 ? 0.145 -12.940 14.664 1.00 88.06 341 MET A CA 1
ATOM 2675 C C . MET A 1 341 ? -0.322 -13.986 13.641 1.00 88.06 341 MET A C 1
ATOM 2677 O O . MET A 1 341 ? -0.067 -13.841 12.444 1.00 88.06 341 MET A O 1
ATOM 2681 N N . GLU A 1 342 ? -1.002 -15.041 14.097 1.00 93.19 342 GLU A N 1
ATOM 2682 C CA . GLU A 1 342 ? -1.589 -16.058 13.218 1.00 93.19 342 GLU A CA 1
ATOM 2683 C C . GLU A 1 342 ? -2.701 -15.470 12.347 1.00 93.19 342 GLU A C 1
ATOM 2685 O O . GLU A 1 342 ? -2.786 -15.793 11.160 1.00 93.19 342 GLU A O 1
ATOM 2690 N N . LEU A 1 343 ? -3.490 -14.547 12.899 1.00 91.25 343 LEU A N 1
ATOM 2691 C CA . LEU A 1 343 ? -4.521 -13.838 12.162 1.00 91.25 343 LEU A CA 1
ATOM 2692 C C . LEU A 1 343 ? -3.916 -12.949 11.072 1.00 91.25 343 LEU A C 1
ATOM 2694 O O . LEU A 1 343 ? -4.321 -13.086 9.921 1.00 91.25 343 LEU A O 1
ATOM 2698 N N . CYS A 1 344 ? -2.886 -12.148 11.377 1.00 91.12 344 CYS A N 1
ATOM 2699 C CA . CYS A 1 344 ? -2.155 -11.358 10.377 1.00 91.12 344 CYS A CA 1
ATOM 2700 C C . CYS A 1 344 ? -1.626 -12.232 9.231 1.00 91.12 344 CYS A C 1
ATOM 2702 O O . CYS A 1 344 ? -1.773 -11.879 8.064 1.00 91.12 344 CYS A O 1
ATOM 2704 N N . LEU A 1 345 ? -1.043 -13.397 9.543 1.00 96.31 345 LEU A N 1
ATOM 2705 C CA . LEU A 1 345 ? -0.570 -14.340 8.523 1.00 96.31 345 LEU A CA 1
ATOM 2706 C C . LEU A 1 345 ? -1.717 -14.850 7.642 1.00 96.31 345 LEU A C 1
ATOM 2708 O O . LEU A 1 345 ? -1.599 -14.822 6.418 1.00 96.31 345 LEU A O 1
ATOM 2712 N N . SER A 1 346 ? -2.816 -15.296 8.257 1.00 97.25 346 SER A N 1
ATOM 2713 C CA . SER A 1 346 ? -3.964 -15.843 7.527 1.00 97.25 346 SER A CA 1
ATOM 2714 C C . SER A 1 346 ? -4.648 -14.800 6.644 1.00 97.25 346 SER A C 1
ATOM 2716 O O . SER A 1 346 ? -4.990 -15.088 5.501 1.00 97.25 346 SER A O 1
ATOM 2718 N N . GLU A 1 347 ? -4.786 -13.573 7.139 1.00 95.50 347 GLU A N 1
ATOM 2719 C CA . GLU A 1 347 ? -5.449 -12.478 6.441 1.00 95.50 347 GLU A CA 1
ATOM 2720 C C . GLU A 1 347 ? -4.583 -11.900 5.320 1.00 95.50 347 GLU A C 1
ATOM 2722 O O . GLU A 1 347 ? -5.103 -11.554 4.259 1.00 95.50 347 GLU A O 1
ATOM 2727 N N . ASN A 1 348 ? -3.261 -11.865 5.511 1.00 96.19 348 ASN A N 1
ATOM 2728 C CA . ASN A 1 348 ? -2.305 -11.580 4.447 1.00 96.19 348 ASN A CA 1
ATOM 2729 C C . ASN A 1 348 ? -2.425 -12.611 3.314 1.00 96.19 348 ASN A C 1
ATOM 2731 O O . ASN A 1 348 ? -2.574 -12.243 2.150 1.00 96.19 348 ASN A O 1
ATOM 2735 N N . ASP A 1 349 ? -2.399 -13.905 3.643 1.00 97.38 349 ASP A N 1
ATOM 2736 C CA . ASP A 1 349 ? -2.502 -14.967 2.638 1.00 97.38 349 ASP A CA 1
ATOM 2737 C C . ASP A 1 349 ? -3.875 -14.943 1.934 1.00 97.38 349 ASP A C 1
ATOM 2739 O O . ASP A 1 349 ? -3.929 -15.083 0.710 1.00 97.38 349 ASP A O 1
ATOM 2743 N N . ARG A 1 350 ? -4.966 -14.674 2.671 1.00 97.12 350 ARG A N 1
ATOM 2744 C CA . ARG A 1 350 ? -6.330 -14.525 2.131 1.00 97.12 350 ARG A CA 1
ATOM 2745 C C . ARG A 1 350 ? -6.424 -13.388 1.114 1.00 97.12 350 ARG A C 1
ATOM 2747 O O . ARG A 1 350 ? -6.922 -13.613 0.014 1.00 97.12 350 ARG A O 1
ATOM 2754 N N . ARG A 1 351 ? -5.937 -12.188 1.449 1.00 95.62 351 ARG A N 1
ATOM 2755 C CA . ARG A 1 351 ? -6.020 -11.011 0.561 1.00 95.62 351 ARG A CA 1
ATOM 2756 C C . ARG A 1 351 ? -5.195 -11.177 -0.714 1.00 95.62 351 ARG A C 1
ATOM 2758 O O . ARG A 1 351 ? -5.628 -10.772 -1.788 1.00 95.62 351 ARG A O 1
ATOM 2765 N N . PHE A 1 352 ? -4.055 -11.865 -0.636 1.00 97.69 352 PHE A N 1
ATOM 2766 C CA . PHE A 1 352 ? -3.239 -12.158 -1.816 1.00 97.69 352 PHE A CA 1
ATOM 2767 C C . PHE A 1 352 ? -3.703 -13.363 -2.651 1.00 97.69 352 PHE A C 1
ATOM 2769 O O . PHE A 1 352 ? -3.127 -13.605 -3.721 1.00 97.69 352 PHE A O 1
ATOM 2776 N N . ALA A 1 353 ? -4.671 -14.153 -2.175 1.00 97.31 353 ALA A N 1
ATOM 2777 C CA . ALA A 1 353 ? -5.042 -15.427 -2.793 1.00 97.31 353 ALA A CA 1
ATOM 2778 C C . ALA A 1 353 ? -5.670 -15.264 -4.184 1.00 97.31 353 ALA A C 1
ATOM 2780 O O . ALA A 1 353 ? -5.454 -16.111 -5.051 1.00 97.31 353 ALA A O 1
ATOM 2781 N N . GLY A 1 354 ? -6.406 -14.173 -4.408 1.00 97.00 354 GLY A N 1
ATOM 2782 C CA . GLY A 1 354 ? -7.075 -13.909 -5.682 1.00 97.00 354 GLY A CA 1
ATOM 2783 C C . GLY A 1 354 ? -6.154 -13.393 -6.794 1.00 97.00 354 GLY A C 1
ATOM 2784 O O . GLY A 1 354 ? -6.559 -13.364 -7.955 1.00 97.00 354 GLY A O 1
ATOM 2785 N N . TYR A 1 355 ? -4.904 -13.037 -6.482 1.00 98.31 355 TYR A N 1
ATOM 2786 C CA . TYR A 1 355 ? -3.938 -12.543 -7.465 1.00 98.31 355 TYR A CA 1
ATOM 2787 C C . TYR A 1 355 ? -3.019 -13.642 -7.999 1.00 98.31 355 TYR A C 1
ATOM 2789 O O . TYR A 1 355 ? -2.602 -14.546 -7.268 1.00 98.31 355 TYR A O 1
ATOM 2797 N N . ASP A 1 356 ? -2.595 -13.501 -9.258 1.00 98.25 356 ASP A N 1
ATOM 2798 C CA . ASP A 1 356 ? -1.659 -14.404 -9.930 1.00 98.25 356 ASP A CA 1
ATOM 2799 C C . ASP A 1 356 ? -0.469 -14.789 -9.031 1.00 98.25 356 ASP A C 1
ATOM 2801 O O . ASP A 1 356 ? 0.334 -13.959 -8.587 1.00 98.25 356 ASP A O 1
ATOM 2805 N N . GLN A 1 357 ? -0.337 -16.085 -8.749 1.00 97.38 357 GLN A N 1
ATOM 2806 C CA . GLN A 1 357 ? 0.690 -16.607 -7.845 1.00 97.38 357 GLN A CA 1
ATOM 2807 C C . GLN A 1 357 ? 2.119 -16.374 -8.357 1.00 97.38 357 GLN A C 1
ATOM 2809 O O . GLN A 1 357 ? 3.069 -16.419 -7.577 1.00 97.38 357 GLN A O 1
ATOM 2814 N N . ARG A 1 358 ? 2.288 -16.090 -9.655 1.00 98.12 358 ARG A N 1
ATOM 2815 C CA . ARG A 1 358 ? 3.594 -15.803 -10.264 1.00 98.12 358 ARG A CA 1
ATOM 2816 C C . ARG A 1 358 ? 4.092 -14.386 -9.963 1.00 98.12 358 ARG A C 1
ATOM 2818 O O . ARG A 1 358 ? 5.287 -14.133 -10.127 1.00 98.12 358 ARG A O 1
ATOM 2825 N N . LEU A 1 359 ? 3.218 -13.472 -9.532 1.00 98.31 359 LEU A N 1
ATOM 2826 C CA . LEU A 1 359 ? 3.611 -12.141 -9.066 1.00 98.31 359 LEU A CA 1
ATOM 2827 C C . LEU A 1 359 ? 4.307 -12.217 -7.699 1.00 98.31 359 LEU A C 1
ATOM 2829 O O . LEU A 1 359 ? 4.040 -13.092 -6.871 1.00 98.31 359 LEU A O 1
ATOM 2833 N N . ARG A 1 360 ? 5.226 -11.282 -7.454 1.00 98.38 360 ARG A N 1
ATOM 2834 C CA . ARG A 1 360 ? 5.950 -11.168 -6.182 1.00 98.38 360 ARG A CA 1
ATOM 2835 C C . ARG A 1 360 ? 5.036 -10.628 -5.094 1.00 98.38 360 ARG A C 1
ATOM 2837 O O . ARG A 1 360 ? 4.227 -9.761 -5.373 1.00 98.38 360 ARG A O 1
ATOM 2844 N N . ARG A 1 361 ? 5.205 -11.129 -3.871 1.00 97.94 361 ARG A N 1
ATOM 2845 C CA . ARG A 1 361 ? 4.487 -10.699 -2.664 1.00 97.94 361 ARG A CA 1
ATOM 2846 C C . ARG A 1 361 ? 5.499 -10.198 -1.627 1.00 97.94 361 ARG A C 1
ATOM 2848 O O . ARG A 1 361 ? 6.629 -10.701 -1.632 1.00 97.94 361 ARG A O 1
ATOM 2855 N N . PRO A 1 362 ? 5.133 -9.263 -0.738 1.00 96.81 362 PRO A N 1
ATOM 2856 C CA . PRO A 1 362 ? 5.948 -8.926 0.424 1.00 96.81 362 PRO A CA 1
ATOM 2857 C C . PRO A 1 362 ? 6.189 -10.164 1.300 1.00 96.81 362 PRO A C 1
ATOM 2859 O O . PRO A 1 362 ? 5.258 -10.890 1.641 1.00 96.81 362 PRO A O 1
ATOM 2862 N N . THR A 1 363 ? 7.446 -10.435 1.660 1.00 96.56 363 THR A N 1
ATOM 2863 C CA . THR A 1 363 ? 7.809 -11.636 2.440 1.00 96.56 363 THR A CA 1
ATOM 2864 C C . THR A 1 363 ? 8.413 -11.337 3.802 1.00 96.56 363 THR A C 1
ATOM 2866 O O . THR A 1 363 ? 8.439 -12.234 4.640 1.00 96.56 363 THR A O 1
ATOM 2869 N N . THR A 1 364 ? 8.903 -10.116 4.044 1.00 95.31 364 THR A N 1
ATOM 2870 C CA . THR A 1 364 ? 9.652 -9.787 5.266 1.00 95.31 364 THR A CA 1
ATOM 2871 C C . THR A 1 364 ? 8.800 -9.971 6.518 1.00 95.31 364 THR A C 1
ATOM 2873 O O . THR A 1 364 ? 9.145 -10.797 7.360 1.00 95.31 364 THR A O 1
ATOM 2876 N N . MET A 1 365 ? 7.657 -9.284 6.616 1.00 92.19 365 MET A N 1
ATOM 2877 C CA . MET A 1 365 ? 6.783 -9.408 7.785 1.00 92.19 365 MET A CA 1
ATOM 2878 C C . MET A 1 365 ? 6.200 -10.814 7.958 1.00 92.19 365 MET A C 1
ATOM 2880 O O . MET A 1 365 ? 6.326 -11.354 9.057 1.00 92.19 365 MET A O 1
ATOM 2884 N N . PRO A 1 366 ? 5.682 -11.492 6.913 1.00 95.94 366 PRO A N 1
ATOM 2885 C CA . PRO A 1 366 ? 5.275 -12.887 7.050 1.00 95.94 366 PRO A CA 1
ATOM 2886 C C . PRO A 1 366 ? 6.397 -13.814 7.544 1.00 95.94 366 PRO A C 1
ATOM 2888 O O . PRO A 1 366 ? 6.143 -14.718 8.337 1.00 95.94 366 PRO A O 1
ATOM 2891 N N . ALA A 1 367 ? 7.646 -13.619 7.106 1.00 96.88 367 ALA A N 1
ATOM 2892 C CA . ALA A 1 367 ? 8.776 -14.430 7.560 1.00 96.88 367 ALA A CA 1
ATOM 2893 C C . ALA A 1 367 ? 9.134 -14.162 9.031 1.00 96.88 367 ALA A C 1
ATOM 2895 O O . ALA A 1 367 ? 9.291 -15.115 9.797 1.00 96.88 367 ALA A O 1
ATOM 2896 N N . LEU A 1 368 ? 9.214 -12.889 9.432 1.00 93.00 368 LEU A N 1
ATOM 2897 C CA . LEU A 1 368 ? 9.489 -12.487 10.815 1.00 93.00 368 LEU A CA 1
ATOM 2898 C C . LEU A 1 368 ? 8.391 -12.967 11.771 1.00 93.00 368 LEU A C 1
ATOM 2900 O O . LEU A 1 368 ? 8.694 -13.542 12.814 1.00 93.00 368 LEU A O 1
ATOM 2904 N N . THR A 1 369 ? 7.124 -12.822 11.388 1.00 91.38 369 THR A N 1
ATOM 2905 C CA . THR A 1 369 ? 5.981 -13.268 12.195 1.00 91.38 369 THR A CA 1
ATOM 2906 C C . THR A 1 369 ? 5.950 -14.789 12.327 1.00 91.38 369 THR A C 1
ATOM 2908 O O . THR A 1 369 ? 5.826 -15.302 13.437 1.00 91.38 369 THR A O 1
ATOM 2911 N N . ARG A 1 370 ? 6.170 -15.544 11.237 1.00 94.50 370 ARG A N 1
ATOM 2912 C CA . ARG A 1 370 ? 6.294 -17.015 11.311 1.00 94.50 370 ARG A CA 1
ATOM 2913 C C . ARG A 1 370 ? 7.444 -17.447 12.218 1.00 94.50 370 ARG A C 1
ATOM 2915 O O . ARG A 1 370 ? 7.305 -18.446 12.920 1.00 94.50 370 ARG A O 1
ATOM 2922 N N . LEU A 1 371 ? 8.564 -16.722 12.207 1.00 94.12 371 LEU A N 1
ATOM 2923 C CA . LEU A 1 371 ? 9.683 -16.978 13.110 1.00 94.12 371 LEU A CA 1
ATOM 2924 C C . LEU A 1 371 ? 9.284 -16.712 14.569 1.00 94.12 371 LEU A C 1
ATOM 2926 O O . LEU A 1 371 ? 9.481 -17.589 15.406 1.00 94.12 371 LEU A O 1
ATOM 2930 N N . ALA A 1 372 ? 8.663 -15.569 14.867 1.00 88.12 372 ALA A N 1
ATOM 2931 C CA . ALA A 1 372 ? 8.186 -15.229 16.209 1.00 88.12 372 ALA A CA 1
ATOM 2932 C C . ALA A 1 372 ? 7.176 -16.260 16.749 1.00 88.12 372 ALA A C 1
ATOM 2934 O O . ALA A 1 372 ? 7.310 -16.734 17.879 1.00 88.12 372 ALA A O 1
ATOM 2935 N N . CYS A 1 373 ? 6.230 -16.712 15.919 1.00 89.56 373 CYS A N 1
ATOM 2936 C CA . CYS A 1 373 ? 5.240 -17.732 16.281 1.00 89.56 373 CYS A CA 1
ATOM 2937 C C . CYS A 1 373 ? 5.842 -19.092 16.680 1.00 89.56 373 CYS A C 1
ATOM 2939 O O . CYS A 1 373 ? 5.134 -19.888 17.303 1.00 89.56 373 CYS A O 1
ATOM 2941 N N . ARG A 1 374 ? 7.105 -19.385 16.323 1.00 90.12 374 ARG A N 1
ATOM 2942 C CA . ARG A 1 374 ? 7.817 -20.601 16.765 1.00 90.12 374 ARG A CA 1
ATOM 2943 C C . ARG A 1 374 ? 8.284 -20.514 18.216 1.00 90.12 374 ARG A C 1
ATOM 2945 O O . ARG A 1 374 ? 8.434 -21.551 18.852 1.00 90.12 374 ARG A O 1
ATOM 2952 N N . PHE A 1 375 ? 8.502 -19.304 18.728 1.00 88.50 375 PHE A N 1
ATOM 2953 C CA . PHE A 1 375 ? 8.996 -19.068 20.086 1.00 88.50 375 PHE A CA 1
ATOM 2954 C C . PHE A 1 375 ? 7.878 -18.708 21.073 1.00 88.50 375 PHE A C 1
ATOM 2956 O O . PHE A 1 375 ? 8.019 -18.943 22.270 1.00 88.50 375 PHE A O 1
ATOM 2963 N N . ILE A 1 376 ? 6.747 -18.183 20.590 1.00 84.38 376 ILE A N 1
ATOM 2964 C CA . ILE A 1 376 ? 5.591 -17.859 21.434 1.00 84.38 376 ILE A CA 1
ATOM 2965 C C . ILE A 1 376 ? 4.728 -19.112 21.637 1.00 84.38 376 ILE A C 1
ATOM 2967 O O . ILE A 1 376 ? 4.315 -19.774 20.679 1.00 84.38 376 ILE A O 1
ATOM 2971 N N . ARG A 1 377 ? 4.432 -19.440 22.900 1.00 76.62 377 ARG A N 1
ATOM 2972 C CA . ARG A 1 377 ? 3.632 -20.613 23.282 1.00 76.62 377 ARG A CA 1
ATOM 2973 C C . ARG A 1 377 ? 2.187 -20.478 22.789 1.00 76.62 377 ARG A C 1
ATOM 2975 O O . ARG A 1 377 ? 1.602 -19.401 22.868 1.00 76.62 377 ARG A O 1
ATOM 2982 N N . LYS A 1 378 ? 1.594 -21.581 22.313 1.00 71.94 378 LYS A N 1
ATOM 2983 C CA . LYS A 1 378 ? 0.161 -21.623 21.975 1.00 71.94 378 LYS A CA 1
ATOM 2984 C C . LYS A 1 378 ? -0.679 -21.316 23.222 1.00 71.94 378 LYS A C 1
ATOM 2986 O O . LYS A 1 378 ? -0.415 -21.949 24.252 1.00 71.94 378 LYS A O 1
ATOM 2991 N N . PRO A 1 379 ? -1.663 -20.400 23.160 1.00 64.50 379 PRO A N 1
ATOM 2992 C CA . PRO A 1 379 ? -2.641 -20.289 24.233 1.00 64.50 379 PRO A CA 1
ATOM 2993 C C . PRO A 1 379 ? -3.328 -21.650 24.416 1.00 64.50 379 PRO A C 1
ATOM 2995 O O . PRO A 1 379 ? -3.565 -22.380 23.449 1.00 64.50 379 PRO A O 1
ATOM 2998 N N . LYS A 1 380 ? -3.586 -22.044 25.670 1.00 56.28 380 LYS A N 1
ATOM 2999 C CA . LYS A 1 380 ? -4.425 -23.218 25.942 1.00 56.28 380 LYS A CA 1
ATOM 3000 C C . LYS A 1 380 ? -5.814 -22.890 25.401 1.00 56.28 380 LYS A C 1
ATOM 3002 O O . LYS A 1 380 ? -6.384 -21.890 25.825 1.00 56.28 380 LYS A O 1
ATOM 3007 N N . GLN A 1 381 ? -6.338 -23.713 24.491 1.00 50.72 381 GLN A N 1
ATOM 3008 C CA . GLN A 1 381 ? -7.734 -23.609 24.064 1.00 50.72 381 GLN A CA 1
ATOM 3009 C C . GLN A 1 381 ? -8.615 -23.558 25.321 1.00 50.72 381 GLN A C 1
ATOM 3011 O O . GLN A 1 381 ? -8.542 -24.470 26.149 1.00 50.72 381 GLN A O 1
ATOM 3016 N N . LYS A 1 382 ? -9.400 -22.484 25.494 1.00 46.19 382 LYS A N 1
ATOM 3017 C CA . LYS A 1 382 ? -10.499 -22.483 26.468 1.00 46.19 382 LYS A CA 1
ATOM 3018 C C . LYS A 1 382 ? -11.414 -23.633 26.040 1.00 46.19 382 LYS A C 1
ATOM 3020 O O . LYS A 1 382 ? -11.920 -23.624 24.919 1.00 46.19 382 LYS A O 1
ATOM 3025 N N . ALA A 1 383 ? -11.535 -24.657 26.883 1.00 36.97 383 ALA A N 1
ATOM 3026 C CA . ALA A 1 383 ? -12.507 -25.719 26.669 1.00 36.97 383 ALA A CA 1
ATOM 3027 C C . ALA A 1 383 ? -13.883 -25.055 26.545 1.00 36.97 383 ALA A C 1
ATOM 3029 O O . ALA A 1 383 ? -14.239 -24.244 27.400 1.00 36.97 383 ALA A O 1
ATOM 3030 N N . ALA A 1 384 ? -14.597 -25.340 25.456 1.00 37.88 384 ALA A N 1
ATOM 3031 C CA . ALA A 1 384 ? -15.977 -24.909 25.303 1.00 37.88 384 ALA A CA 1
ATOM 3032 C C . ALA A 1 384 ? -16.776 -25.472 26.489 1.00 37.88 384 ALA A C 1
ATOM 3034 O O . ALA A 1 384 ? -16.753 -26.685 26.711 1.00 37.88 384 ALA A O 1
ATOM 3035 N N . ALA A 1 385 ? -17.374 -24.579 27.277 1.00 33.16 385 ALA A N 1
ATOM 3036 C CA . ALA A 1 385 ? -18.315 -24.917 28.338 1.00 33.16 385 ALA A CA 1
ATOM 3037 C C . ALA A 1 385 ? -19.736 -24.858 27.784 1.00 33.16 385 ALA A C 1
ATOM 3039 O O . ALA A 1 385 ? -19.999 -23.916 26.998 1.00 33.16 385 ALA A O 1
#

InterPro domains:
  IPR009078 Ferritin-like superfamily [SSF47240] (125-310)

Organism: NCBI:txid364410

Sequence (385 aa):
MSSHALFPIERRHGFGLPAALLLIVRASGASYASDGSLLFPPSSSADNVRRQESLARMSLSELSPPPSGLKLASSGADDAGIIAAADQAARHWVSPFKGKLTPGSEAHKQATLRMFLETFNPYKPTIIDWPKLSDEERDRLTSLPIWDIAVQTEGKARIRMASYAESLRDPAWREAIALNGWEEGRHKVVLSNLVQAYGIVLEPEPPYPPPKHTEWAYLVTGFSECIDSFFAFGLFAVAQRSGFFPPELVDTFEPVMQEECRHILLFANWLAAHRRNLPIWRRIWFEMQVAAVWVFLGWERIGLARGMDGDGKAAKAQDNNFTVTGTKAVSDVDVSVRELMELCLSENDRRFAGYDQRLRRPTTMPALTRLACRFIRKPKQKAAA

pLDDT: mean 73.99, std 24.25, range [23.02, 98.75]

Foldseek 3Di:
DDDDDDDDDDPDDPDFALAQVLQLLLLLWAFDDDDDDDDDDDDDDPVVVVVLVVLQDDDLPDQDAAPDPDAADDDDDVVPVVQVVLVLLLQFDAQPDPDFLQAQDPSVVVQLLCSLVRSDRRYALVPQPADDDDPLLLCSVQVRPRLQRSLLSLSQLLLLLLLLLVVDPDVSLSRSSNNLSSLSVRSSSNSVVVCVVSVRDYDDHDGHHRDPDSVLSNLLSLVLLLQSLLLSLLSLVVCCVVPSDPVSNSVSCVSVSSSSLSSNLSVQSCVRSVLVPDDPVVNVVVVVSNVVSVVVLVVLQVVVVVVVVDDDDPPPRGISHSPPVNVVSCPRPPADPLNSLVSSLVSSCSSCVNYHPSGGGDCPSVVVSVVVNVVDDDDDPPPDD

Radius of gyration: 22.65 Å; chains: 1; bounding box: 57×52×93 Å

Secondary structure (DSSP, 8-state):
-------------------SHHHHTTTS-----------------HHHHHHHHHHHT--TT-PPPPGGG--PPPPSTTHHHHHHHHHHHHH-B--S--S---TTSHHHHHHHHHHHHHT-----GGG--PPPPPHHHHHHHHT-TTHHHHHHHHHHHHHHHHHHHHH-SSHHHHHHHHHHHHHHHHHHHHHHHHHHHTTPPPPPPPP-PPPSSHHHHHHHHHHHHHHHHHHHHHHHHHHHHHTSS-HHHHHTTHHHHHHHHHHHHHHHHHHHHHHHHS-HHHHHHHHHHHHHHHHHHHHHHHHHHHHTSSSS------SS-HHHHHHHHHTTSS--HHHHHHHHHHHHHHHHTTB-TTS----HHHHHHHHHHHHSPPPPP----